Protein 9GYE (pdb70)

B-factor: mean 95.81, std 14.57, range [30.0, 164.77]

GO terms:
  GO:0016298 lipase activity (F, IDA)
  GO:0044179 hemolysis in another organism (P, IDA)
  GO:0015628 protein secretion by the type II secretion system (P, IDA)
  GO:0033188 sphingomyelin synthase activity (F, IDA)
  GO:0034480 phosphatidylcholine phospholipase C activity (F, IDA)
  GO:0044179 hemolysis in another organism (P, IMP)

InterPro domains:
  IPR006311 Twin-arginine translocation pathway, signal sequence [PS51318] (1-38)
  IPR007312 Phosphoesterase [PF04185] (51-436)
  IPR007312 Phosphoesterase [PTHR31956] (13-479)
  IPR008475 Bacterial phospholipase C, C-terminal domain [PF05506] (512-619)
  IPR008475 Bacterial phospholipase C, C-terminal domain [PF05506] (629-712)
  IPR017767 Phosphocholine-specific phospholipase C [TIGR03396] (8-725)
  IPR017850 Alkaline-phosphatase-like, core domain superfamily [G3DSA:3.40.720.10] (42-199)
  IPR017850 Alkaline-phosphatase-like, core domain superfamily [G3DSA:3.40.720.10] (241-485)

Nearest PDB structures (foldseek):
  8yk5-assembly1_B  TM=8.061E-01  e=6.089E-61  Streptomyces sanglieri
  2d1g-assembly1_B  TM=7.489E-01  e=1.332E-21  Francisella tularensis subsp. novicida
  2d1g-assembly1_A  TM=7.510E-01  e=1.686E-21  Francisella tularensis subsp. novicida
  5aoq-assembly1_B  TM=2.758E-01  e=4.385E-03  Bombyx mori
  6x38-assembly1_A  TM=4.790E-01  e=2.418E-01  Drosophila melanogaster

Sequence (685 aa):
TGTIQDVQHVVILMQENRSFDHYFGHLNGVRGFNDPRALKRQDGKPVWYQNYKYEFSPYHWDTKVTSAQWVSSQNHEWSAFHAIWNQGRNDKWMAVQYPEAMGYFKRGDIPYYYALADAFTLCEAYHQSMMGPNPNRLYHMSGRAAPSGDGKDVHIGNDMGDGTIGASGTVDWTTYPERLSAAGVDWRVYQEGGYRSSSLWYLYVDAYWKYRLQEQNNYDCNALAWFRNFKNAPRDSDLWQRAMLARGVDQLRKDVQENTLPQVSWIVAPYCYCEHPWWGPSFGEYYVTRVLDALTSNPEVWARTVFILNYDEGDGFYDHASAPVPPWKDGVGLSTVSTAGEIEASSGLPIGLGHRVPLIAISPWSKGGKVSAEVFDHTSVLRFLERRFGVVEENISPWRRAVCGDLTSLFDFQDAGDTQVAPDLTNVPQSDARKEDAYWQQFYRPSPKYWSYEPKSLPGQEKGQRPTLAVPYQLHATLALDIAAGKLRLTLGNDGMSLPGNPQGHSAAVFQVQPREVGNPRFYTVTSYPVVQESGEELGRTLNDELDDLLDANGRYAFEVHGPNGFFREFHGNLHLAAQMARPEVSVTYQRNGNLQLNIRNLGRLPCSVTVTPNPAYTQEGSRRYELEPNQAISEVWLLRSSQGWYDLSVTASNTEANYLRRLAGHVETGKPSRSDPLLDIAAT

Organism: Pseudomonas aeruginosa (strain ATCC 15692 / DSM 22644 / CIP 104116 / JCM 14847 / LMG 12228 / 1C / PRS 101 / PAO1) (NCBI:txid208964)

Structure (mmCIF, N/CA/C/O backbone):
data_9GYE
#
_entry.id   9GYE
#
loop_
_entity.id
_entity.type
_entity.pdbx_description
1 polymer 'phospholipase C'
2 non-polymer 'CALCIUM ION'
#
loop_
_atom_site.group_PDB
_atom_site.id
_atom_site.type_symbol
_atom_site.label_atom_id
_atom_site.label_alt_id
_atom_site.label_comp_id
_atom_site.label_asym_id
_atom_site.label_entity_id
_atom_site.label_seq_id
_atom_site.pdbx_PDB_ins_code
_atom_site.Cartn_x
_atom_site.Cartn_y
_atom_site.Cartn_z
_atom_site.occupancy
_atom_site.B_iso_or_equiv
_atom_site.auth_seq_id
_atom_site.auth_comp_id
_atom_site.auth_asym_id
_atom_site.auth_atom_id
_atom_site.pdbx_PDB_model_num
ATOM 1 N N . THR A 1 59 ? 114.836 137.905 97.901 1.00 91.53 45 THR A N 1
ATOM 2 C CA . THR A 1 59 ? 115.318 136.531 97.880 1.00 91.53 45 THR A CA 1
ATOM 3 C C . THR A 1 59 ? 115.397 135.959 99.288 1.00 91.53 45 THR A C 1
ATOM 4 O O . THR A 1 59 ? 114.899 136.554 100.241 1.00 91.53 45 THR A O 1
ATOM 8 N N . GLY A 1 60 ? 116.023 134.792 99.409 1.00 91.61 46 GLY A N 1
ATOM 9 C CA . GLY A 1 60 ? 116.256 134.203 100.711 1.00 91.61 46 GLY A CA 1
ATOM 10 C C . GLY A 1 60 ? 115.036 133.626 101.387 1.00 91.61 46 GLY A C 1
ATOM 11 O O . GLY A 1 60 ? 115.042 133.452 102.607 1.00 91.61 46 GLY A O 1
ATOM 12 N N . THR A 1 61 ? 113.983 133.324 100.633 1.00 93.88 47 THR A N 1
ATOM 13 C CA . THR A 1 61 ? 112.785 132.740 101.220 1.00 93.88 47 THR A CA 1
ATOM 14 C C . THR A 1 61 ? 112.406 131.455 100.502 1.00 93.88 47 THR A C 1
ATOM 15 O O . THR A 1 61 ? 113.179 130.934 99.693 1.00 93.88 47 THR A O 1
ATOM 19 N N . ILE A 1 62 ? 111.215 130.934 100.801 1.00 89.98 48 ILE A N 1
ATOM 20 C CA . ILE A 1 62 ? 110.705 129.783 100.067 1.00 89.98 48 ILE A CA 1
ATOM 21 C C . ILE A 1 62 ? 110.441 130.151 98.614 1.00 89.98 48 ILE A C 1
ATOM 22 O O . ILE A 1 62 ? 110.643 129.330 97.711 1.00 89.98 48 ILE A O 1
ATOM 27 N N . GLN A 1 63 ? 110.011 131.389 98.357 1.00 91.33 49 GLN A N 1
ATOM 28 C CA . GLN A 1 63 ? 109.627 131.786 97.007 1.00 91.33 49 GLN A CA 1
ATOM 29 C C . GLN A 1 63 ? 110.785 131.728 96.021 1.00 91.33 49 GLN A C 1
ATOM 30 O O . GLN A 1 63 ? 110.547 131.740 94.809 1.00 91.33 49 GLN A O 1
ATOM 36 N N . ASP A 1 64 ? 112.027 131.668 96.503 1.00 92.53 50 ASP A N 1
ATOM 37 C CA . ASP A 1 64 ? 113.161 131.568 95.594 1.00 92.53 50 ASP A CA 1
ATOM 38 C C . ASP A 1 64 ? 113.144 130.280 94.784 1.00 92.53 50 ASP A C 1
ATOM 39 O O . ASP A 1 64 ? 113.752 130.230 93.712 1.00 92.53 50 ASP A O 1
ATOM 44 N N . VAL A 1 65 ? 112.465 129.241 95.268 1.00 87.91 51 VAL A N 1
ATOM 45 C CA . VAL A 1 65 ? 112.385 127.986 94.532 1.00 87.91 51 VAL A CA 1
ATOM 46 C C . VAL A 1 65 ? 111.516 128.181 93.298 1.00 87.91 51 VAL A C 1
ATOM 47 O O . VAL A 1 65 ? 110.434 128.776 93.370 1.00 87.91 51 VAL A O 1
ATOM 51 N N . GLN A 1 66 ? 111.987 127.687 92.156 1.00 85.33 52 GLN A N 1
ATOM 52 C CA . GLN A 1 66 ? 111.279 127.873 90.899 1.00 85.33 52 GLN A CA 1
ATOM 53 C C . GLN A 1 66 ? 110.832 126.583 90.232 1.00 85.33 52 GLN A C 1
ATOM 54 O O . GLN A 1 66 ? 109.773 126.573 89.603 1.00 85.33 52 GLN A O 1
ATOM 60 N N . HIS A 1 67 ? 111.596 125.502 90.343 1.00 84.52 53 HIS A N 1
ATOM 61 C CA . HIS A 1 67 ? 111.223 124.229 89.742 1.00 84.52 53 HIS A CA 1
ATOM 62 C C . HIS A 1 67 ? 111.181 123.164 90.824 1.00 84.52 53 HIS A C 1
ATOM 63 O O . HIS A 1 67 ? 112.097 123.074 91.647 1.00 84.52 53 HIS A O 1
ATOM 70 N N . VAL A 1 68 ? 110.119 122.368 90.825 1.00 82.99 54 VAL A N 1
ATOM 71 C CA . VAL A 1 68 ? 109.921 121.321 91.817 1.00 82.99 54 VAL A CA 1
ATOM 72 C C . VAL A 1 68 ? 109.661 120.014 91.085 1.00 82.99 54 VAL A C 1
ATOM 73 O O . VAL A 1 68 ? 108.816 119.956 90.186 1.00 82.99 54 VAL A O 1
ATOM 77 N N . VAL A 1 69 ? 110.389 118.970 91.464 1.00 82.15 55 VAL A N 1
ATOM 78 C CA . VAL A 1 69 ? 110.270 117.656 90.852 1.00 82.15 55 VAL A CA 1
ATOM 79 C C . VAL A 1 69 ? 109.940 116.650 91.943 1.00 82.15 55 VAL A C 1
ATOM 80 O O . VAL A 1 69 ? 110.589 116.630 92.995 1.00 82.15 55 VAL A O 1
ATOM 84 N N . ILE A 1 70 ? 108.925 115.829 91.698 1.00 84.71 56 ILE A N 1
ATOM 85 C CA . ILE A 1 70 ? 108.475 114.813 92.640 1.00 84.71 56 ILE A CA 1
ATOM 86 C C . ILE A 1 70 ? 108.655 113.454 91.983 1.00 84.71 56 ILE A C 1
ATOM 87 O O . ILE A 1 70 ? 108.095 113.199 90.910 1.00 84.71 56 ILE A O 1
ATOM 92 N N . LEU A 1 71 ? 109.424 112.580 92.625 1.00 81.64 57 LEU A N 1
ATOM 93 C CA . LEU A 1 71 ? 109.640 111.224 92.144 1.00 81.64 57 LEU A CA 1
ATOM 94 C C . LEU A 1 71 ? 109.222 110.257 93.242 1.00 81.64 57 LEU A C 1
ATOM 95 O O . LEU A 1 71 ? 109.598 110.431 94.407 1.00 81.64 57 LEU A O 1
ATOM 100 N N . MET A 1 72 ? 108.437 109.250 92.874 1.00 84.44 58 MET A N 1
ATOM 101 C CA . MET A 1 72 ? 107.715 108.441 93.846 1.00 84.44 58 MET A CA 1
ATOM 102 C C . MET A 1 72 ? 107.816 106.978 93.442 1.00 84.44 58 MET A C 1
ATOM 103 O O . MET A 1 72 ? 107.195 106.558 92.461 1.00 84.44 58 MET A O 1
ATOM 108 N N . GLN A 1 73 ? 108.594 106.211 94.195 1.00 88.21 59 GLN A N 1
ATOM 109 C CA . GLN A 1 73 ? 108.828 104.801 93.934 1.00 88.21 59 GLN A CA 1
ATOM 110 C C . GLN A 1 73 ? 107.858 103.951 94.751 1.00 88.21 59 GLN A C 1
ATOM 111 O O . GLN A 1 73 ? 106.907 104.458 95.351 1.00 88.21 59 GLN A O 1
ATOM 117 N N . GLU A 1 74 ? 108.091 102.639 94.782 1.00 97.29 60 GLU A N 1
ATOM 118 C CA . GLU A 1 74 ? 107.096 101.715 95.308 1.00 97.29 60 GLU A CA 1
ATOM 119 C C . GLU A 1 74 ? 107.728 100.613 96.145 1.00 97.29 60 GLU A C 1
ATOM 120 O O . GLU A 1 74 ? 108.744 100.034 95.754 1.00 97.29 60 GLU A O 1
ATOM 126 N N . ASN A 1 75 ? 107.111 100.332 97.295 1.00 96.31 61 ASN A N 1
ATOM 127 C CA . ASN A 1 75 ? 107.375 99.139 98.104 1.00 96.31 61 ASN A CA 1
ATOM 128 C C . ASN A 1 75 ? 108.820 99.071 98.606 1.00 96.31 61 ASN A C 1
ATOM 129 O O . ASN A 1 75 ? 109.554 98.123 98.325 1.00 96.31 61 ASN A O 1
ATOM 134 N N . ARG A 1 76 ? 109.211 100.079 99.383 1.00 90.88 62 ARG A N 1
ATOM 135 C CA . ARG A 1 76 ? 110.490 100.040 100.088 1.00 90.88 62 ARG A CA 1
ATOM 136 C C . ARG A 1 76 ? 110.325 100.732 101.431 1.00 90.88 62 ARG A C 1
ATOM 137 O O . ARG A 1 76 ? 110.076 101.939 101.477 1.00 90.88 62 ARG A O 1
ATOM 145 N N . SER A 1 77 ? 110.470 99.976 102.516 1.00 87.25 63 SER A N 1
ATOM 146 C CA . SER A 1 77 ? 110.344 100.534 103.853 1.00 87.25 63 SER A CA 1
ATOM 147 C C . SER A 1 77 ? 111.656 101.195 104.271 1.00 87.25 63 SER A C 1
ATOM 148 O O . SER A 1 77 ? 112.667 101.132 103.568 1.00 87.25 63 SER A O 1
ATOM 151 N N . PHE A 1 78 ? 111.646 101.840 105.438 1.00 85.31 64 PHE A N 1
ATOM 152 C CA . PHE A 1 78 ? 112.815 102.600 105.871 1.00 85.31 64 PHE A CA 1
ATOM 153 C C . PHE A 1 78 ? 113.922 101.688 106.389 1.00 85.31 64 PHE A C 1
ATOM 154 O O . PHE A 1 78 ? 115.038 101.690 105.860 1.00 85.31 64 PHE A O 1
ATOM 162 N N . ASP A 1 79 ? 113.628 100.896 107.421 1.00 87.40 65 ASP A N 1
ATOM 163 C CA . ASP A 1 79 ? 114.642 100.029 108.008 1.00 87.40 65 ASP A CA 1
ATOM 164 C C . ASP A 1 79 ? 115.151 98.983 107.029 1.00 87.40 65 ASP A C 1
ATOM 165 O O . ASP A 1 79 ? 116.207 98.387 107.266 1.00 87.40 65 ASP A O 1
ATOM 170 N N . HIS A 1 80 ? 114.422 98.737 105.942 1.00 88.60 66 HIS A N 1
ATOM 171 C CA . HIS A 1 80 ? 114.924 97.848 104.904 1.00 88.60 66 HIS A CA 1
ATOM 172 C C . HIS A 1 80 ? 116.126 98.454 104.190 1.00 88.60 66 HIS A C 1
ATOM 173 O O . HIS A 1 80 ? 117.053 97.733 103.806 1.00 88.60 66 HIS A O 1
ATOM 180 N N . TYR A 1 81 ? 116.131 99.774 104.000 1.00 88.91 67 TYR A N 1
ATOM 181 C CA . TYR A 1 81 ? 117.223 100.458 103.313 1.00 88.91 67 TYR A CA 1
ATOM 182 C C . TYR A 1 81 ? 118.256 101.025 104.279 1.00 88.91 67 TYR A C 1
ATOM 183 O O . TYR A 1 81 ? 119.431 100.654 104.227 1.00 88.91 67 TYR A O 1
ATOM 192 N N . PHE A 1 82 ? 117.834 101.926 105.163 1.00 84.70 68 PHE A N 1
ATOM 193 C CA . PHE A 1 82 ? 118.743 102.695 106.002 1.00 84.70 68 PHE A CA 1
ATOM 194 C C . PHE A 1 82 ? 118.725 102.231 107.453 1.00 84.70 68 PHE A C 1
ATOM 195 O O . PHE A 1 82 ? 118.965 103.023 108.366 1.00 84.70 68 PHE A O 1
ATOM 203 N N . GLY A 1 83 ? 118.448 100.949 107.682 1.00 87.59 69 GLY A N 1
ATOM 204 C CA . GLY A 1 83 ? 118.467 100.434 109.036 1.00 87.59 69 GLY A CA 1
ATOM 205 C C . GLY A 1 83 ? 119.841 100.427 109.668 1.00 87.59 69 GLY A C 1
ATOM 206 O O . GLY A 1 83 ? 119.947 100.347 110.895 1.00 87.59 69 GLY A O 1
ATOM 207 N N . HIS A 1 84 ? 120.894 100.519 108.859 1.00 85.44 70 HIS A N 1
ATOM 208 C CA . HIS A 1 84 ? 122.259 100.468 109.351 1.00 85.44 70 HIS A CA 1
ATOM 209 C C . HIS A 1 84 ? 122.967 101.813 109.332 1.00 85.44 70 HIS A C 1
ATOM 210 O O . HIS A 1 84 ? 124.010 101.949 109.977 1.00 85.44 70 HIS A O 1
ATOM 217 N N . LEU A 1 85 ? 122.432 102.799 108.619 1.00 84.22 71 LEU A N 1
ATOM 218 C CA . LEU A 1 85 ? 123.148 104.049 108.406 1.00 84.22 71 LEU A CA 1
ATOM 219 C C . LEU A 1 85 ? 123.402 104.763 109.726 1.00 84.22 71 LEU A C 1
ATOM 220 O O . LEU A 1 85 ? 122.575 104.731 110.640 1.00 84.22 71 LEU A O 1
ATOM 225 N N . ASN A 1 86 ? 124.563 105.402 109.823 1.00 86.79 72 ASN A N 1
ATOM 226 C CA . ASN A 1 86 ? 124.927 106.114 111.037 1.00 86.79 72 ASN A CA 1
ATOM 227 C C . ASN A 1 86 ? 124.037 107.333 111.238 1.00 86.79 72 ASN A C 1
ATOM 228 O O . ASN A 1 86 ? 123.701 108.043 110.288 1.00 86.79 72 ASN A O 1
ATOM 233 N N . GLY A 1 87 ? 123.646 107.566 112.487 1.00 86.45 73 G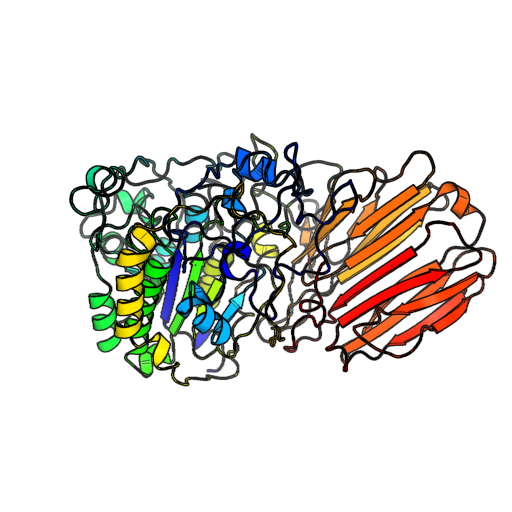LY A N 1
ATOM 234 C CA . GLY A 1 87 ? 122.929 108.766 112.853 1.00 86.45 73 GLY A CA 1
ATOM 235 C C . GLY A 1 87 ? 121.424 108.699 112.740 1.00 86.45 73 GLY A C 1
ATOM 236 O O . GLY A 1 87 ? 120.748 109.621 113.213 1.00 86.45 73 GLY A O 1
ATOM 237 N N . VAL A 1 88 ? 120.869 107.650 112.144 1.00 85.13 74 VAL A N 1
ATOM 238 C CA . VAL A 1 88 ? 119.427 107.537 111.988 1.00 85.13 74 VAL A CA 1
ATOM 239 C C . VAL A 1 88 ? 118.879 106.630 113.080 1.00 85.13 74 VAL A C 1
ATOM 240 O O . VAL A 1 88 ? 119.578 105.774 113.629 1.00 85.13 74 VAL A O 1
ATOM 244 N N . ARG A 1 89 ? 117.596 106.819 113.386 1.00 87.17 75 ARG A N 1
ATOM 245 C CA . ARG A 1 89 ? 116.928 105.985 114.375 1.00 87.17 75 ARG A CA 1
ATOM 246 C C . ARG A 1 89 ? 116.760 104.595 113.789 1.00 87.17 75 ARG A C 1
ATOM 247 O O . ARG A 1 89 ? 115.647 104.181 113.452 1.00 87.17 75 ARG A O 1
ATOM 255 N N . GLY A 1 90 ? 117.868 103.874 113.658 1.00 88.51 76 GLY A N 1
ATOM 256 C CA . GLY A 1 90 ? 117.874 102.637 112.910 1.00 88.51 76 GLY A CA 1
ATOM 257 C C . GLY A 1 90 ? 117.668 101.407 113.761 1.00 88.51 76 GLY A C 1
ATOM 258 O O . GLY A 1 90 ? 116.834 101.400 114.669 1.00 88.51 76 GLY A O 1
ATOM 259 N N . PHE A 1 91 ? 118.436 100.360 113.477 1.00 86.44 77 PHE A N 1
ATOM 260 C CA . PHE A 1 91 ? 118.259 99.085 114.152 1.00 86.44 77 PHE A CA 1
ATOM 261 C C . PHE A 1 91 ? 118.643 99.127 115.619 1.00 86.44 77 PHE A C 1
ATOM 262 O O . PHE A 1 91 ? 118.503 98.108 116.300 1.00 86.44 77 PHE A O 1
ATOM 270 N N . ASN A 1 92 ? 119.109 100.264 116.123 1.00 87.36 78 ASN A N 1
ATOM 271 C CA . ASN A 1 92 ? 119.523 100.409 117.512 1.00 87.36 78 ASN A CA 1
ATOM 272 C C . ASN A 1 92 ? 118.863 101.624 118.147 1.00 87.36 78 ASN A C 1
ATOM 273 O O . ASN A 1 92 ? 119.520 102.462 118.766 1.00 87.36 78 ASN A O 1
ATOM 278 N N . ASP A 1 93 ? 117.551 101.749 117.999 1.00 85.06 79 ASP A N 1
ATOM 279 C CA . ASP A 1 93 ? 116.843 102.844 118.651 1.00 85.06 79 ASP A CA 1
ATOM 280 C C . ASP A 1 93 ? 116.706 102.542 120.138 1.00 85.06 79 ASP A C 1
ATOM 281 O O . ASP A 1 93 ? 116.081 101.539 120.498 1.00 85.06 79 ASP A O 1
ATOM 286 N N . PRO A 1 94 ? 117.262 103.369 121.025 1.00 79.52 80 PRO A N 1
ATOM 287 C CA . PRO A 1 94 ? 117.161 103.075 122.463 1.00 79.52 80 PRO A CA 1
ATOM 288 C C . PRO A 1 94 ? 115.753 103.203 123.014 1.00 79.52 80 PRO A C 1
ATOM 289 O O . PRO A 1 94 ? 115.499 102.737 124.130 1.00 79.52 80 PRO A O 1
ATOM 293 N N . ARG A 1 95 ? 114.837 103.827 122.277 1.00 81.98 81 ARG A N 1
ATOM 294 C CA . ARG A 1 95 ? 113.433 103.932 122.666 1.00 81.98 81 ARG A CA 1
ATOM 295 C C . ARG A 1 95 ? 112.570 102.932 121.912 1.00 81.98 81 ARG A C 1
ATOM 296 O O . ARG A 1 95 ? 111.432 103.229 121.545 1.00 81.98 81 ARG A O 1
ATOM 304 N N . ALA A 1 96 ? 113.105 101.744 121.654 1.00 86.51 82 ALA A N 1
ATOM 305 C CA . ALA A 1 96 ? 112.361 100.722 120.939 1.00 86.51 82 ALA A CA 1
ATOM 306 C C . ALA A 1 96 ? 111.164 100.258 121.754 1.00 86.51 82 ALA A C 1
ATOM 307 O O . ALA A 1 96 ? 111.196 100.225 122.986 1.00 86.51 82 ALA A O 1
ATOM 309 N N . LEU A 1 97 ? 110.095 99.904 121.051 1.00 90.22 83 LEU A N 1
ATOM 310 C CA . LEU A 1 97 ? 108.902 99.413 121.719 1.00 90.22 83 LEU A CA 1
ATOM 311 C C . LEU A 1 97 ? 109.171 98.064 122.370 1.00 90.22 83 LEU A C 1
ATOM 312 O O . LEU A 1 97 ? 109.935 97.242 121.860 1.00 90.22 83 LEU A O 1
ATOM 317 N N . LYS A 1 98 ? 108.534 97.842 123.513 1.00 86.70 84 LYS A N 1
ATOM 318 C CA . LYS A 1 98 ? 108.723 96.629 124.293 1.00 86.70 84 LYS A CA 1
ATOM 319 C C . LYS A 1 98 ? 107.442 95.810 124.285 1.00 86.70 84 LYS A C 1
ATOM 320 O O . LYS A 1 98 ? 106.353 96.352 124.494 1.00 86.70 84 LYS A O 1
ATOM 326 N N . ARG A 1 99 ? 107.577 94.511 124.044 1.00 90.59 85 ARG A N 1
ATOM 327 C CA . ARG A 1 99 ? 106.438 93.610 124.047 1.00 90.59 85 ARG A CA 1
ATOM 328 C C . ARG A 1 99 ? 105.975 93.349 125.477 1.00 90.59 85 ARG A C 1
ATOM 329 O O . ARG A 1 99 ? 106.491 93.914 126.443 1.00 90.59 85 ARG A O 1
ATOM 337 N N . GLN A 1 100 ? 104.977 92.475 125.612 1.00 95.84 86 GLN A N 1
ATOM 338 C CA . GLN A 1 100 ? 104.500 92.106 126.939 1.00 95.84 86 GLN A CA 1
ATOM 339 C C . GLN A 1 100 ? 105.535 91.277 127.686 1.00 95.84 86 GLN A C 1
ATOM 340 O O . GLN A 1 100 ? 105.699 91.426 128.902 1.00 95.84 86 GLN A O 1
ATOM 346 N N . ASP A 1 101 ? 106.247 90.403 126.976 1.00 96.66 87 ASP A N 1
ATOM 347 C CA . ASP A 1 101 ? 107.173 89.484 127.625 1.00 96.66 87 ASP A CA 1
ATOM 348 C C . ASP A 1 101 ? 108.440 90.161 128.124 1.00 96.66 87 ASP A C 1
ATOM 349 O O . ASP A 1 101 ? 109.201 89.532 128.866 1.00 96.66 87 ASP A O 1
ATOM 354 N N . GLY A 1 102 ? 108.688 91.410 127.747 1.00 90.64 88 GLY A N 1
ATOM 355 C CA . GLY A 1 102 ? 109.853 92.131 128.209 1.00 90.64 88 GLY A CA 1
ATOM 356 C C . GLY A 1 102 ? 111.001 92.196 127.225 1.00 90.64 88 GLY A C 1
ATOM 357 O O . GLY A 1 102 ? 111.956 92.941 127.468 1.00 90.64 88 GLY A O 1
ATOM 358 N N . LYS A 1 103 ? 110.952 91.435 126.143 1.00 86.73 89 LYS A N 1
ATOM 359 C CA . LYS A 1 103 ? 111.971 91.573 125.116 1.00 86.73 89 LYS A CA 1
ATOM 360 C C . LYS A 1 103 ? 111.617 92.720 124.171 1.00 86.73 89 LYS A C 1
ATOM 361 O O . LYS A 1 103 ? 110.440 93.032 123.979 1.00 86.73 89 LYS A O 1
ATOM 367 N N . PRO A 1 104 ? 112.614 93.367 123.576 1.00 88.47 90 PRO A N 1
ATOM 368 C CA . PRO A 1 104 ? 112.326 94.418 122.595 1.00 88.47 90 PRO A CA 1
ATOM 369 C C . PRO A 1 104 ? 111.696 93.842 121.337 1.00 88.47 90 PRO A C 1
ATOM 370 O O . PRO A 1 104 ? 111.853 92.665 121.008 1.00 88.47 90 PRO A O 1
ATOM 374 N N . VAL A 1 105 ? 110.973 94.708 120.625 1.00 86.99 91 VAL A N 1
ATOM 375 C CA . VAL A 1 105 ? 110.153 94.295 119.494 1.00 86.99 91 VAL A CA 1
ATOM 376 C C . VAL A 1 105 ? 110.961 93.705 118.348 1.00 86.99 91 VAL A C 1
ATOM 377 O O . VAL A 1 105 ? 110.381 93.129 117.426 1.00 86.99 91 VAL A O 1
ATOM 381 N N . TRP A 1 106 ? 112.288 93.822 118.384 1.00 88.95 92 TRP A N 1
ATOM 382 C CA . TRP A 1 106 ? 113.104 93.251 117.321 1.00 88.95 92 TRP A CA 1
ATOM 383 C C . TRP A 1 106 ? 113.028 91.730 117.292 1.00 88.95 92 TRP A C 1
ATOM 384 O O . TRP A 1 106 ? 113.465 91.115 116.315 1.00 88.95 92 TRP A O 1
ATOM 395 N N . TYR A 1 107 ? 112.487 91.114 118.337 1.00 88.95 93 TYR A N 1
ATOM 396 C CA . TYR A 1 107 ? 112.173 89.693 118.348 1.00 88.95 93 TYR A CA 1
ATOM 397 C C . TYR A 1 107 ? 110.671 89.531 118.141 1.00 88.95 93 TYR A C 1
ATOM 398 O O . TYR A 1 107 ? 109.876 90.143 118.861 1.00 88.95 93 TYR A O 1
ATOM 407 N N . GLN A 1 108 ? 110.284 88.720 117.163 1.00 94.14 94 GLN A N 1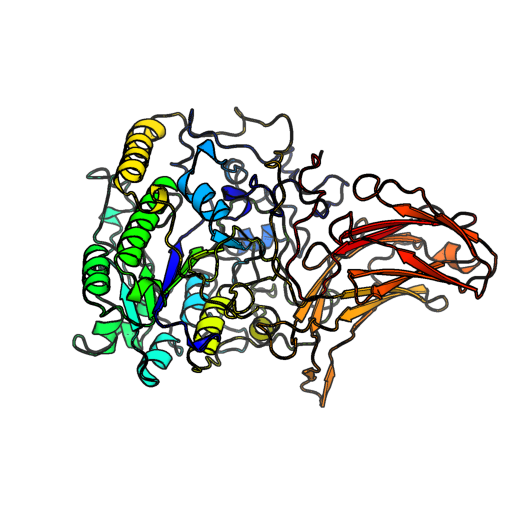
ATOM 408 C CA . GLN A 1 108 ? 108.881 88.501 116.836 1.00 94.14 94 GLN A CA 1
ATOM 409 C C . GLN A 1 108 ? 108.536 87.024 116.976 1.00 94.14 94 GLN A C 1
ATOM 410 O O . GLN A 1 108 ? 109.300 86.157 116.546 1.00 94.14 94 GLN A O 1
ATOM 416 N N . ASN A 1 109 ? 107.384 86.736 117.569 1.00 98.44 95 ASN A N 1
ATOM 417 C CA . ASN A 1 109 ? 107.018 85.373 117.930 1.00 98.44 95 ASN A CA 1
ATOM 418 C C . ASN A 1 109 ? 105.956 84.849 116.978 1.00 98.44 95 ASN A C 1
ATOM 419 O O . ASN A 1 109 ? 104.833 85.361 116.956 1.00 98.44 95 ASN A O 1
ATOM 424 N N . TYR A 1 110 ? 106.310 83.838 116.190 1.00 108.54 96 TYR A N 1
ATOM 425 C CA . TYR A 1 110 ? 105.328 83.045 115.451 1.00 108.54 96 TYR A CA 1
ATOM 426 C C . TYR A 1 110 ? 105.700 81.578 115.682 1.00 108.54 96 TYR A C 1
ATOM 427 O O . TYR A 1 110 ? 106.338 80.942 114.841 1.00 108.54 96 TYR A O 1
ATOM 436 N N . LYS A 1 111 ? 105.305 81.058 116.848 1.00 114.13 97 LYS A N 1
ATOM 437 C CA . LYS A 1 111 ? 105.735 79.762 117.385 1.00 114.13 97 LYS A CA 1
ATOM 438 C C . LYS A 1 111 ? 107.252 79.600 117.384 1.00 114.13 97 LYS A C 1
ATOM 439 O O . LYS A 1 111 ? 107.755 78.497 117.620 1.00 114.13 97 LYS A O 1
ATOM 445 N N . TYR A 1 112 ? 107.984 80.677 117.130 1.00 109.51 98 TYR A N 1
ATOM 446 C CA . TYR A 1 112 ? 109.442 80.653 117.113 1.00 109.51 98 TYR A CA 1
ATOM 447 C C . TYR A 1 112 ? 109.919 82.099 117.014 1.00 109.51 98 TYR A C 1
ATOM 448 O O . TYR A 1 112 ? 109.139 83.001 116.692 1.00 109.51 98 TYR A O 1
ATOM 457 N N . GLU A 1 113 ? 111.199 82.324 117.288 1.00 97.07 99 GLU A N 1
ATOM 458 C CA . GLU A 1 113 ? 111.744 83.662 117.447 1.00 97.07 99 GLU A CA 1
ATOM 459 C C . GLU A 1 113 ? 112.375 84.121 116.141 1.00 97.07 99 GLU A C 1
ATOM 460 O O . GLU A 1 113 ? 113.353 83.528 115.680 1.00 97.07 99 GLU A O 1
ATOM 466 N N . PHE A 1 114 ? 111.828 85.186 115.564 1.00 99.30 100 PHE A N 1
ATOM 467 C CA . PHE A 1 114 ? 112.318 85.770 114.326 1.00 99.30 100 PHE A CA 1
ATOM 468 C C . PHE A 1 114 ? 112.962 87.116 114.619 1.00 99.30 100 PHE A C 1
ATOM 469 O O . PHE A 1 114 ? 112.506 87.861 115.490 1.00 99.30 100 PHE A O 1
ATOM 477 N N . SER A 1 115 ? 114.018 87.424 113.880 1.00 96.74 101 SER A N 1
ATOM 478 C CA . SER A 1 115 ? 114.788 88.642 114.061 1.00 96.74 101 SER A CA 1
ATOM 479 C C . SER A 1 115 ? 115.240 89.150 112.702 1.00 96.74 101 SER A C 1
ATOM 480 O O . SER A 1 115 ? 115.301 88.382 111.737 1.00 96.74 101 SER A O 1
ATOM 483 N N . PRO A 1 116 ? 115.553 90.442 112.590 1.00 94.17 102 PRO A N 1
ATOM 484 C CA . PRO A 1 116 ? 116.032 90.973 111.308 1.00 94.17 102 PRO A CA 1
ATOM 485 C C . PRO A 1 116 ? 117.370 90.368 110.915 1.00 94.17 102 PRO A C 1
ATOM 486 O O . PRO A 1 116 ? 118.158 89.946 111.762 1.00 94.17 102 PRO A O 1
ATOM 490 N N . TYR A 1 117 ? 117.622 90.327 109.608 1.00 98.94 103 TYR A N 1
ATOM 491 C CA . TYR A 1 117 ? 118.861 89.764 109.090 1.00 98.94 103 TYR A CA 1
ATOM 492 C C . TYR A 1 117 ? 119.309 90.530 107.854 1.00 98.94 103 TYR A C 1
ATOM 493 O O . TYR A 1 117 ? 118.505 91.139 107.145 1.00 98.94 103 TYR 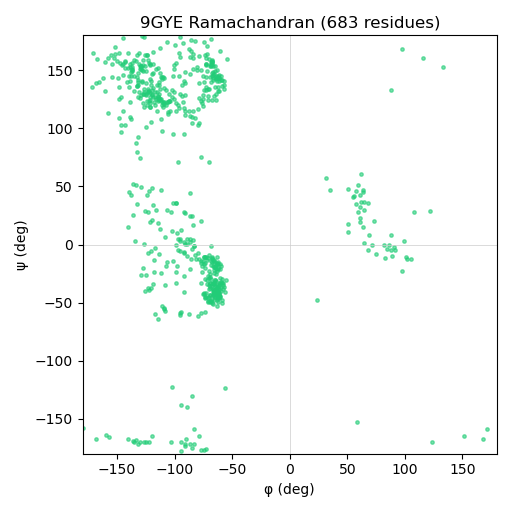A O 1
ATOM 502 N N . HIS A 1 118 ? 120.613 90.470 107.596 1.00 94.63 104 HIS A N 1
ATOM 503 C CA . HIS A 1 118 ? 121.252 91.272 106.559 1.00 94.63 104 HIS A CA 1
ATOM 504 C C . HIS A 1 118 ? 121.284 90.511 105.240 1.00 94.63 104 HIS A C 1
ATOM 505 O O . HIS A 1 118 ? 121.924 89.459 105.139 1.00 94.63 104 HIS A O 1
ATOM 512 N N . TRP A 1 119 ? 120.609 91.053 104.230 1.00 95.68 105 TRP A N 1
ATOM 513 C CA . TRP A 1 119 ? 120.643 90.486 102.890 1.00 95.68 105 TRP A CA 1
ATOM 514 C C . TRP A 1 119 ? 121.965 90.860 102.233 1.00 95.68 105 TRP A C 1
ATOM 515 O O . TRP A 1 119 ? 122.298 92.044 102.128 1.00 95.68 105 TRP A O 1
ATOM 526 N N . ASP A 1 120 ? 122.716 89.859 101.792 1.00 101.93 106 ASP A N 1
ATOM 527 C CA . ASP A 1 120 ? 124.058 90.065 101.255 1.00 101.93 106 ASP A CA 1
ATOM 528 C C . ASP A 1 120 ? 124.003 89.764 99.762 1.00 101.93 106 ASP A C 1
ATOM 529 O O . ASP A 1 120 ? 124.089 88.607 99.348 1.00 101.93 106 ASP A O 1
ATOM 534 N N . THR A 1 121 ? 123.881 90.817 98.952 1.00 103.52 107 THR A N 1
ATOM 535 C CA . THR A 1 121 ? 123.783 90.643 97.508 1.00 103.52 107 THR A CA 1
ATOM 536 C C . THR A 1 121 ? 125.053 90.070 96.900 1.00 103.52 107 THR A C 1
ATOM 537 O O . THR A 1 121 ? 124.995 89.499 95.807 1.00 103.52 107 THR A O 1
ATOM 541 N N . LYS A 1 122 ? 126.195 90.208 97.573 1.00 104.25 108 LYS A N 1
ATOM 542 C CA . LYS A 1 122 ? 127.442 89.688 97.029 1.00 104.25 108 LYS A CA 1
ATOM 543 C C . LYS A 1 122 ? 127.450 88.172 96.922 1.00 104.25 108 LYS A C 1
ATOM 544 O O . LYS A 1 122 ? 128.318 87.624 96.236 1.00 104.25 108 LYS A O 1
ATOM 550 N N . VAL A 1 123 ? 126.518 87.484 97.578 1.00 107.61 109 VAL A N 1
ATOM 551 C CA . VAL A 1 123 ? 126.434 86.031 97.474 1.00 107.61 109 VAL A CA 1
ATOM 552 C C . VAL A 1 123 ? 125.052 85.531 97.094 1.00 107.61 109 VAL A C 1
ATOM 553 O O . VAL A 1 123 ? 124.928 84.396 96.602 1.00 107.61 109 VAL A O 1
ATOM 557 N N . THR A 1 124 ? 123.987 86.308 97.277 1.00 107.64 110 THR A N 1
ATOM 558 C CA . THR A 1 124 ? 122.644 85.819 96.994 1.00 107.64 110 THR A CA 1
ATOM 559 C C . THR A 1 124 ? 121.922 86.734 96.014 1.00 107.64 110 THR A C 1
ATOM 560 O O . THR A 1 124 ? 122.533 87.633 95.428 1.00 107.64 110 THR A O 1
ATOM 564 N N . SER A 1 125 ? 120.624 86.508 95.828 1.00 107.35 111 SER A N 1
ATOM 565 C CA . SER A 1 125 ? 119.850 87.231 94.829 1.00 107.35 111 SER A CA 1
ATOM 566 C C . SER A 1 125 ? 118.846 88.160 95.492 1.00 107.35 111 SER A C 1
ATOM 567 O O . SER A 1 125 ? 117.673 88.193 95.110 1.00 107.35 111 SER A O 1
ATOM 570 N N . ALA A 1 126 ? 119.300 88.916 96.491 1.00 103.07 112 ALA A N 1
ATOM 571 C CA . ALA A 1 126 ? 118.405 89.764 97.266 1.00 103.07 112 ALA A CA 1
ATOM 572 C C . ALA A 1 126 ? 117.753 90.862 96.438 1.00 103.07 112 ALA A C 1
ATOM 573 O O . ALA A 1 126 ? 116.770 91.452 96.895 1.00 103.07 112 ALA A O 1
ATOM 575 N N . GLN A 1 127 ? 118.264 91.153 95.246 1.00 102.98 113 GLN A N 1
ATOM 576 C CA . GLN A 1 127 ? 117.633 92.141 94.381 1.00 102.98 113 GLN A CA 1
ATOM 577 C C . GLN A 1 127 ? 116.489 91.565 93.560 1.00 102.98 113 GLN A C 1
ATOM 578 O O . GLN A 1 127 ? 115.866 92.304 92.794 1.00 102.98 113 GLN A O 1
ATOM 584 N N . TRP A 1 128 ? 116.202 90.271 93.691 1.00 107.53 114 TRP A N 1
ATOM 585 C CA . TRP A 1 128 ? 115.113 89.620 92.966 1.00 107.53 114 TRP A CA 1
ATOM 586 C C . TRP A 1 128 ? 114.339 88.777 93.973 1.00 107.53 114 TRP A C 1
ATOM 587 O O . TRP A 1 128 ? 114.617 87.587 94.140 1.00 107.53 114 TRP A O 1
ATOM 598 N N . VAL A 1 129 ? 113.366 89.389 94.640 1.00 98.30 115 VAL A N 1
ATOM 599 C CA . VAL A 1 129 ? 112.521 88.694 95.602 1.00 98.30 115 VAL A CA 1
ATOM 600 C C . VAL A 1 129 ? 111.078 89.102 95.350 1.00 98.30 115 VAL A C 1
ATOM 601 O O . VAL A 1 129 ? 110.781 90.291 95.203 1.00 98.30 115 VAL A O 1
ATOM 605 N N . SER A 1 130 ? 110.184 88.120 95.290 1.00 96.02 116 SER A N 1
ATOM 606 C CA . SER A 1 130 ? 108.779 88.417 95.055 1.00 96.02 116 SER A CA 1
ATOM 607 C C . SER A 1 130 ? 108.213 89.252 96.196 1.00 96.02 116 SER A C 1
ATOM 608 O O . SER A 1 130 ? 108.587 89.091 97.360 1.00 96.02 116 SER A O 1
ATOM 611 N N . SER A 1 131 ? 107.310 90.162 95.851 1.00 97.78 117 SER A N 1
ATOM 612 C CA . SER A 1 131 ? 106.684 91.003 96.857 1.00 97.78 117 SER A CA 1
ATOM 613 C C . SER A 1 131 ? 105.777 90.177 97.759 1.00 97.78 117 SER A C 1
ATOM 614 O O . SER A 1 131 ? 105.253 89.132 97.365 1.00 97.78 117 SER A O 1
ATOM 617 N N . GLN A 1 132 ? 105.594 90.657 98.982 1.00 95.69 118 GLN A N 1
ATOM 618 C CA . GLN A 1 132 ? 104.767 89.977 99.964 1.00 95.69 118 GLN A CA 1
ATOM 619 C C . GLN A 1 132 ? 103.327 90.474 99.861 1.00 95.69 118 GLN A C 1
ATOM 620 O O . GLN A 1 132 ? 102.944 91.150 98.903 1.00 95.69 118 GLN A O 1
ATOM 626 N N . ASN A 1 133 ? 102.510 90.137 100.853 1.00 94.98 119 ASN A N 1
ATOM 627 C CA . ASN A 1 133 ? 101.121 90.565 100.911 1.00 94.98 119 ASN A CA 1
ATOM 628 C C . ASN A 1 133 ? 101.043 91.745 101.870 1.00 94.98 119 ASN A C 1
ATOM 629 O O . ASN A 1 133 ? 101.480 91.644 103.020 1.00 94.98 119 ASN A O 1
ATOM 634 N N . HIS A 1 134 ? 100.486 92.857 101.398 1.00 90.26 120 HIS A N 1
ATOM 635 C CA . HIS A 1 134 ? 100.338 94.067 102.202 1.00 90.26 120 HIS A CA 1
ATOM 636 C C . HIS A 1 134 ? 98.935 94.638 102.050 1.00 90.26 120 HIS A C 1
ATOM 637 O O . HIS A 1 134 ? 98.741 95.817 101.750 1.00 90.26 120 HIS A O 1
ATOM 644 N N . GLU A 1 135 ? 97.931 93.790 102.252 1.00 93.14 121 GLU A N 1
ATOM 645 C CA . GLU A 1 135 ? 96.548 94.235 102.230 1.00 93.14 121 GLU A CA 1
ATOM 646 C C . GLU A 1 135 ? 96.228 95.073 103.469 1.00 93.14 121 GLU A C 1
ATOM 647 O O . GLU A 1 135 ? 97.012 95.176 104.414 1.00 93.14 121 GLU A O 1
ATOM 653 N N . TRP A 1 136 ? 95.042 95.680 103.444 1.00 87.51 122 TRP A N 1
ATOM 654 C CA . TRP A 1 136 ? 94.603 96.545 104.535 1.00 87.51 122 TRP A CA 1
ATOM 655 C C . TRP A 1 136 ? 94.417 95.758 105.828 1.00 87.51 122 TRP A C 1
ATOM 656 O O . TRP A 1 136 ? 94.858 96.185 106.903 1.00 87.51 122 TRP A O 1
ATOM 667 N N . SER A 1 137 ? 93.778 94.591 105.739 1.00 83.33 123 SER A N 1
ATOM 668 C CA . SER A 1 137 ? 93.612 93.753 106.920 1.00 83.33 123 SER A CA 1
ATOM 669 C C . SER A 1 137 ? 94.959 93.304 107.461 1.00 83.33 123 SER A C 1
ATOM 670 O O . SER A 1 137 ? 95.176 93.289 108.678 1.00 83.33 123 SER A O 1
ATOM 673 N N . ALA A 1 138 ? 95.879 92.938 106.569 1.00 86.41 124 ALA A N 1
ATOM 674 C CA . ALA A 1 138 ? 97.212 92.543 107.003 1.00 86.41 124 ALA A CA 1
ATOM 675 C C . ALA A 1 138 ? 97.921 93.685 107.715 1.00 86.41 124 ALA A C 1
ATOM 676 O O . ALA A 1 138 ? 98.500 93.491 108.788 1.00 86.41 124 ALA A O 1
ATOM 678 N N . PHE A 1 139 ? 97.870 94.888 107.142 1.00 87.56 125 PHE A N 1
ATOM 679 C CA . PHE A 1 139 ? 98.543 96.027 107.755 1.00 87.56 125 PHE A CA 1
ATOM 680 C C . PHE A 1 139 ? 97.962 96.339 109.126 1.00 87.56 125 PHE A C 1
ATOM 681 O O . PHE A 1 139 ? 98.703 96.613 110.079 1.00 87.56 125 PHE A O 1
ATOM 689 N N . HIS A 1 140 ? 96.636 96.296 109.254 1.00 84.74 126 HIS A N 1
ATOM 690 C CA . HIS A 1 140 ? 96.039 96.620 110.543 1.00 84.74 126 HIS A CA 1
ATOM 691 C C . HIS A 1 140 ? 96.283 95.528 111.576 1.00 84.74 126 HIS A C 1
ATOM 692 O O . HIS A 1 140 ? 96.431 95.830 112.766 1.00 84.74 126 HIS A O 1
ATOM 699 N N . ALA A 1 141 ? 96.330 94.262 111.157 1.00 81.58 127 ALA A N 1
ATOM 700 C CA . ALA A 1 141 ? 96.695 93.206 112.094 1.00 81.58 127 ALA A CA 1
ATOM 701 C C . ALA A 1 141 ? 98.148 93.345 112.525 1.00 81.58 127 ALA A C 1
ATOM 702 O O . ALA A 1 141 ? 98.500 93.011 113.661 1.00 81.58 127 ALA A O 1
ATOM 704 N N . ILE A 1 142 ? 99.005 93.831 111.627 1.00 83.67 128 ILE A N 1
ATOM 705 C CA . ILE A 1 142 ? 100.372 94.174 112.007 1.00 83.67 128 ILE A CA 1
ATOM 706 C C . ILE A 1 142 ? 100.361 95.262 113.068 1.00 83.67 128 ILE A C 1
ATOM 707 O O . ILE A 1 142 ? 101.103 95.203 114.056 1.00 83.67 128 ILE A O 1
ATOM 712 N N . TRP A 1 143 ? 99.523 96.278 112.871 1.00 83.87 129 TRP A N 1
ATOM 713 C CA . TRP A 1 143 ? 99.462 97.395 113.807 1.00 83.87 129 TRP A CA 1
ATOM 714 C C . TRP A 1 143 ? 99.002 96.942 115.189 1.00 83.87 129 TRP A C 1
ATOM 715 O O . TRP A 1 143 ? 99.597 97.316 116.206 1.00 83.87 129 TRP A O 1
ATOM 726 N N . ASN A 1 144 ? 97.944 96.132 115.243 1.00 85.34 130 ASN A N 1
ATOM 727 C CA . ASN A 1 144 ? 97.434 95.563 116.497 1.00 85.34 130 ASN A CA 1
ATOM 728 C C . ASN A 1 144 ? 97.107 96.644 117.528 1.00 85.34 130 ASN A C 1
ATOM 729 O O . ASN A 1 144 ? 97.395 96.501 118.717 1.00 85.34 130 ASN A O 1
ATOM 734 N N . GLN A 1 145 ? 96.500 97.738 117.068 1.00 85.55 131 GLN A N 1
ATOM 735 C CA . GLN A 1 145 ? 96.071 98.835 117.940 1.00 85.55 131 GLN A CA 1
ATOM 736 C C . GLN A 1 145 ? 97.220 99.382 118.784 1.00 85.55 131 GLN A C 1
ATOM 737 O O . GLN A 1 145 ? 97.052 99.684 119.966 1.00 85.55 131 GLN A O 1
ATOM 743 N N . GLY A 1 146 ? 98.396 99.515 118.179 1.00 83.91 132 GLY A N 1
ATOM 744 C CA . GLY A 1 146 ? 99.516 100.169 118.818 1.00 83.91 132 GLY A CA 1
ATOM 745 C C . GLY A 1 146 ? 100.571 99.250 119.394 1.00 83.91 132 GLY A C 1
ATOM 746 O O . GLY A 1 146 ? 101.650 99.732 119.755 1.00 83.91 132 GLY A O 1
ATOM 747 N N . ARG A 1 147 ? 100.297 97.950 119.500 1.00 86.70 133 ARG A N 1
ATOM 748 C CA . ARG A 1 147 ? 101.298 97.034 120.040 1.00 86.70 133 ARG A CA 1
ATOM 749 C C . ARG A 1 147 ? 102.407 96.763 119.030 1.00 86.70 133 ARG A C 1
ATOM 750 O O . ARG A 1 147 ? 103.587 96.712 119.396 1.00 86.70 133 ARG A O 1
ATOM 758 N N . ASN A 1 148 ? 102.047 96.580 117.759 1.00 86.51 134 ASN A N 1
ATOM 759 C CA . ASN A 1 148 ? 103.016 96.443 116.669 1.00 86.51 134 ASN A CA 1
ATOM 760 C C . ASN A 1 148 ? 103.910 95.218 116.854 1.00 86.51 134 ASN A C 1
ATOM 761 O O . ASN A 1 148 ? 105.094 95.239 116.516 1.00 86.51 134 ASN A O 1
ATOM 766 N N . ASP A 1 149 ? 103.342 94.133 117.376 1.00 90.21 135 ASP A N 1
ATOM 767 C CA . ASP A 1 149 ? 104.132 92.969 117.751 1.00 90.21 135 ASP A CA 1
ATOM 768 C C . ASP A 1 149 ? 103.786 91.715 116.966 1.00 90.21 135 ASP A C 1
ATOM 769 O O . ASP A 1 149 ? 104.431 90.682 117.172 1.00 90.21 135 ASP A O 1
ATOM 774 N N . LYS A 1 150 ? 102.787 91.761 116.090 1.00 83.37 136 LYS A N 1
ATOM 775 C CA . LYS A 1 150 ? 102.400 90.604 115.287 1.00 83.37 136 LYS A CA 1
ATOM 776 C C . LYS A 1 150 ? 102.999 90.675 113.892 1.00 83.37 136 LYS A C 1
ATOM 777 O O . LYS A 1 150 ? 102.367 90.272 112.914 1.00 83.37 136 LYS A O 1
ATOM 783 N N . TRP A 1 151 ? 104.224 91.193 113.787 1.00 86.11 137 TRP A N 1
ATOM 784 C CA . TRP A 1 151 ? 104.822 91.441 112.480 1.00 86.11 137 TRP A CA 1
ATOM 785 C C . TRP A 1 151 ? 104.949 90.161 111.670 1.00 86.11 137 TRP A C 1
ATOM 786 O O . TRP A 1 151 ? 104.707 90.159 110.458 1.00 86.11 137 TRP A O 1
ATOM 797 N N . MET A 1 152 ? 105.325 89.064 112.312 1.00 94.32 138 MET A N 1
ATOM 798 C CA . MET A 1 152 ? 105.468 87.802 111.607 1.00 94.32 138 MET A CA 1
ATOM 799 C C . MET A 1 152 ? 104.203 86.959 111.623 1.00 94.32 138 MET A C 1
ATOM 800 O O . MET A 1 152 ? 104.210 85.852 111.080 1.00 94.32 138 MET A O 1
ATOM 805 N N . ALA A 1 153 ? 103.120 87.453 112.220 1.00 96.92 139 ALA A N 1
ATOM 806 C CA . ALA A 1 153 ? 101.882 86.683 112.245 1.00 96.92 139 ALA A CA 1
ATOM 807 C C . ALA A 1 153 ? 101.295 86.514 110.849 1.00 96.92 139 ALA A C 1
ATOM 808 O O . ALA A 1 153 ? 100.815 85.431 110.500 1.00 96.92 139 ALA A O 1
ATOM 810 N N . VAL A 1 154 ? 101.315 87.567 110.038 1.00 95.23 140 VAL A N 1
ATOM 811 C CA . VAL A 1 154 ? 100.646 87.568 108.748 1.00 95.23 140 VAL A CA 1
ATOM 812 C C . VAL A 1 154 ? 101.639 87.522 107.592 1.00 95.23 140 VAL A C 1
ATOM 813 O O . VAL A 1 154 ? 101.372 86.890 106.568 1.00 95.23 140 VAL A O 1
ATOM 817 N N . GLN A 1 155 ? 102.796 88.154 107.744 1.00 95.35 141 GLN A N 1
ATOM 818 C CA . GLN A 1 155 ? 103.780 88.213 106.673 1.00 95.35 141 GLN A CA 1
ATOM 819 C C . GLN A 1 155 ? 104.553 86.898 106.597 1.00 95.35 141 GLN A C 1
ATOM 820 O O . GLN A 1 155 ? 104.154 85.872 107.154 1.00 95.35 141 GLN A O 1
ATOM 826 N N . TYR A 1 156 ? 105.673 86.921 105.890 1.00 98.54 142 TYR A N 1
ATOM 827 C CA . TYR A 1 156 ? 106.580 85.797 105.745 1.00 98.54 142 TYR A CA 1
ATOM 828 C C . TYR A 1 156 ? 107.974 86.208 106.206 1.00 98.54 142 TYR A C 1
ATOM 829 O O . TYR A 1 156 ? 108.289 87.403 106.256 1.00 98.54 142 TYR A O 1
ATOM 838 N N . PRO A 1 157 ? 108.834 85.246 106.564 1.00 101.49 143 PRO A N 1
ATOM 839 C CA . PRO A 1 157 ? 110.121 85.618 107.182 1.00 101.49 143 PRO A CA 1
ATOM 840 C C . PRO A 1 157 ? 110.977 86.553 106.348 1.00 101.49 143 PRO A C 1
ATOM 841 O O . PRO A 1 157 ? 111.616 87.453 106.908 1.00 101.49 143 PRO A O 1
ATOM 845 N N . GLU A 1 158 ? 110.985 86.398 105.022 1.00 104.89 144 GLU A N 1
ATOM 846 C CA . GLU A 1 158 ? 111.890 87.192 104.199 1.00 104.89 144 GLU A CA 1
ATOM 847 C C . GLU A 1 158 ? 111.599 88.681 104.296 1.00 104.89 144 GLU A C 1
ATOM 848 O O . GLU A 1 158 ? 112.441 89.492 103.898 1.00 104.89 144 GLU A O 1
ATOM 854 N N . ALA A 1 159 ? 110.435 89.059 104.819 1.00 99.74 145 ALA A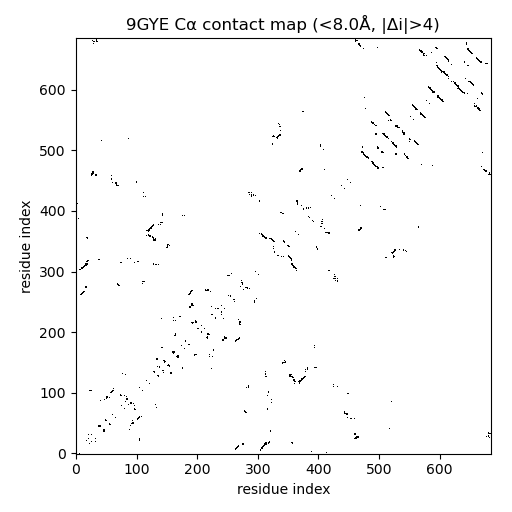 N 1
ATOM 855 C CA . ALA A 1 159 ? 110.119 90.468 104.993 1.00 99.74 145 ALA A CA 1
ATOM 856 C C . ALA A 1 159 ? 110.984 91.141 106.046 1.00 99.74 145 ALA A C 1
ATOM 857 O O . ALA A 1 159 ? 110.961 92.372 106.142 1.00 99.74 145 ALA A O 1
ATOM 859 N N . MET A 1 160 ? 111.737 90.380 106.835 1.00 98.82 146 MET A N 1
ATOM 860 C CA . MET A 1 160 ? 112.556 90.959 107.890 1.00 98.82 146 MET A CA 1
ATOM 861 C C . MET A 1 160 ? 113.970 91.305 107.438 1.00 98.82 146 MET A C 1
ATOM 862 O O . MET A 1 160 ? 114.760 91.792 108.252 1.00 98.82 146 MET A O 1
ATOM 867 N N . GLY A 1 161 ? 114.312 91.069 106.174 1.00 93.00 147 GLY A N 1
ATOM 868 C CA . GLY A 1 161 ? 115.644 91.376 105.706 1.00 93.00 147 GLY A CA 1
ATOM 869 C C . GLY A 1 161 ? 115.890 92.865 105.561 1.00 93.00 147 GLY A C 1
ATOM 870 O O . GLY A 1 161 ? 114.972 93.663 105.388 1.00 93.00 147 GLY A O 1
ATOM 871 N N . TYR A 1 162 ? 117.164 93.239 105.641 1.00 88.95 148 TYR A N 1
ATOM 872 C CA . TYR A 1 162 ? 117.569 94.625 105.459 1.00 88.95 148 TYR A CA 1
ATOM 873 C C . TYR A 1 162 ? 118.863 94.673 104.660 1.00 88.95 148 TYR A C 1
ATOM 874 O O . TYR A 1 162 ? 119.673 93.745 104.704 1.00 88.95 148 TYR A O 1
ATOM 883 N N . PHE A 1 163 ? 119.054 95.772 103.941 1.00 91.31 149 PHE A N 1
ATOM 884 C CA . PHE A 1 163 ? 120.216 95.965 103.086 1.00 91.31 149 PHE A CA 1
ATOM 885 C C . PHE A 1 163 ? 121.291 96.768 103.810 1.00 91.31 149 PHE A C 1
ATOM 886 O O . PHE A 1 163 ? 121.034 97.406 104.834 1.00 91.31 149 PHE A O 1
ATOM 894 N N . LYS A 1 164 ? 122.500 96.736 103.259 1.00 88.58 150 LYS A N 1
ATOM 895 C CA . LYS A 1 164 ? 123.643 97.469 103.780 1.00 88.58 150 LYS A CA 1
ATOM 896 C C . LYS A 1 164 ? 124.256 98.326 102.677 1.00 88.58 150 LYS A C 1
ATOM 897 O O . LYS A 1 164 ? 123.809 98.319 101.528 1.00 88.58 150 LYS A O 1
ATOM 903 N N . ARG A 1 165 ? 125.302 99.072 103.039 1.00 86.14 151 ARG A N 1
ATOM 904 C CA . ARG A 1 165 ? 125.970 99.931 102.068 1.00 86.14 151 ARG A CA 1
ATOM 905 C C . ARG A 1 165 ? 126.626 99.141 100.946 1.00 86.14 151 ARG A C 1
ATOM 906 O O . ARG A 1 165 ? 126.802 99.678 99.849 1.00 86.14 151 ARG A O 1
ATOM 914 N N . GLY A 1 166 ? 126.982 97.882 101.188 1.00 91.09 152 GLY A N 1
ATOM 915 C CA . GLY A 1 166 ? 127.599 97.080 100.151 1.00 91.09 152 GLY A CA 1
ATOM 916 C C . GLY A 1 166 ? 126.683 96.729 99.001 1.00 91.09 152 GLY A C 1
ATOM 917 O O . GLY A 1 166 ? 127.178 96.343 97.937 1.00 91.09 152 GLY A O 1
ATOM 918 N N . ASP A 1 167 ? 125.371 96.856 99.182 1.00 92.81 153 ASP A N 1
ATOM 919 C CA . ASP A 1 167 ? 124.418 96.525 98.132 1.00 92.81 153 ASP A CA 1
ATOM 920 C C . ASP A 1 167 ? 123.929 97.735 97.353 1.00 92.81 153 ASP A C 1
ATOM 921 O O . ASP A 1 167 ? 1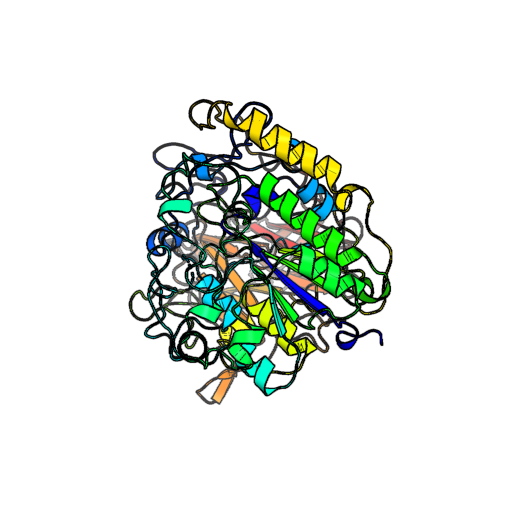23.653 97.611 96.156 1.00 92.81 153 ASP A O 1
ATOM 926 N N . ILE A 1 168 ? 123.813 98.897 97.988 1.00 90.12 154 ILE A N 1
ATOM 927 C CA . ILE A 1 168 ? 123.334 100.094 97.301 1.00 90.12 154 ILE A CA 1
ATOM 928 C C . ILE A 1 168 ? 124.280 101.258 97.570 1.00 90.12 154 ILE A C 1
ATOM 929 O O . ILE A 1 168 ? 123.946 102.160 98.351 1.00 90.12 154 ILE A O 1
ATOM 934 N N . PRO A 1 169 ? 125.461 101.283 96.952 1.00 89.11 155 PRO A N 1
ATOM 935 C CA . PRO A 1 169 ? 126.377 102.413 97.176 1.00 89.11 155 PRO A CA 1
ATOM 936 C C . PRO A 1 169 ? 125.813 103.755 96.744 1.00 89.11 155 PRO A C 1
ATOM 937 O O . PRO A 1 169 ? 126.124 104.772 97.373 1.00 89.11 155 PRO A O 1
ATOM 941 N N . TYR A 1 170 ? 124.997 103.795 95.689 1.00 89.82 156 TYR A N 1
ATOM 942 C CA . TYR A 1 170 ? 124.459 105.067 95.218 1.00 89.82 156 TYR A CA 1
ATOM 943 C C . TYR A 1 170 ? 123.494 105.670 96.229 1.00 89.82 156 TYR A C 1
ATOM 944 O O . TYR A 1 170 ? 123.564 106.866 96.532 1.00 89.82 156 TYR A O 1
ATOM 953 N N . TYR A 1 171 ? 122.570 104.860 96.746 1.00 89.09 157 TYR A N 1
ATOM 954 C CA . TYR A 1 171 ? 121.605 105.375 97.710 1.00 89.09 157 TYR A CA 1
ATOM 955 C C . TYR A 1 171 ? 122.292 105.816 98.992 1.00 89.09 157 TYR A C 1
ATOM 956 O O . TYR A 1 171 ? 121.921 106.837 99.579 1.00 89.09 157 TYR A O 1
ATOM 965 N N . TYR A 1 172 ? 123.295 105.064 99.444 1.00 88.38 158 TYR A N 1
ATOM 966 C CA . TYR A 1 172 ? 123.995 105.456 100.661 1.00 88.38 158 TYR A CA 1
ATOM 967 C C . TYR A 1 172 ? 124.842 106.701 100.434 1.00 88.38 158 TYR A C 1
ATOM 968 O O . TYR A 1 172 ? 124.974 107.534 101.333 1.00 88.38 158 TYR A O 1
ATOM 977 N N . ALA A 1 173 ? 125.415 106.853 99.239 1.00 86.59 159 ALA A N 1
ATOM 978 C CA . ALA A 1 173 ? 126.114 108.093 98.918 1.00 86.59 159 ALA A CA 1
ATOM 979 C C . ALA A 1 173 ? 125.155 109.275 98.915 1.00 86.59 159 ALA A C 1
ATOM 980 O O . ALA A 1 173 ? 125.480 110.351 99.432 1.00 86.59 159 ALA A O 1
ATOM 982 N N . LEU A 1 174 ? 123.965 109.090 98.341 1.00 85.40 160 LEU A N 1
ATOM 983 C CA . LEU A 1 174 ? 122.954 110.141 98.366 1.00 85.40 160 LEU A CA 1
ATOM 984 C C . LEU A 1 174 ? 122.559 110.490 99.792 1.00 85.40 160 LEU A C 1
ATOM 985 O O . LEU A 1 174 ? 122.436 111.669 100.142 1.00 85.40 160 LEU A O 1
ATOM 990 N N . ALA A 1 175 ? 122.352 109.473 100.629 1.00 85.93 161 ALA A N 1
ATOM 991 C CA . ALA A 1 175 ? 121.980 109.716 102.017 1.00 85.93 161 ALA A CA 1
ATOM 992 C C . ALA A 1 175 ? 123.088 110.443 102.765 1.00 85.93 161 ALA A C 1
ATOM 993 O O . ALA A 1 175 ? 122.820 111.361 103.548 1.00 85.93 161 ALA A O 1
ATOM 995 N N . ASP A 1 176 ? 124.341 110.051 102.532 1.00 89.09 162 ASP A N 1
ATOM 996 C CA . ASP A 1 176 ? 125.458 110.701 103.204 1.00 89.09 162 ASP A CA 1
ATOM 997 C C . ASP A 1 176 ? 125.654 112.127 102.713 1.00 89.09 162 ASP A C 1
ATOM 998 O O . ASP A 1 176 ? 126.157 112.973 103.460 1.00 89.09 162 ASP A O 1
ATOM 1003 N N . ALA A 1 177 ? 125.265 112.415 101.473 1.00 83.81 163 ALA A N 1
ATOM 1004 C CA . ALA A 1 177 ? 125.474 113.738 100.908 1.00 83.81 163 ALA A CA 1
ATOM 1005 C C . ALA A 1 177 ? 124.246 114.634 100.972 1.00 83.81 163 ALA A C 1
ATOM 1006 O O . ALA A 1 177 ? 124.398 115.859 100.949 1.00 83.81 163 ALA A O 1
ATOM 1008 N N . PHE A 1 178 ? 123.045 114.071 101.062 1.00 85.36 164 PHE A N 1
ATOM 1009 C CA . PHE A 1 178 ? 121.827 114.861 100.977 1.00 85.36 164 PHE A CA 1
ATOM 1010 C C . PHE A 1 178 ? 120.881 114.508 102.118 1.00 85.36 164 PHE A C 1
ATOM 1011 O O . PHE A 1 178 ? 121.034 113.487 102.791 1.00 85.36 164 PHE A O 1
ATOM 1019 N N . THR A 1 179 ? 119.893 115.378 102.321 1.00 85.29 165 THR A N 1
ATOM 1020 C CA . THR A 1 179 ? 119.036 115.306 103.497 1.00 85.29 165 THR A CA 1
ATOM 1021 C C . THR A 1 179 ? 118.091 114.114 103.431 1.00 85.29 165 THR A C 1
ATOM 1022 O O . THR A 1 179 ? 117.436 113.875 102.409 1.00 85.29 165 THR A O 1
ATOM 1026 N N . LEU A 1 180 ? 117.999 113.393 104.546 1.00 82.69 166 LEU A N 1
ATOM 1027 C CA . LEU A 1 180 ? 117.183 112.197 104.682 1.00 82.69 166 LEU A CA 1
ATOM 1028 C C . LEU A 1 180 ? 116.232 112.363 105.856 1.00 82.69 166 LEU A C 1
ATOM 1029 O O . LEU A 1 180 ? 116.618 112.884 106.906 1.00 82.69 166 LEU A O 1
ATOM 1034 N N . CYS A 1 181 ? 114.990 111.924 105.680 1.00 86.69 167 CYS A N 1
ATOM 1035 C CA . CYS A 1 181 ? 113.991 111.978 106.743 1.00 86.69 167 CYS A CA 1
ATOM 1036 C C . CYS A 1 181 ? 113.748 110.574 107.279 1.00 86.69 167 CYS A C 1
ATOM 1037 O O . CYS A 1 181 ? 113.370 109.674 106.522 1.00 86.69 167 CYS A O 1
ATOM 1040 N N . GLU A 1 182 ? 113.954 110.393 108.582 1.00 91.35 168 GLU A N 1
ATOM 1041 C CA . GLU A 1 182 ? 113.730 109.104 109.222 1.00 91.35 168 GLU A CA 1
ATOM 1042 C C . GLU A 1 182 ? 112.352 108.981 109.857 1.00 91.35 168 GLU A C 1
ATOM 1043 O O . GLU A 1 182 ? 111.997 107.895 110.325 1.00 91.35 168 GLU A O 1
ATOM 1049 N N . ALA A 1 183 ? 111.562 110.048 109.864 1.00 84.08 169 ALA A N 1
ATOM 1050 C CA . ALA A 1 183 ? 110.212 110.033 110.408 1.00 84.08 169 ALA A CA 1
ATOM 1051 C C . ALA A 1 183 ? 109.190 110.380 109.333 1.00 84.08 169 ALA A C 1
ATOM 1052 O O . ALA A 1 183 ? 108.329 111.237 109.522 1.00 84.08 169 ALA A O 1
ATOM 1054 N N . TYR A 1 184 ? 109.287 109.728 108.181 1.00 81.19 170 TYR A N 1
ATOM 1055 C CA . TYR A 1 184 ? 108.341 109.914 107.089 1.00 81.19 170 TYR A CA 1
ATOM 1056 C C . TYR A 1 184 ? 107.427 108.696 107.028 1.00 81.19 170 TYR A C 1
ATOM 1057 O O . TYR A 1 184 ? 107.905 107.567 106.889 1.00 81.19 170 TYR A O 1
ATOM 1066 N N . HIS A 1 185 ? 106.121 108.924 107.127 1.00 80.70 171 HIS A N 1
ATOM 1067 C CA . HIS A 1 185 ? 105.149 107.850 107.259 1.00 80.70 171 HIS A CA 1
ATOM 1068 C C . HIS A 1 185 ? 104.165 107.849 106.096 1.00 80.70 171 HIS A C 1
ATOM 1069 O O . HIS A 1 185 ? 103.824 108.899 105.547 1.00 80.70 171 HIS A O 1
ATOM 1076 N N . GLN A 1 186 ? 103.709 106.654 105.731 1.00 83.26 172 GLN A N 1
ATOM 1077 C CA . GLN A 1 186 ? 102.713 106.514 104.678 1.00 83.26 172 GLN A CA 1
ATOM 1078 C C . GLN A 1 186 ? 101.324 106.829 105.219 1.00 83.26 172 GLN A C 1
ATOM 1079 O O . GLN A 1 186 ? 100.969 106.434 106.331 1.00 83.26 172 GLN A O 1
ATOM 1085 N N . SER A 1 187 ? 100.532 107.551 104.422 1.00 87.15 173 SER A N 1
ATOM 1086 C CA . SER A 1 187 ? 99.272 108.086 104.930 1.00 87.15 173 SER A CA 1
ATOM 1087 C C . SER A 1 187 ? 98.239 106.998 105.189 1.00 87.15 173 SER A C 1
ATOM 1088 O O . SER A 1 187 ? 97.553 107.039 106.215 1.00 87.15 173 SER A O 1
ATOM 1091 N N . MET A 1 188 ? 98.099 106.030 104.288 1.00 89.75 174 MET A N 1
ATOM 1092 C CA . MET A 1 188 ? 97.140 104.948 104.465 1.00 89.75 174 MET A CA 1
ATOM 1093 C C . MET A 1 188 ? 97.865 103.625 104.626 1.00 89.75 174 MET A C 1
ATOM 1094 O O . MET A 1 188 ? 98.693 103.260 103.787 1.00 89.75 174 MET A O 1
ATOM 1099 N N . MET A 1 189 ? 97.533 102.902 105.694 1.00 89.35 175 MET A N 1
ATOM 1100 C CA . MET A 1 189 ? 98.070 101.563 105.909 1.00 89.35 175 MET A CA 1
ATOM 1101 C C . MET A 1 189 ? 97.316 100.611 104.986 1.00 89.35 175 MET A C 1
ATOM 1102 O O . MET A 1 189 ? 96.446 99.841 105.398 1.00 89.35 175 MET A O 1
ATOM 1107 N N . GLY A 1 190 ? 97.659 100.681 103.704 1.00 91.06 176 GLY A N 1
ATOM 1108 C CA . GLY A 1 190 ? 97.018 99.874 102.697 1.00 91.06 176 GLY A CA 1
ATOM 1109 C C . GLY A 1 190 ? 97.757 99.923 101.378 1.00 91.06 176 GLY A C 1
ATOM 1110 O O . GLY A 1 190 ? 98.894 100.396 101.294 1.00 91.06 176 GLY A O 1
ATOM 1111 N N . PRO A 1 191 ? 97.118 99.427 100.311 1.00 93.49 177 PRO A N 1
ATOM 1112 C CA . PRO A 1 191 ? 97.676 99.322 98.959 1.00 93.49 177 PRO A CA 1
ATOM 1113 C C . PRO A 1 191 ? 98.188 100.629 98.361 1.00 93.49 177 PRO A C 1
ATOM 1114 O O . PRO A 1 191 ? 98.157 101.680 98.996 1.00 93.49 177 PRO A O 1
ATOM 1129 N N . ASN A 1 193 ? 97.388 102.483 95.285 1.00 90.28 179 ASN A N 1
ATOM 1130 C CA . ASN A 1 193 ? 96.509 103.504 94.716 1.00 90.28 179 ASN A CA 1
ATOM 1131 C C . ASN A 1 193 ? 95.914 104.478 95.741 1.00 90.28 179 ASN A C 1
ATOM 1132 O O . ASN A 1 193 ? 95.943 105.682 95.507 1.00 90.28 179 ASN A O 1
ATOM 1137 N N . PRO A 1 194 ? 95.366 103.983 96.861 1.00 87.89 180 PRO A N 1
ATOM 1138 C CA . PRO A 1 194 ? 94.881 104.927 97.882 1.00 87.89 180 PRO A CA 1
ATOM 1139 C C . PRO A 1 194 ? 95.965 105.844 98.415 1.00 87.89 180 PRO A C 1
ATOM 1140 O O . PRO A 1 194 ? 95.694 107.019 98.686 1.00 87.89 180 PRO A O 1
ATOM 1144 N N . ASN A 1 195 ? 97.192 105.344 98.572 1.00 87.62 181 ASN A N 1
ATOM 1145 C CA . ASN A 1 195 ? 98.291 106.219 98.965 1.00 87.62 181 ASN A CA 1
ATOM 1146 C C . ASN A 1 195 ? 98.600 107.230 97.871 1.00 87.62 181 ASN A C 1
ATOM 1147 O O . ASN A 1 195 ? 98.805 108.416 98.148 1.00 87.62 181 ASN A O 1
ATOM 1152 N N . ARG A 1 196 ? 98.624 106.783 96.616 1.00 86.04 182 ARG A N 1
ATOM 1153 C CA . ARG A 1 196 ? 98.819 107.719 95.517 1.00 86.04 182 ARG A CA 1
ATOM 1154 C C . ARG A 1 196 ? 97.608 108.620 95.329 1.00 86.04 182 ARG A C 1
ATOM 1155 O O . ARG A 1 196 ? 97.752 109.758 94.873 1.00 86.04 182 ARG A O 1
ATOM 1163 N N . LEU A 1 197 ? 96.412 108.138 95.671 1.00 85.58 183 LEU A N 1
ATOM 1164 C CA . LEU A 1 197 ? 95.243 109.011 95.669 1.00 85.58 183 LEU A CA 1
ATOM 1165 C C . LEU A 1 197 ? 95.392 110.123 96.699 1.00 85.58 183 LEU A C 1
ATOM 1166 O O . LEU A 1 197 ? 95.028 111.274 96.439 1.00 85.58 183 LEU A O 1
ATOM 1171 N N . TYR A 1 198 ? 95.919 109.793 97.879 1.00 85.78 184 TYR A N 1
ATOM 1172 C CA . TYR A 1 198 ? 96.229 110.822 98.865 1.00 85.78 184 TYR A CA 1
ATOM 1173 C C . TYR A 1 198 ? 97.304 111.767 98.352 1.00 85.78 184 TYR A C 1
ATOM 1174 O O . TYR A 1 198 ? 97.250 112.977 98.597 1.00 85.78 184 TYR A O 1
ATOM 1183 N N . HIS A 1 199 ? 98.300 111.229 97.652 1.00 87.44 185 HIS A N 1
ATOM 1184 C CA . HIS A 1 199 ? 99.394 112.065 97.175 1.00 87.44 185 HIS A CA 1
ATOM 1185 C C . HIS A 1 199 ? 98.946 113.023 96.079 1.00 87.44 185 HIS A C 1
ATOM 1186 O O . HIS A 1 199 ? 99.469 114.138 95.986 1.00 87.44 185 HIS A O 1
ATOM 1193 N N . MET A 1 200 ? 97.996 112.617 95.240 1.00 87.76 186 MET A N 1
ATOM 1194 C CA . MET A 1 200 ? 97.570 113.452 94.127 1.00 87.76 186 MET A CA 1
ATOM 1195 C C . MET A 1 200 ? 96.305 114.250 94.406 1.00 87.76 186 MET A C 1
ATOM 1196 O O . MET A 1 200 ? 96.046 115.229 93.700 1.00 87.76 186 MET A O 1
ATOM 1201 N N . SER A 1 201 ? 95.518 113.874 95.409 1.00 85.12 187 SER A N 1
ATOM 1202 C CA . SER A 1 201 ? 94.307 114.628 95.699 1.00 85.12 187 SER A CA 1
ATOM 1203 C C . SER A 1 201 ? 94.318 115.186 97.115 1.00 85.12 187 SER A C 1
ATOM 1204 O O . SER A 1 201 ? 93.865 116.311 97.346 1.00 85.12 187 SER A O 1
ATOM 1207 N N . GLY A 1 202 ? 94.843 114.422 98.066 1.00 86.11 188 GLY A N 1
ATOM 1208 C CA . GLY A 1 202 ? 94.804 114.802 99.461 1.00 86.11 188 GLY A CA 1
ATOM 1209 C C . GLY A 1 202 ? 93.708 114.140 100.262 1.00 86.11 188 GLY A C 1
ATOM 1210 O O . GLY A 1 202 ? 93.562 114.446 101.451 1.00 86.11 188 GLY A O 1
ATOM 1211 N N . ARG A 1 203 ? 92.938 113.246 99.651 1.00 89.46 189 ARG A N 1
ATOM 1212 C CA . ARG A 1 203 ? 91.850 112.543 100.312 1.00 89.46 189 ARG A CA 1
ATOM 1213 C C . ARG A 1 203 ? 91.395 111.418 99.398 1.00 89.46 189 ARG A C 1
ATOM 1214 O O . ARG A 1 203 ? 91.303 111.605 98.184 1.00 89.46 189 ARG A O 1
ATOM 1222 N N . ALA A 1 204 ? 91.121 110.252 99.981 1.00 85.97 190 ALA A N 1
ATOM 1223 C CA . ALA A 1 204 ? 90.750 109.069 99.217 1.00 85.97 190 ALA A CA 1
ATOM 1224 C C . ALA A 1 204 ? 89.254 108.787 99.266 1.00 85.97 190 ALA A C 1
ATOM 1225 O O . ALA A 1 204 ? 88.840 107.630 99.148 1.00 85.97 190 ALA A O 1
ATOM 1227 N N . ALA A 1 205 ? 88.434 109.817 99.436 1.00 90.13 191 ALA A N 1
ATOM 1228 C CA . ALA A 1 205 ? 86.996 109.642 99.528 1.00 90.13 191 ALA A CA 1
ATOM 1229 C C . ALA A 1 205 ? 86.291 110.710 98.711 1.00 90.13 191 ALA A C 1
ATOM 1230 O O . ALA A 1 205 ? 86.804 111.826 98.567 1.00 90.13 191 ALA A O 1
ATOM 1232 N N . PRO A 1 206 ? 85.117 110.397 98.159 1.00 90.46 192 PRO A N 1
ATOM 1233 C CA . PRO A 1 206 ? 84.333 111.437 97.478 1.00 90.46 192 PRO A CA 1
ATOM 1234 C C . PRO A 1 206 ? 83.966 112.600 98.378 1.00 90.46 192 PRO A C 1
ATOM 1235 O O . PRO A 1 206 ? 83.885 113.737 97.900 1.00 90.46 192 PRO A O 1
ATOM 1239 N N . SER A 1 207 ? 83.738 112.355 99.666 1.00 91.30 193 SER A N 1
ATOM 1240 C CA . SER A 1 207 ? 83.379 113.412 100.598 1.00 91.30 193 SER A CA 1
ATOM 1241 C C . SER A 1 207 ? 84.155 113.229 101.892 1.00 91.30 193 SER A C 1
ATOM 1242 O O . SER A 1 207 ? 84.484 112.107 102.284 1.00 91.30 193 SER A O 1
ATOM 1245 N N . GLY A 1 208 ? 84.433 114.345 102.557 1.00 93.51 194 GLY A N 1
ATOM 1246 C CA . GLY A 1 208 ? 85.258 114.330 103.747 1.00 93.51 194 GLY A CA 1
ATOM 1247 C C . GLY A 1 208 ? 84.497 114.057 105.026 1.00 93.51 194 GLY A C 1
ATOM 1248 O O . GLY A 1 208 ? 84.714 114.725 106.040 1.00 93.51 194 GLY A O 1
ATOM 1249 N N . ASP A 1 209 ? 83.601 113.076 104.995 1.00 93.76 195 ASP A N 1
ATOM 1250 C CA . ASP A 1 209 ? 82.861 112.670 106.180 1.00 93.76 195 ASP A CA 1
ATOM 1251 C C . ASP A 1 209 ? 83.315 111.320 106.713 1.00 93.76 195 ASP A C 1
ATOM 1252 O O . ASP A 1 209 ? 82.690 110.785 107.634 1.00 93.76 195 ASP A O 1
ATOM 1257 N N . GLY A 1 210 ? 84.379 110.754 106.156 1.00 88.16 196 GLY A N 1
ATOM 1258 C CA . GLY A 1 210 ? 84.875 109.475 106.608 1.00 88.16 196 GLY A CA 1
ATOM 1259 C C . GLY A 1 210 ? 84.172 108.275 106.023 1.00 88.16 196 GLY A C 1
ATOM 1260 O O . GLY A 1 210 ? 84.664 107.153 106.186 1.00 88.16 196 GLY A O 1
ATOM 1261 N N . LYS A 1 211 ? 83.045 108.466 105.351 1.00 88.36 197 LYS A N 1
ATOM 1262 C CA . LYS A 1 211 ? 82.349 107.376 104.692 1.00 88.36 197 LYS A CA 1
ATOM 1263 C C . LYS A 1 211 ? 82.918 107.160 103.298 1.00 88.36 197 LYS A C 1
ATOM 1264 O O . LYS A 1 211 ? 83.656 107.991 102.767 1.00 88.36 197 LYS A O 1
ATOM 1270 N N . ASP A 1 212 ? 82.560 106.013 102.715 1.00 92.20 198 ASP A N 1
ATOM 1271 C CA . ASP A 1 212 ? 82.991 105.535 101.399 1.00 92.20 198 ASP A CA 1
ATOM 1272 C C . ASP A 1 212 ? 84.395 106.006 101.039 1.00 92.20 198 ASP A C 1
ATOM 1273 O O . ASP A 1 212 ? 84.592 106.671 100.019 1.00 92.20 198 ASP A O 1
ATOM 1278 N N . VAL A 1 213 ? 85.369 105.679 101.875 1.00 89.44 199 VAL A N 1
ATOM 1279 C CA . VAL A 1 213 ? 86.776 105.843 101.536 1.00 89.44 199 VAL A CA 1
ATOM 1280 C C . VAL A 1 213 ? 87.271 104.529 100.950 1.00 89.44 199 VAL A C 1
ATOM 1281 O O . VAL A 1 213 ? 87.085 103.465 101.551 1.00 89.44 199 VAL A O 1
ATOM 1285 N N . HIS A 1 214 ? 87.894 104.595 99.779 1.00 91.04 200 HIS A N 1
ATOM 1286 C CA . HIS A 1 214 ? 88.326 103.382 99.097 1.00 91.04 200 HIS A CA 1
ATOM 1287 C C . HIS A 1 214 ? 89.503 102.750 99.828 1.00 91.04 200 HIS A C 1
ATOM 1288 O O . HIS A 1 214 ? 90.505 103.418 100.103 1.00 91.04 200 HIS A O 1
ATOM 1295 N N . ILE A 1 215 ? 89.386 101.460 100.136 1.00 95.36 201 ILE A N 1
ATOM 1296 C CA . ILE A 1 215 ? 90.429 100.745 100.850 1.00 95.36 201 ILE A CA 1
ATOM 1297 C C . ILE A 1 215 ? 91.017 99.592 100.046 1.00 95.36 201 ILE A C 1
ATOM 1298 O O . ILE A 1 215 ? 92.154 99.187 100.312 1.00 95.36 201 ILE A O 1
ATOM 1303 N N . GLY A 1 216 ? 90.287 99.052 99.076 1.00 92.92 202 GLY A N 1
ATOM 1304 C CA . GLY A 1 216 ? 90.827 98.006 98.235 1.00 92.92 202 GLY A CA 1
ATOM 1305 C C . GLY A 1 216 ? 91.615 98.614 97.098 1.00 92.92 202 GLY A C 1
ATOM 1306 O O . GLY A 1 216 ? 92.460 99.486 97.320 1.00 92.92 202 GLY A O 1
ATOM 1307 N N . ASN A 1 217 ? 91.349 98.174 95.873 1.00 89.96 203 ASN A N 1
ATOM 1308 C CA . ASN A 1 217 ? 91.940 98.819 94.707 1.00 89.96 203 ASN A CA 1
ATOM 1309 C C . ASN A 1 217 ? 90.965 98.701 93.548 1.00 89.96 203 ASN A C 1
ATOM 1310 O O . ASN A 1 217 ? 90.762 97.608 93.012 1.00 89.96 203 ASN A O 1
ATOM 1315 N N . ASP A 1 218 ? 90.363 99.821 93.174 1.00 96.65 204 ASP A N 1
ATOM 1316 C CA . ASP A 1 218 ? 89.474 99.891 92.025 1.00 96.65 204 ASP A CA 1
ATOM 1317 C C . ASP A 1 218 ? 89.924 100.904 90.990 1.00 96.65 204 ASP A C 1
ATOM 1318 O O . ASP A 1 218 ? 89.849 100.626 89.791 1.00 96.65 204 ASP A O 1
ATOM 1323 N N . MET A 1 219 ? 90.434 102.045 91.462 1.00 97.09 205 MET A N 1
ATOM 1324 C CA . MET A 1 219 ? 90.849 103.147 90.556 1.00 97.09 205 MET A CA 1
ATOM 1325 C C . MET A 1 219 ? 91.981 102.687 89.634 1.00 97.09 205 MET A C 1
ATOM 1326 O O . MET A 1 219 ? 92.941 102.065 90.138 1.00 97.09 205 MET A O 1
ATOM 1331 N N . GLY A 1 220 ? 91.883 103.022 88.347 1.00 95.29 206 GLY A N 1
ATOM 1332 C CA . GLY A 1 220 ? 92.906 102.631 87.402 1.00 95.29 206 GLY A CA 1
ATOM 1333 C C . GLY A 1 220 ? 92.615 103.124 86.002 1.00 95.29 206 GLY A C 1
ATOM 1334 O O . GLY A 1 220 ? 91.872 104.093 85.820 1.00 95.29 206 GLY A O 1
ATOM 1335 N N . ASP A 1 221 ? 93.204 102.472 84.999 1.00 102.92 207 ASP A N 1
ATOM 1336 C CA . ASP A 1 221 ? 92.924 102.830 83.615 1.00 102.92 207 ASP A CA 1
ATOM 1337 C C . ASP A 1 221 ? 92.714 101.600 82.737 1.00 102.92 207 ASP A C 1
ATOM 1338 O O . ASP A 1 221 ? 92.939 101.671 81.524 1.00 102.92 207 ASP A O 1
ATOM 1343 N N . GLY A 1 222 ? 92.298 100.480 83.317 1.00 103.45 208 GLY A N 1
ATOM 1344 C CA . GLY A 1 222 ? 92.028 99.283 82.542 1.00 103.45 208 GLY A CA 1
ATOM 1345 C C . GLY A 1 222 ? 93.243 98.689 81.865 1.00 103.45 208 GLY A C 1
ATOM 1346 O O . GLY A 1 222 ? 93.132 98.169 80.748 1.00 103.45 208 GLY A O 1
ATOM 1347 N N . THR A 1 223 ? 94.401 98.744 82.516 1.00 108.22 209 THR A N 1
ATOM 1348 C CA . THR A 1 223 ? 95.631 98.203 81.959 1.00 108.22 209 THR A CA 1
ATOM 1349 C C . THR A 1 223 ? 96.104 96.948 82.673 1.00 108.22 209 THR A C 1
ATOM 1350 O O . THR A 1 223 ? 96.308 95.916 82.032 1.00 108.22 209 THR A O 1
ATOM 1354 N N . ILE A 1 224 ? 96.287 97.005 83.989 1.00 105.77 210 ILE A N 1
ATOM 1355 C CA . ILE A 1 224 ? 96.809 95.865 84.730 1.00 105.77 210 ILE A CA 1
ATOM 1356 C C . ILE A 1 224 ? 95.798 95.400 85.769 1.00 105.77 210 ILE A C 1
ATOM 1357 O O . ILE A 1 224 ? 96.173 94.951 86.857 1.00 105.77 210 ILE A O 1
ATOM 1362 N N . GLY A 1 225 ? 94.513 95.509 85.448 1.00 103.58 211 GLY A N 1
ATOM 1363 C CA . GLY A 1 225 ? 93.455 95.016 86.306 1.00 103.58 211 GLY A CA 1
ATOM 1364 C C . GLY A 1 225 ? 92.688 96.082 87.053 1.00 103.58 211 GLY A C 1
ATOM 1365 O O . GLY A 1 225 ? 91.626 95.777 87.610 1.00 103.58 211 GLY A O 1
ATOM 1366 N N . ALA A 1 226 ? 93.175 97.316 87.084 1.00 100.16 212 ALA A N 1
ATOM 1367 C CA . ALA A 1 226 ? 92.494 98.409 87.764 1.00 100.16 212 ALA A CA 1
ATOM 1368 C C . ALA A 1 226 ? 91.693 99.202 86.739 1.00 100.16 212 ALA A C 1
ATOM 1369 O O . ALA A 1 226 ? 92.263 99.742 85.786 1.00 100.16 212 ALA A O 1
ATOM 1371 N N . SER A 1 227 ? 90.374 99.276 86.938 1.00 94.31 213 SER A N 1
ATOM 1372 C CA . SER A 1 227 ? 89.498 99.876 85.940 1.00 94.31 213 SER A CA 1
ATOM 1373 C C . SER A 1 227 ? 88.427 100.763 86.567 1.00 94.31 213 SER A C 1
ATOM 1374 O O . SER A 1 227 ? 87.265 100.721 86.150 1.00 94.31 213 SER A O 1
ATOM 1377 N N . GLY A 1 228 ? 88.788 101.570 87.564 1.00 93.02 214 GLY A N 1
ATOM 1378 C CA . GLY A 1 228 ? 87.843 102.438 88.228 1.00 93.02 214 GLY A CA 1
ATOM 1379 C C . GLY A 1 228 ? 88.018 103.905 87.860 1.00 93.02 214 GLY A C 1
ATOM 1380 O O . GLY A 1 228 ? 88.943 104.305 87.160 1.00 93.02 214 GLY A O 1
ATOM 1381 N N . THR A 1 229 ? 87.093 104.715 88.368 1.00 90.59 215 THR A N 1
ATOM 1382 C CA . THR A 1 229 ? 87.104 106.149 88.118 1.00 90.59 215 THR A CA 1
ATOM 1383 C C . THR A 1 229 ? 86.573 106.871 89.345 1.00 90.59 215 THR A C 1
ATOM 1384 O O . THR A 1 229 ? 85.480 106.560 89.822 1.00 90.59 215 THR A O 1
ATOM 1388 N N . VAL A 1 230 ? 87.343 107.834 89.844 1.00 92.11 216 VAL A N 1
ATOM 1389 C CA . VAL A 1 230 ? 86.963 108.635 90.999 1.00 92.11 216 VAL A CA 1
ATOM 1390 C C . VAL A 1 230 ? 86.782 110.075 90.543 1.00 92.11 216 VAL A C 1
ATOM 1391 O O . VAL A 1 230 ? 87.406 110.517 89.574 1.00 92.11 216 VAL A O 1
ATOM 1395 N N . ASP A 1 231 ? 85.919 110.810 91.240 1.00 93.75 217 ASP A N 1
ATOM 1396 C CA . ASP A 1 231 ? 85.394 112.066 90.712 1.00 93.75 217 ASP A CA 1
ATOM 1397 C C . ASP A 1 231 ? 85.385 113.171 91.762 1.00 93.75 217 ASP A C 1
ATOM 1398 O O . ASP A 1 231 ? 84.360 113.811 92.003 1.00 93.75 217 ASP A O 1
ATOM 1403 N N . TRP A 1 232 ? 86.514 113.419 92.417 1.00 89.96 218 TRP A N 1
ATOM 1404 C CA . TRP A 1 232 ? 86.634 114.611 93.243 1.00 89.96 218 TRP A CA 1
ATOM 1405 C C . TRP A 1 232 ? 87.750 115.501 92.716 1.00 89.96 218 TRP A C 1
ATOM 1406 O O . TRP A 1 232 ? 88.563 115.089 91.885 1.00 89.96 218 TRP A O 1
ATOM 1417 N N . THR A 1 233 ? 87.762 116.741 93.199 1.00 88.59 219 THR A N 1
ATOM 1418 C CA . THR A 1 233 ? 88.716 117.731 92.719 1.00 88.59 219 THR A CA 1
ATOM 1419 C C . THR A 1 233 ? 90.143 117.282 92.997 1.00 88.59 219 THR A C 1
ATOM 1420 O O . THR A 1 233 ? 90.472 116.863 94.110 1.00 88.59 219 THR A O 1
ATOM 1424 N N . THR A 1 234 ? 90.992 117.378 91.982 1.00 89.38 220 THR A N 1
ATOM 1425 C CA . THR A 1 234 ? 92.378 116.952 92.071 1.00 89.38 220 THR A CA 1
ATOM 1426 C C . THR A 1 234 ? 93.290 118.170 92.015 1.00 89.38 220 THR A C 1
ATOM 1427 O O . THR A 1 234 ? 93.020 119.133 91.294 1.00 89.38 220 THR A O 1
ATOM 1431 N N . TYR A 1 235 ? 94.369 118.121 92.795 1.00 86.34 221 TYR A N 1
ATOM 1432 C CA . TYR A 1 235 ? 95.250 119.282 92.913 1.00 86.34 221 TYR A CA 1
ATOM 1433 C C . TYR A 1 235 ? 95.805 119.782 91.584 1.00 86.34 221 TYR A C 1
ATOM 1434 O O . TYR A 1 235 ? 95.894 121.011 91.413 1.00 86.34 221 TYR A O 1
ATOM 1443 N N . PRO A 1 236 ? 96.219 118.934 90.636 1.00 88.94 222 PRO A N 1
ATOM 1444 C CA . PRO A 1 236 ? 96.673 119.470 89.344 1.00 88.94 222 PRO A CA 1
ATOM 1445 C C . PRO A 1 236 ? 95.625 120.295 88.625 1.00 88.94 222 PRO A C 1
ATOM 1446 O O . PRO A 1 236 ? 95.981 121.206 87.870 1.00 88.94 222 PRO A O 1
ATOM 1450 N N . GLU A 1 237 ? 94.339 120.002 88.825 1.00 89.11 223 GLU A N 1
ATOM 1451 C CA . GLU A 1 237 ? 93.303 120.854 88.254 1.00 89.11 223 GLU A CA 1
ATOM 1452 C C . GLU A 1 237 ? 93.347 122.248 88.863 1.00 89.11 223 GLU A C 1
ATOM 1453 O O . GLU A 1 237 ? 93.192 123.248 88.154 1.00 89.11 223 GLU A O 1
ATOM 1459 N N . ARG A 1 238 ? 93.558 122.336 90.178 1.00 88.07 224 ARG A N 1
ATOM 1460 C CA . ARG A 1 238 ? 93.736 123.641 90.802 1.00 88.07 224 ARG A CA 1
ATOM 1461 C C . ARG A 1 238 ? 94.982 124.329 90.270 1.00 88.07 224 ARG A C 1
ATOM 1462 O O . ARG A 1 238 ? 95.005 125.553 90.110 1.00 88.07 224 ARG A O 1
ATOM 1470 N N . LEU A 1 239 ? 96.033 123.556 90.000 1.00 88.26 225 LEU A N 1
ATOM 1471 C CA . LEU A 1 239 ? 97.239 124.138 89.423 1.00 88.26 225 LEU A CA 1
ATOM 1472 C C . LEU A 1 239 ? 96.967 124.716 88.039 1.00 88.26 225 LEU A C 1
ATOM 1473 O O . LEU A 1 239 ? 97.427 125.817 87.715 1.00 88.26 225 LEU A O 1
ATOM 1478 N N . SER A 1 240 ? 96.217 123.988 87.210 1.00 87.97 226 SER A N 1
ATOM 1479 C CA . SER A 1 240 ? 95.858 124.498 85.890 1.00 87.97 226 SER A CA 1
ATOM 1480 C C . SER A 1 240 ? 94.984 125.739 85.997 1.00 87.97 226 SER A C 1
ATOM 1481 O O . SER A 1 240 ? 95.165 126.702 85.243 1.00 87.97 226 SER A O 1
ATOM 1484 N N . ALA A 1 241 ? 94.021 125.730 86.918 1.00 88.15 227 ALA A N 1
ATOM 1485 C CA . ALA A 1 241 ? 93.140 126.881 87.072 1.00 88.15 227 ALA A CA 1
ATOM 1486 C C . ALA A 1 241 ? 93.912 128.105 87.545 1.00 88.15 227 ALA A C 1
ATOM 1487 O O . ALA A 1 241 ? 93.662 129.223 87.084 1.00 88.15 227 ALA A O 1
ATOM 1489 N N . ALA A 1 242 ? 94.857 127.913 88.465 1.00 87.11 228 ALA A N 1
ATOM 1490 C CA . ALA A 1 242 ? 95.635 129.029 88.980 1.00 87.11 228 ALA A CA 1
ATOM 1491 C C . ALA A 1 242 ? 96.530 129.653 87.924 1.00 87.11 228 ALA A C 1
ATOM 1492 O O . ALA A 1 242 ? 96.681 130.879 87.903 1.00 87.11 228 ALA A O 1
ATOM 1494 N N . GLY A 1 243 ? 97.121 128.847 87.051 1.00 87.70 229 GLY A N 1
ATOM 1495 C CA . GLY A 1 243 ? 98.027 129.358 86.048 1.00 87.70 229 GLY A CA 1
ATOM 1496 C C . GLY A 1 243 ? 99.482 129.037 86.278 1.00 87.70 229 GLY A C 1
ATOM 1497 O O . GLY A 1 243 ? 100.345 129.803 85.840 1.00 87.70 229 GLY A O 1
ATOM 1498 N N . VAL A 1 244 ? 99.786 127.935 86.955 1.00 88.41 230 VAL A N 1
ATOM 1499 C CA . VAL A 1 244 ? 101.158 127.501 87.174 1.00 88.41 230 VAL A CA 1
ATOM 1500 C C . VAL A 1 244 ? 101.448 126.324 86.256 1.00 88.41 230 VAL A C 1
ATOM 1501 O O . VAL A 1 244 ? 100.677 125.358 86.204 1.00 88.41 230 VAL A O 1
ATOM 1505 N N . ASP A 1 245 ? 102.555 126.412 85.527 1.00 96.14 231 ASP A N 1
ATOM 1506 C CA . ASP A 1 245 ? 102.929 125.377 84.575 1.00 96.14 231 ASP A CA 1
ATOM 1507 C C . ASP A 1 245 ? 103.199 124.063 85.297 1.00 96.14 231 ASP A C 1
ATOM 1508 O O . ASP A 1 245 ? 104.034 124.002 86.203 1.00 96.14 231 ASP A O 1
ATOM 1513 N N . TRP A 1 246 ? 102.498 123.009 84.896 1.00 92.04 232 TRP A N 1
ATOM 1514 C CA . TRP A 1 246 ? 102.725 121.700 85.485 1.00 92.04 232 TRP A CA 1
ATOM 1515 C C . TRP A 1 246 ? 102.727 120.655 84.384 1.00 92.04 232 TRP A C 1
ATOM 1516 O O . TRP A 1 246 ? 102.069 120.817 83.354 1.00 92.04 232 TRP A O 1
ATOM 1527 N N . ARG A 1 247 ? 103.474 119.579 84.612 1.00 87.51 233 ARG A N 1
ATOM 1528 C CA . ARG A 1 247 ? 103.597 118.520 83.627 1.00 87.51 233 ARG A CA 1
ATOM 1529 C C . ARG A 1 247 ? 103.893 117.209 84.335 1.00 87.51 233 ARG A C 1
ATOM 1530 O O . ARG A 1 247 ? 104.344 117.184 85.481 1.00 87.51 233 ARG A O 1
ATOM 1538 N N . VAL A 1 248 ? 103.630 116.113 83.634 1.00 87.30 234 VAL A N 1
ATOM 1539 C CA . VAL A 1 248 ? 103.889 114.773 84.138 1.00 87.30 234 VAL A CA 1
ATOM 1540 C C . VAL A 1 248 ? 104.771 114.056 83.131 1.00 87.30 234 VAL A C 1
ATOM 1541 O O . VAL A 1 248 ? 104.463 114.033 81.935 1.00 87.30 234 VAL A O 1
ATOM 1545 N N . TYR A 1 249 ? 105.867 113.480 83.610 1.00 90.28 235 TYR A N 1
ATOM 1546 C CA . TYR A 1 249 ? 106.833 112.812 82.751 1.00 90.28 235 TYR A CA 1
ATOM 1547 C C . TYR A 1 249 ? 106.679 111.304 82.882 1.00 90.28 235 TYR A C 1
ATOM 1548 O O . TYR A 1 249 ? 106.924 110.738 83.953 1.00 90.28 235 TYR A O 1
ATOM 1557 N N . GLN A 1 250 ? 106.273 110.663 81.792 1.00 95.74 236 GLN A N 1
ATOM 1558 C CA . GLN A 1 250 ? 106.131 109.219 81.740 1.00 95.74 236 GLN A CA 1
ATOM 1559 C C . GLN A 1 250 ? 106.397 108.774 80.314 1.00 95.74 236 GLN A C 1
ATOM 1560 O O . GLN A 1 250 ? 106.281 109.562 79.372 1.00 95.74 236 GLN A O 1
ATOM 1566 N N . GLU A 1 251 ? 106.752 107.501 80.160 1.00 101.52 237 GLU A N 1
ATOM 1567 C CA . GLU A 1 251 ? 107.077 106.994 78.835 1.00 101.52 237 GLU A CA 1
ATOM 1568 C C . GLU A 1 251 ? 105.843 106.756 77.977 1.00 101.52 237 GLU A C 1
ATOM 1569 O O . GLU A 1 251 ? 105.955 106.755 76.747 1.00 101.52 237 GLU A O 1
ATOM 1575 N N . GLY A 1 252 ? 104.678 106.553 78.585 1.00 102.57 238 GLY A N 1
ATOM 1576 C CA . GLY A 1 252 ? 103.466 106.320 77.821 1.00 102.57 238 GLY A CA 1
ATOM 1577 C C . GLY A 1 252 ? 102.252 106.858 78.544 1.00 102.57 238 GLY A C 1
ATOM 1578 O O . GLY A 1 252 ? 102.300 107.168 79.738 1.00 102.57 238 GLY A O 1
ATOM 1579 N N . GLY A 1 253 ? 101.157 106.980 77.798 1.00 104.97 239 GLY A N 1
ATOM 1580 C CA . GLY A 1 253 ? 99.898 107.409 78.370 1.00 104.97 239 GLY A CA 1
ATOM 1581 C C . GLY A 1 253 ? 98.926 106.270 78.605 1.00 104.97 239 GLY A C 1
ATOM 1582 O O . GLY A 1 253 ? 99.238 105.308 79.313 1.00 104.97 239 GLY A O 1
ATOM 1583 N N . TYR A 1 254 ? 97.742 106.370 78.007 1.00 107.36 240 TYR A N 1
ATOM 1584 C CA . TYR A 1 254 ? 96.712 105.347 78.125 1.00 107.36 240 TYR A CA 1
ATOM 1585 C C . TYR A 1 254 ? 97.183 104.048 77.483 1.00 107.36 240 TYR A C 1
ATOM 1586 O O . TYR A 1 254 ? 97.757 104.054 76.391 1.00 107.36 240 TYR A O 1
ATOM 1595 N N . ARG A 1 255 ? 96.943 102.938 78.179 1.00 107.45 241 ARG A N 1
ATOM 1596 C CA . ARG A 1 255 ? 97.209 101.587 77.682 1.00 107.45 241 ARG A CA 1
ATOM 1597 C C . ARG A 1 255 ? 98.678 101.348 77.367 1.00 107.45 241 ARG A C 1
ATOM 1598 O O . ARG A 1 255 ? 99.008 100.429 76.612 1.00 107.45 241 ARG A O 1
ATOM 1606 N N . SER A 1 256 ? 99.580 102.158 77.919 1.00 110.54 242 SER A N 1
ATOM 1607 C CA . SER A 1 256 ? 101.000 101.902 77.714 1.00 110.54 242 SER A CA 1
ATOM 1608 C C . SER A 1 256 ? 101.421 100.607 78.396 1.00 110.54 242 SER A C 1
ATOM 1609 O O . SER A 1 256 ? 102.038 99.736 77.773 1.00 110.54 242 SER A O 1
ATOM 1612 N N . SER A 1 257 ? 101.086 100.459 79.673 1.00 113.15 243 SER A N 1
ATOM 1613 C CA . SER A 1 257 ? 101.400 99.237 80.395 1.00 113.15 243 SER A CA 1
ATOM 1614 C C . SER A 1 257 ? 100.456 98.116 79.983 1.00 113.15 243 SER A C 1
ATOM 1615 O O . SER A 1 257 ? 99.277 98.340 79.697 1.00 113.15 243 SER A O 1
ATOM 1618 N N . SER A 1 258 ? 100.985 96.896 79.950 1.00 127.34 244 SER A N 1
ATOM 1619 C CA . SER A 1 258 ? 100.209 95.737 79.532 1.00 127.34 244 SER A CA 1
ATOM 1620 C C . SER A 1 258 ? 100.562 94.542 80.399 1.00 127.34 244 SER A C 1
ATOM 1621 O O . SER A 1 258 ? 101.734 94.338 80.723 1.00 127.34 244 SER A O 1
ATOM 1624 N N . LEU A 1 259 ? 99.550 93.753 80.764 1.00 134.45 245 LEU A N 1
ATOM 1625 C CA . LEU A 1 259 ? 99.810 92.540 81.531 1.00 134.45 245 LEU A CA 1
ATOM 1626 C C . LEU A 1 259 ? 100.687 91.584 80.739 1.00 134.45 245 LEU A C 1
ATOM 1627 O O . LEU A 1 259 ? 101.634 91.000 81.280 1.00 134.45 245 LEU A O 1
ATOM 1632 N N . TRP A 1 260 ? 100.395 91.436 79.445 1.00 139.64 246 TRP A N 1
ATOM 1633 C CA . TRP A 1 260 ? 101.136 90.513 78.596 1.00 139.64 246 TRP A CA 1
ATOM 1634 C C . TRP A 1 260 ? 102.612 90.880 78.537 1.00 139.64 246 TRP A C 1
ATOM 1635 O O . TRP A 1 260 ? 103.456 90.052 78.182 1.00 139.64 246 TRP A O 1
ATOM 1646 N N . TYR A 1 261 ? 102.937 92.130 78.858 1.00 142.21 247 TYR A N 1
ATOM 1647 C CA . TYR A 1 261 ? 104.320 92.577 78.803 1.00 142.21 247 TYR A CA 1
ATOM 1648 C C . TYR A 1 261 ? 105.035 92.409 80.134 1.00 142.21 247 TYR A C 1
ATOM 1649 O O . TYR A 1 261 ? 106.203 92.007 80.156 1.00 142.21 247 TYR A O 1
ATOM 1658 N N . LEU A 1 262 ? 104.363 92.703 81.247 1.00 125.54 248 LEU A N 1
ATOM 1659 C CA . LEU A 1 262 ? 105.040 92.845 82.525 1.00 125.54 248 LEU A CA 1
ATOM 1660 C C . LEU A 1 262 ? 104.722 91.768 83.546 1.00 125.54 248 LEU A C 1
ATOM 1661 O O . LEU A 1 262 ? 105.544 91.540 84.438 1.00 125.54 248 LEU A O 1
ATOM 1666 N N . TYR A 1 263 ? 103.570 91.108 83.459 1.00 130.12 249 TYR A N 1
ATOM 1667 C CA . TYR A 1 263 ? 103.162 90.178 84.504 1.00 130.12 249 TYR A CA 1
ATOM 1668 C C . TYR A 1 263 ? 103.062 88.748 83.995 1.00 130.12 249 TYR A C 1
ATOM 1669 O O . TYR A 1 263 ? 102.255 87.964 84.503 1.00 130.12 249 TYR A O 1
ATOM 1678 N N . VAL A 1 264 ? 103.867 88.395 83.000 1.00 145.47 250 VAL A N 1
ATOM 1679 C CA . VAL A 1 264 ? 103.977 87.026 82.523 1.00 145.47 250 VAL A CA 1
ATOM 1680 C C . VAL A 1 264 ? 105.421 86.537 82.597 1.00 145.47 250 VAL A C 1
ATOM 1681 O O . VAL A 1 264 ? 105.829 85.689 81.816 1.00 145.47 250 VAL A O 1
ATOM 1685 N N . ASP A 1 265 ? 106.198 87.093 83.528 1.00 154.30 251 ASP A N 1
ATOM 1686 C CA . ASP A 1 265 ? 107.637 86.889 83.677 1.00 154.30 251 ASP A CA 1
ATOM 1687 C C . ASP A 1 265 ? 108.423 87.506 82.527 1.00 154.30 251 ASP A C 1
ATOM 1688 O O . ASP A 1 265 ? 109.661 87.504 82.562 1.00 154.30 251 ASP A O 1
ATOM 1693 N N . ALA A 1 266 ? 107.735 88.052 81.521 1.00 159.41 252 ALA A N 1
ATOM 1694 C CA . ALA A 1 266 ? 108.346 88.709 80.372 1.00 159.41 252 ALA A CA 1
ATOM 1695 C C . ALA A 1 266 ? 109.421 87.842 79.731 1.00 159.41 252 ALA A C 1
ATOM 1696 O O . ALA A 1 266 ? 110.517 88.324 79.437 1.00 159.41 252 ALA A O 1
ATOM 1698 N N . TYR A 1 267 ? 109.103 86.568 79.486 1.00 164.77 253 TYR A N 1
ATOM 1699 C CA . TYR A 1 267 ? 110.084 85.632 78.945 1.00 164.77 253 TYR A CA 1
ATOM 1700 C C . TYR A 1 267 ? 110.701 86.136 77.648 1.00 164.77 253 TYR A C 1
ATOM 1701 O O . TYR A 1 267 ? 111.858 85.832 77.340 1.00 164.77 253 TYR A O 1
ATOM 1710 N N . TRP A 1 268 ? 109.937 86.901 76.867 1.00 160.88 254 TRP A N 1
ATOM 1711 C CA . TRP A 1 268 ? 110.484 87.456 75.635 1.00 160.88 254 TRP A CA 1
ATOM 1712 C C . TRP A 1 268 ? 111.643 88.399 75.933 1.00 160.88 254 TRP A C 1
ATOM 1713 O O . TRP A 1 268 ? 112.691 88.340 75.279 1.00 160.88 254 TRP A O 1
ATOM 1724 N N . LYS A 1 269 ? 111.476 89.280 76.922 1.00 157.95 255 LYS A N 1
ATOM 1725 C CA . LYS A 1 269 ? 112.543 90.191 77.323 1.00 157.95 255 LYS A CA 1
ATOM 1726 C C . LYS A 1 269 ? 112.979 89.943 78.761 1.00 157.95 255 LYS A C 1
ATOM 1727 O O . LYS A 1 269 ? 114.147 89.619 78.992 1.00 157.95 255 LYS A O 1
ATOM 1733 N N . TYR A 1 270 ? 112.073 90.069 79.733 1.00 141.86 256 TYR A N 1
ATOM 1734 C CA . TYR A 1 270 ? 112.407 90.048 81.160 1.00 141.86 256 TYR A CA 1
ATOM 1735 C C . TYR A 1 270 ? 113.530 91.020 81.495 1.00 141.86 256 TYR A C 1
ATOM 1736 O O . TYR A 1 270 ? 114.160 90.911 82.550 1.00 141.86 256 TYR A O 1
ATOM 1745 N N . ARG A 1 271 ? 113.813 91.976 80.614 1.00 128.35 257 ARG A N 1
ATOM 1746 C CA . ARG A 1 271 ? 114.989 92.812 80.796 1.00 128.35 257 ARG A CA 1
ATOM 1747 C C . ARG A 1 271 ? 114.624 94.262 81.062 1.00 128.35 257 ARG A C 1
ATOM 1748 O O . ARG A 1 271 ? 114.829 94.747 82.178 1.00 128.35 257 ARG A O 1
ATOM 1756 N N . LEU A 1 272 ? 113.996 94.933 80.106 1.00 129.59 258 LEU A N 1
ATOM 1757 C CA . LEU A 1 272 ? 113.833 96.373 80.168 1.00 129.59 258 LEU A CA 1
ATOM 1758 C C . LEU A 1 272 ? 112.604 96.756 79.365 1.00 129.59 258 LEU A C 1
ATOM 1759 O O . LEU A 1 272 ? 112.321 96.148 78.331 1.00 129.59 258 LEU A O 1
ATOM 1764 N N . GLN A 1 273 ? 111.885 97.769 79.837 1.00 123.55 259 GLN A N 1
ATOM 1765 C CA . GLN A 1 273 ? 110.771 98.325 79.073 1.00 123.55 259 GLN A CA 1
ATOM 1766 C C . GLN A 1 273 ? 110.714 99.820 79.373 1.00 123.55 259 GLN A C 1
ATOM 1767 O O . GLN A 1 273 ? 110.136 100.232 80.382 1.00 123.55 259 GLN A O 1
ATOM 1773 N N . GLU A 1 274 ? 111.311 100.619 78.492 1.00 108.89 260 GLU A N 1
ATOM 1774 C CA . GLU A 1 274 ? 111.363 102.067 78.641 1.00 108.89 260 GLU A CA 1
ATOM 1775 C C . GLU A 1 274 ? 110.203 102.772 77.951 1.00 108.89 260 GLU A C 1
ATOM 1776 O O . GLU A 1 274 ? 110.340 103.927 77.536 1.00 108.89 260 GLU A O 1
ATOM 1782 N N . GLN A 1 275 ? 109.058 102.110 77.825 1.00 104.93 261 GLN A N 1
ATOM 1783 C CA . GLN A 1 275 ? 107.931 102.694 77.112 1.00 104.93 261 GLN A CA 1
ATOM 1784 C C . GLN A 1 275 ? 106.641 102.766 77.914 1.00 104.93 261 GLN A C 1
ATOM 1785 O O . GLN A 1 275 ? 105.817 103.642 77.625 1.00 104.93 261 GLN A O 1
ATOM 1791 N N . ASN A 1 276 ? 106.433 101.902 78.902 1.00 106.70 262 ASN A N 1
ATOM 1792 C CA . ASN A 1 276 ? 105.188 101.885 79.651 1.00 106.70 262 ASN A CA 1
ATOM 1793 C C . ASN A 1 276 ? 105.319 102.722 80.921 1.00 106.70 262 ASN A C 1
ATOM 1794 O O . ASN A 1 276 ? 106.348 103.349 81.184 1.00 106.70 262 ASN A O 1
ATOM 1799 N N . ASN A 1 277 ? 104.249 102.733 81.720 1.00 103.96 263 ASN A N 1
ATOM 1800 C CA . ASN A 1 277 ? 104.229 103.477 82.969 1.00 103.96 263 ASN A CA 1
ATOM 1801 C C . ASN A 1 277 ? 103.657 102.697 84.143 1.00 103.96 263 ASN A C 1
ATOM 1802 O O . ASN A 1 277 ? 103.533 103.265 85.234 1.00 103.96 263 ASN A O 1
ATOM 1807 N N . TYR A 1 278 ? 103.291 101.430 83.956 1.00 103.56 264 TYR A N 1
ATOM 1808 C CA . TYR A 1 278 ? 102.833 100.563 85.037 1.00 103.56 264 TYR A CA 1
ATOM 1809 C C . TYR A 1 278 ? 101.576 101.096 85.718 1.00 103.56 264 TYR A C 1
ATOM 1810 O O . TYR A 1 278 ? 101.296 100.750 86.869 1.00 103.56 264 TYR A O 1
ATOM 1819 N N . ASP A 1 279 ? 100.809 101.937 85.025 1.00 100.79 265 ASP A N 1
ATOM 1820 C CA . ASP A 1 279 ? 99.541 102.450 85.543 1.00 100.79 265 ASP A CA 1
ATOM 1821 C C . ASP A 1 279 ? 99.737 103.167 86.878 1.00 100.79 265 ASP A C 1
ATOM 1822 O O . ASP A 1 279 ? 98.892 103.103 87.772 1.00 100.79 265 ASP A O 1
ATOM 1827 N N . CYS A 1 280 ? 100.868 103.847 87.023 1.00 97.86 266 CYS A N 1
ATOM 1828 C CA . CYS A 1 280 ? 101.165 104.574 88.246 1.00 97.86 266 CYS A CA 1
ATOM 1829 C C . CYS A 1 280 ? 100.780 106.042 88.165 1.00 97.86 266 CYS A C 1
ATOM 1830 O O . CYS A 1 280 ? 101.069 106.796 89.098 1.00 97.86 266 CYS A O 1
ATOM 1833 N N . ASN A 1 281 ? 100.143 106.465 87.079 1.00 93.45 267 ASN A N 1
ATOM 1834 C CA . ASN A 1 281 ? 99.701 107.848 86.925 1.00 93.45 267 ASN A CA 1
ATOM 1835 C C . ASN A 1 281 ? 98.344 107.979 87.598 1.00 93.45 267 ASN A C 1
ATOM 1836 O O . ASN A 1 281 ? 97.329 107.522 87.069 1.00 93.45 267 ASN A O 1
ATOM 1841 N N . ALA A 1 282 ? 98.321 108.601 88.776 1.00 90.69 268 ALA A N 1
ATOM 1842 C CA . ALA A 1 282 ? 97.073 108.709 89.517 1.00 90.69 268 ALA A CA 1
ATOM 1843 C C . ALA A 1 282 ? 96.174 109.811 88.982 1.00 90.69 268 ALA A C 1
ATOM 1844 O O . ALA A 1 282 ? 95.002 109.876 89.365 1.00 90.69 268 ALA A O 1
ATOM 1846 N N . LEU A 1 283 ? 96.690 110.680 88.116 1.00 88.14 269 LEU A N 1
ATOM 1847 C CA . LEU A 1 283 ? 95.838 111.671 87.477 1.00 88.14 269 LEU A CA 1
ATOM 1848 C C . LEU A 1 283 ? 94.966 111.065 86.392 1.00 88.14 269 LEU A C 1
ATOM 1849 O O . LEU A 1 283 ? 93.984 111.689 85.984 1.00 88.14 269 LEU A O 1
ATOM 1854 N N . ALA A 1 284 ? 95.299 109.868 85.919 1.00 90.85 270 ALA A N 1
ATOM 1855 C CA . ALA A 1 284 ? 94.580 109.249 84.816 1.00 90.85 270 ALA A CA 1
ATOM 1856 C C . ALA A 1 284 ? 93.342 108.486 85.262 1.00 90.85 270 ALA A C 1
ATOM 1857 O O . ALA A 1 284 ? 92.613 107.973 84.407 1.00 90.85 270 ALA A O 1
ATOM 1859 N N . TRP A 1 285 ? 93.086 108.391 86.561 1.00 89.45 271 TRP A N 1
ATOM 1860 C CA . TRP A 1 285 ? 91.941 107.647 87.062 1.00 89.45 271 TRP A CA 1
ATOM 1861 C C . TRP A 1 285 ? 90.725 108.524 87.315 1.00 89.45 271 TRP A C 1
ATOM 1862 O O . TRP A 1 285 ? 89.711 108.022 87.807 1.00 89.45 271 TRP A O 1
ATOM 1873 N N . PHE A 1 286 ? 90.797 109.810 87.003 1.00 89.67 272 PHE A N 1
ATOM 1874 C CA . PHE A 1 286 ? 89.725 110.739 87.318 1.00 89.67 272 PHE A CA 1
ATOM 1875 C C . PHE A 1 286 ? 88.869 111.017 86.092 1.00 89.67 272 PHE A C 1
ATOM 1876 O O . PHE A 1 286 ? 89.341 110.965 84.954 1.00 89.67 272 PHE A O 1
ATOM 1884 N N . ARG A 1 287 ? 87.594 111.316 86.345 1.00 93.07 273 ARG A N 1
ATOM 1885 C CA . ARG A 1 287 ? 86.626 111.455 85.262 1.00 93.07 273 ARG A CA 1
ATOM 1886 C C . ARG A 1 287 ? 86.983 112.608 84.336 1.00 93.07 273 ARG A C 1
ATOM 1887 O O . ARG A 1 287 ? 86.891 112.478 83.110 1.00 93.07 273 ARG A O 1
ATOM 1895 N N . ASN A 1 288 ? 87.388 113.748 84.900 1.00 92.28 274 ASN A N 1
ATOM 1896 C CA . ASN A 1 288 ? 87.736 114.892 84.066 1.00 92.28 274 ASN A CA 1
ATOM 1897 C C . ASN A 1 288 ? 88.899 114.568 83.141 1.00 92.28 274 ASN A C 1
ATOM 1898 O O . ASN A 1 288 ? 88.868 114.902 81.952 1.00 92.28 274 ASN A O 1
ATOM 1903 N N . PHE A 1 289 ? 89.934 113.914 83.667 1.00 90.81 275 PHE A N 1
ATOM 1904 C CA . PHE A 1 289 ? 91.089 113.579 82.842 1.00 90.81 275 PHE A CA 1
ATOM 1905 C C . PHE A 1 289 ? 90.775 112.445 81.874 1.00 90.81 275 PHE A C 1
ATOM 1906 O O . PHE A 1 289 ? 91.130 112.517 80.693 1.00 90.81 275 PHE A O 1
ATOM 1914 N N . LYS A 1 290 ? 90.113 111.391 82.355 1.00 88.54 276 LYS A N 1
ATOM 1915 C CA . LYS A 1 290 ? 89.867 110.226 81.510 1.00 88.54 276 LYS A CA 1
ATOM 1916 C C . LYS A 1 290 ? 88.931 110.548 80.355 1.00 88.54 276 LYS A C 1
ATOM 1917 O O . LYS A 1 290 ? 88.960 109.862 79.328 1.00 88.54 276 LYS A O 1
ATOM 1923 N N . ASN A 1 291 ? 88.094 111.574 80.500 1.00 97.13 277 ASN A N 1
ATOM 1924 C CA . ASN A 1 291 ? 87.157 111.966 79.457 1.00 97.13 277 ASN A CA 1
ATOM 1925 C C . ASN A 1 291 ? 87.388 113.393 78.978 1.00 97.13 277 ASN A C 1
ATOM 1926 O O . ASN A 1 291 ? 86.480 114.008 78.411 1.00 97.13 277 ASN A O 1
ATOM 1931 N N . ALA A 1 292 ? 88.583 113.931 79.192 1.00 97.66 278 ALA A N 1
ATOM 1932 C CA . ALA A 1 292 ? 88.917 115.240 78.669 1.00 97.66 278 ALA A CA 1
ATOM 1933 C C . ALA A 1 292 ? 88.999 115.185 77.147 1.00 97.66 278 ALA A C 1
ATOM 1934 O O . ALA A 1 292 ? 89.155 114.110 76.565 1.00 97.66 278 ALA A O 1
ATOM 1936 N N . PRO A 1 293 ? 88.866 116.328 76.476 1.00 102.44 279 PRO A N 1
ATOM 1937 C CA . PRO A 1 293 ? 89.072 116.343 75.025 1.00 102.44 279 PRO A CA 1
ATOM 1938 C C . PRO A 1 293 ? 90.474 115.869 74.678 1.00 102.44 279 PRO A C 1
ATOM 1939 O O . PRO A 1 293 ? 91.443 116.174 75.378 1.00 102.44 279 PRO A O 1
ATOM 1943 N N . ARG A 1 294 ? 90.573 115.108 73.586 1.00 106.41 280 ARG A N 1
ATOM 1944 C CA . ARG A 1 294 ? 91.852 114.516 73.210 1.00 106.41 280 ARG A CA 1
ATOM 1945 C C . ARG A 1 294 ? 92.904 115.583 72.951 1.00 106.41 280 ARG A C 1
ATOM 1946 O O . ARG A 1 294 ? 94.087 115.376 73.244 1.00 106.41 280 ARG A O 1
ATOM 1954 N N . ASP A 1 295 ? 92.490 116.734 72.429 1.00 108.87 281 ASP A N 1
ATOM 1955 C CA . ASP A 1 295 ? 93.391 117.828 72.107 1.00 108.87 281 ASP A CA 1
ATOM 1956 C C . ASP A 1 295 ? 93.422 118.891 73.196 1.00 108.87 281 ASP A C 1
ATOM 1957 O O . ASP A 1 295 ? 93.993 119.967 72.990 1.00 108.87 281 ASP A O 1
ATOM 1962 N N . SER A 1 296 ? 92.816 118.617 74.346 1.00 103.04 282 SER A N 1
ATOM 1963 C CA . SER A 1 296 ? 92.668 119.633 75.373 1.00 103.04 282 SER A CA 1
ATOM 1964 C C . SER A 1 296 ? 94.003 119.936 76.046 1.00 103.04 282 SER A C 1
ATOM 1965 O O . SER A 1 296 ? 94.974 119.183 75.943 1.00 103.04 282 SER A O 1
ATOM 1968 N N . ASP A 1 297 ? 94.032 121.073 76.742 1.00 102.68 283 ASP A N 1
ATOM 1969 C CA . ASP A 1 297 ? 95.223 121.480 77.477 1.00 102.68 283 ASP A CA 1
ATOM 1970 C C . ASP A 1 297 ? 95.544 120.489 78.590 1.00 102.68 283 ASP A C 1
ATOM 1971 O O . ASP A 1 297 ? 96.713 120.163 78.827 1.00 102.68 283 ASP A O 1
ATOM 1976 N N . LEU A 1 298 ? 94.515 120.005 79.286 1.00 97.53 284 LEU A N 1
ATOM 1977 C CA . LEU A 1 298 ? 94.729 119.087 80.399 1.00 97.53 284 LEU A CA 1
ATOM 1978 C C . LEU A 1 298 ? 95.389 117.796 79.932 1.00 97.53 284 LEU A C 1
ATOM 1979 O O . LEU A 1 298 ? 96.353 117.319 80.542 1.00 97.53 284 LEU A O 1
ATOM 1984 N N . TRP A 1 299 ? 94.886 117.219 78.841 1.00 102.06 285 TRP A N 1
ATOM 1985 C CA . TRP A 1 299 ? 95.462 115.983 78.325 1.00 102.06 285 TRP A CA 1
ATOM 1986 C C . TRP A 1 299 ? 96.884 116.202 77.826 1.00 102.06 285 TRP A C 1
ATOM 1987 O O . TRP A 1 299 ? 97.721 115.297 77.899 1.00 102.06 285 TRP A O 1
ATOM 1998 N N . GLN A 1 300 ? 97.173 117.394 77.304 1.00 98.28 286 GLN A N 1
ATOM 1999 C CA . GLN A 1 300 ? 98.538 117.700 76.889 1.00 98.28 286 GLN A CA 1
ATOM 2000 C C . GLN A 1 300 ? 99.476 117.775 78.085 1.00 98.28 286 GLN A C 1
ATOM 2001 O O . GLN A 1 300 ? 100.538 117.142 78.092 1.00 98.28 286 GLN A O 1
ATOM 2007 N N . ARG A 1 301 ? 99.100 118.545 79.108 1.00 94.16 287 ARG A N 1
ATOM 2008 C CA . ARG A 1 301 ? 99.981 118.738 80.255 1.00 94.16 287 ARG A CA 1
ATOM 2009 C C . ARG A 1 301 ? 100.180 117.451 81.037 1.00 94.16 287 ARG A C 1
ATOM 2010 O O . ARG A 1 301 ? 101.295 117.156 81.481 1.00 94.16 287 ARG A O 1
ATOM 2018 N N . ALA A 1 302 ? 99.119 116.672 81.220 1.00 96.23 288 ALA A N 1
ATOM 2019 C CA . ALA A 1 302 ? 99.145 115.601 82.203 1.00 96.23 288 ALA A CA 1
ATOM 2020 C C . ALA A 1 302 ? 99.517 114.252 81.612 1.00 96.23 288 ALA A C 1
ATOM 2021 O O . ALA A 1 302 ? 100.500 113.637 82.032 1.00 96.23 288 ALA A O 1
ATOM 2023 N N . MET A 1 303 ? 98.749 113.774 80.651 1.00 102.23 289 MET A N 1
ATOM 2024 C CA . MET A 1 303 ? 98.774 112.365 80.295 1.00 102.23 289 MET A CA 1
ATOM 2025 C C . MET A 1 303 ? 99.171 112.245 78.827 1.00 102.23 289 MET A C 1
ATOM 2026 O O . MET A 1 303 ? 98.386 112.537 77.925 1.00 102.23 289 MET A O 1
ATOM 2031 N N . LEU A 1 304 ? 100.412 111.829 78.599 1.00 102.93 290 LEU A N 1
ATOM 2032 C CA . LEU A 1 304 ? 100.950 111.695 77.254 1.00 102.93 290 LEU A CA 1
ATOM 2033 C C . LEU A 1 304 ? 102.099 110.700 77.318 1.00 102.93 290 LEU A C 1
ATOM 2034 O O . LEU A 1 304 ? 102.254 109.964 78.295 1.00 102.93 290 LEU A O 1
ATOM 2039 N N . ALA A 1 305 ? 102.895 110.672 76.258 1.00 98.26 291 ALA A N 1
ATOM 2040 C CA . ALA A 1 305 ? 104.121 109.892 76.229 1.00 98.26 291 ALA A CA 1
ATOM 2041 C C . ALA A 1 305 ? 105.308 110.838 76.141 1.00 98.26 291 ALA A C 1
ATOM 2042 O O . ALA A 1 305 ? 105.384 111.659 75.222 1.00 98.26 291 ALA A O 1
ATOM 2044 N N . ARG A 1 306 ? 106.225 110.729 77.097 1.00 96.27 292 ARG A N 1
ATOM 2045 C CA . ARG A 1 306 ? 107.415 111.568 77.133 1.00 96.27 292 ARG A CA 1
ATOM 2046 C C . ARG A 1 306 ? 108.605 110.678 77.471 1.00 96.27 292 ARG A C 1
ATOM 2047 O O . ARG A 1 306 ? 108.506 109.448 77.461 1.00 96.27 292 ARG A O 1
ATOM 2055 N N . GLY A 1 307 ? 109.742 111.299 77.769 1.00 100.16 293 GLY A N 1
ATOM 2056 C CA . GLY A 1 307 ? 110.936 110.545 78.102 1.00 100.16 293 GLY A CA 1
ATOM 2057 C C . GLY A 1 307 ? 111.915 111.379 78.898 1.00 100.16 293 GLY A C 1
ATOM 2058 O O . GLY A 1 307 ? 111.861 112.613 78.899 1.00 100.16 293 GLY A O 1
ATOM 2059 N N . VAL A 1 308 ? 112.820 110.680 79.585 1.00 93.38 294 VAL A N 1
ATOM 2060 C CA . VAL A 1 308 ? 113.833 111.368 80.375 1.00 93.38 294 VAL A CA 1
ATOM 2061 C C . VAL A 1 308 ? 114.813 112.106 79.472 1.00 93.38 294 VAL A C 1
ATOM 2062 O O . VAL A 1 308 ? 115.382 113.131 79.867 1.00 93.38 294 VAL A O 1
ATOM 2066 N N . ASP A 1 309 ? 115.036 111.604 78.257 1.00 98.56 295 ASP A N 1
ATOM 2067 C CA . ASP A 1 309 ? 115.847 112.350 77.302 1.00 98.56 295 ASP A CA 1
ATOM 2068 C C . ASP A 1 309 ? 115.188 113.679 76.961 1.00 98.56 295 ASP A C 1
ATOM 2069 O O . ASP A 1 309 ? 115.868 114.702 76.813 1.00 98.56 295 ASP A O 1
ATOM 2074 N N . GLN A 1 310 ? 113.861 113.686 76.837 1.00 98.24 296 GLN A N 1
ATOM 2075 C CA . GLN A 1 310 ? 113.157 114.948 76.666 1.00 98.24 296 GLN A CA 1
ATOM 2076 C C . GLN A 1 310 ? 113.291 115.827 77.900 1.00 98.24 296 GLN A C 1
ATOM 2077 O O . GLN A 1 310 ? 113.293 117.055 77.785 1.00 98.24 296 GLN A O 1
ATOM 2083 N N . LEU A 1 311 ? 113.412 115.224 79.084 1.00 92.23 297 LEU A N 1
ATOM 2084 C CA . LEU A 1 311 ? 113.672 116.016 80.281 1.00 92.23 297 LEU A CA 1
ATOM 2085 C C . LEU A 1 311 ? 115.033 116.694 80.202 1.00 92.23 297 LEU A C 1
ATOM 2086 O O . LEU A 1 311 ? 115.172 117.869 80.559 1.00 92.23 297 LEU A O 1
ATOM 2091 N N . ARG A 1 312 ? 116.051 115.970 79.735 1.00 91.43 298 ARG A N 1
ATOM 2092 C CA . ARG A 1 312 ? 117.363 116.582 79.555 1.00 91.43 298 ARG A CA 1
ATOM 2093 C C . ARG A 1 312 ? 117.309 117.687 78.509 1.00 91.43 298 ARG A C 1
ATOM 2094 O O . ARG A 1 312 ? 117.930 118.745 78.675 1.00 91.43 298 ARG A O 1
ATOM 2102 N N . LYS A 1 313 ? 116.566 117.460 77.427 1.00 94.42 299 LYS A N 1
ATOM 2103 C CA . LYS A 1 313 ? 116.400 118.494 76.412 1.00 94.42 299 LYS A CA 1
ATOM 2104 C C . LYS A 1 313 ? 115.742 119.736 76.996 1.00 94.42 299 LYS A C 1
ATOM 2105 O O . LYS A 1 313 ? 116.186 120.861 76.740 1.00 94.42 299 LYS A O 1
ATOM 2111 N N . ASP A 1 314 ? 114.686 119.551 77.789 1.00 95.20 300 ASP A N 1
ATOM 2112 C CA . ASP A 1 314 ? 113.998 120.690 78.385 1.00 95.20 300 ASP A CA 1
ATOM 2113 C C . ASP A 1 314 ? 114.899 121.433 79.361 1.00 95.20 300 ASP A C 1
ATOM 2114 O O . ASP A 1 314 ? 114.891 122.668 79.407 1.00 95.20 300 ASP A O 1
ATOM 2119 N N . VAL A 1 315 ? 115.678 120.698 80.156 1.00 93.13 301 VAL A N 1
ATOM 2120 C CA . VAL A 1 315 ? 116.588 121.346 81.095 1.00 93.13 301 VAL A CA 1
ATOM 2121 C C . VAL A 1 315 ? 117.634 122.156 80.344 1.00 93.13 301 VAL A C 1
ATOM 2122 O O . VAL A 1 315 ? 117.939 123.297 80.710 1.00 93.13 301 VAL A O 1
ATOM 2126 N N . GLN A 1 316 ? 118.191 121.589 79.273 1.00 93.69 302 GLN A N 1
ATOM 2127 C CA . GLN A 1 316 ? 119.193 122.315 78.505 1.00 93.69 302 GLN A CA 1
ATOM 2128 C C . GLN A 1 316 ? 118.595 123.460 77.701 1.00 93.69 302 GLN A C 1
ATOM 2129 O O . GLN A 1 316 ? 119.344 124.304 77.201 1.00 93.69 302 GLN A O 1
ATOM 2135 N N . GLU A 1 317 ? 117.274 123.513 77.564 1.00 98.01 303 GLU A N 1
ATOM 2136 C CA . GLU A 1 317 ? 116.619 124.601 76.852 1.00 98.01 303 GLU A CA 1
ATOM 2137 C C . GLU A 1 317 ? 116.056 125.672 77.777 1.00 98.01 303 GLU A C 1
ATOM 2138 O O . GLU A 1 317 ? 115.496 126.655 77.284 1.00 98.01 303 GLU A O 1
ATOM 2144 N N . ASN A 1 318 ? 116.202 125.511 79.093 1.00 96.99 304 ASN A N 1
ATOM 2145 C CA . ASN A 1 318 ? 115.657 126.443 80.083 1.00 96.99 304 ASN A CA 1
ATOM 2146 C C . ASN A 1 318 ? 114.136 126.536 80.001 1.00 96.99 304 ASN A C 1
ATOM 2147 O O . ASN A 1 318 ? 113.552 127.589 80.259 1.00 96.99 304 ASN A O 1
ATOM 2152 N N . THR A 1 319 ? 113.481 125.437 79.640 1.00 96.87 305 THR A N 1
ATOM 2153 C CA . THR A 1 319 ? 112.027 125.368 79.569 1.00 96.87 305 THR A CA 1
ATOM 2154 C C . THR A 1 319 ? 111.495 124.232 80.429 1.00 96.87 305 THR A C 1
ATOM 2155 O O . THR A 1 319 ? 110.606 123.484 80.021 1.00 96.87 305 THR A O 1
ATOM 2159 N N . LEU A 1 320 ? 112.039 124.080 81.623 1.00 95.08 306 LEU A N 1
ATOM 2160 C CA . LEU A 1 320 ? 111.558 123.037 82.517 1.00 95.08 306 LEU A CA 1
ATOM 2161 C C . LEU A 1 320 ? 110.190 123.425 83.062 1.00 95.08 306 LEU A C 1
ATOM 2162 O O . LEU A 1 320 ? 110.000 124.573 83.480 1.00 95.08 306 LEU A O 1
ATOM 2167 N N . PRO A 1 321 ? 109.212 122.520 83.050 1.00 93.33 307 PRO A N 1
ATOM 2168 C CA . PRO A 1 321 ? 107.927 122.824 83.687 1.00 93.33 307 PRO A CA 1
ATOM 2169 C C . PRO A 1 321 ? 108.126 123.123 85.162 1.00 93.33 307 PRO A C 1
ATOM 2170 O O . PRO A 1 321 ? 108.991 122.543 85.821 1.00 93.33 307 PRO A O 1
ATOM 2174 N N . GLN A 1 322 ? 107.321 124.054 85.675 1.00 91.07 308 GLN A N 1
ATOM 2175 C CA . GLN A 1 322 ? 107.508 124.508 87.049 1.00 91.07 308 GLN A CA 1
ATOM 2176 C C . GLN A 1 322 ? 107.387 123.354 88.033 1.00 91.07 308 GLN A C 1
ATOM 2177 O O . GLN A 1 322 ? 108.260 123.155 88.884 1.00 91.07 308 GLN A O 1
ATOM 2183 N N . VAL A 1 323 ? 106.317 122.575 87.929 1.00 86.67 309 VAL A N 1
ATOM 2184 C CA . VAL A 1 323 ? 106.075 121.459 88.831 1.00 86.67 309 VAL A CA 1
ATOM 2185 C C . VAL A 1 323 ? 105.924 120.208 87.982 1.00 86.67 309 VAL A C 1
ATOM 2186 O O . VAL A 1 323 ? 105.030 120.135 87.131 1.00 86.67 309 VAL A O 1
ATOM 2190 N N . SER A 1 324 ? 106.788 119.227 88.213 1.00 82.57 310 SER A N 1
ATOM 2191 C CA . SER A 1 324 ? 106.837 118.026 87.391 1.00 82.57 310 SER A CA 1
ATOM 2192 C C . SER A 1 324 ? 106.669 116.797 88.268 1.00 82.57 310 SER A C 1
ATOM 2193 O O . SER A 1 324 ? 107.441 116.590 89.209 1.00 82.57 310 SER A O 1
ATOM 2196 N N . TRP A 1 325 ? 105.666 115.988 87.953 1.00 84.60 311 TRP A N 1
ATOM 2197 C CA . TRP A 1 325 ? 105.520 114.660 88.532 1.00 84.60 311 TRP A CA 1
ATOM 2198 C C . TRP A 1 325 ? 106.240 113.682 87.615 1.00 84.60 311 TRP A C 1
ATOM 2199 O O . TRP A 1 325 ? 105.844 113.499 86.461 1.00 84.60 311 TRP A O 1
ATOM 2210 N N . ILE A 1 326 ? 107.299 113.061 88.115 1.00 84.74 312 ILE A N 1
ATOM 2211 C CA . ILE A 1 326 ? 108.060 112.092 87.340 1.00 84.74 312 ILE A CA 1
ATOM 2212 C C . ILE A 1 326 ? 107.597 110.701 87.738 1.00 84.74 312 ILE A C 1
ATOM 2213 O O . ILE A 1 326 ? 107.789 110.273 88.882 1.00 84.74 312 ILE A O 1
ATOM 2218 N N . VAL A 1 327 ? 106.988 109.997 86.797 1.00 89.64 313 VAL A N 1
ATOM 2219 C CA . VAL A 1 327 ? 106.526 108.637 87.018 1.00 89.64 313 VAL A CA 1
ATOM 2220 C C . VAL A 1 327 ? 107.545 107.697 86.399 1.00 89.64 313 VAL A C 1
ATOM 2221 O O . VAL A 1 327 ? 108.274 108.063 85.472 1.00 89.64 313 VAL A O 1
ATOM 2225 N N . ALA A 1 328 ? 107.599 106.488 86.912 1.00 92.29 314 ALA A N 1
ATOM 2226 C CA . ALA A 1 328 ? 108.673 105.638 86.450 1.00 92.29 314 ALA A CA 1
ATOM 2227 C C . ALA A 1 328 ? 108.138 104.423 85.705 1.00 92.29 314 ALA A C 1
ATOM 2228 O O . ALA A 1 328 ? 107.018 103.970 85.958 1.00 92.29 314 ALA A O 1
ATOM 2230 N N . PRO A 1 329 ? 108.909 103.890 84.764 1.00 99.44 315 PRO A N 1
ATOM 2231 C CA . PRO A 1 329 ? 108.575 102.589 84.183 1.00 99.44 315 PRO A CA 1
ATOM 2232 C C . PRO A 1 329 ? 108.731 101.487 85.214 1.00 99.44 315 PRO A C 1
ATOM 2233 O O . PRO A 1 329 ? 109.449 101.618 86.207 1.00 99.44 315 PRO A O 1
ATOM 2237 N N . TYR A 1 330 ? 108.038 100.379 84.957 1.00 102.39 316 TYR A N 1
ATOM 2238 C CA . TYR A 1 330 ? 107.959 99.311 85.946 1.00 102.39 316 TYR A CA 1
ATOM 2239 C C . TYR A 1 330 ? 109.328 98.707 86.218 1.00 102.39 316 TYR A C 1
ATOM 2240 O O . TYR A 1 330 ? 109.633 98.333 87.356 1.00 102.39 316 TYR A O 1
ATOM 2249 N N . CYS A 1 331 ? 110.176 98.620 85.192 1.00 99.44 317 CYS A N 1
ATOM 2250 C CA . CYS A 1 331 ? 111.503 98.040 85.352 1.00 99.44 317 CYS A CA 1
ATOM 2251 C C . CYS A 1 331 ? 112.404 98.861 86.263 1.00 99.44 317 CYS A C 1
ATOM 2252 O O . CYS A 1 331 ? 113.444 98.355 86.694 1.00 99.44 317 CYS A O 1
ATOM 2255 N N . TYR A 1 332 ? 112.032 100.098 86.572 1.00 98.08 318 TYR A N 1
ATOM 2256 C CA . TYR A 1 332 ? 112.869 100.984 87.360 1.00 98.08 318 TYR A CA 1
ATOM 2257 C C . TYR A 1 332 ? 112.233 101.526 88.631 1.00 98.08 318 TYR A C 1
ATOM 2258 O O . TYR A 1 332 ? 112.936 102.168 89.417 1.00 98.08 318 TYR A O 1
ATOM 2267 N N . CYS A 1 333 ? 110.942 101.295 88.869 1.00 96.75 319 CYS A N 1
ATOM 2268 C CA . CYS A 1 333 ? 110.226 102.020 89.913 1.00 96.75 319 CYS A CA 1
ATOM 2269 C C . CYS A 1 333 ? 110.379 101.387 91.288 1.00 96.75 319 CYS A C 1
ATOM 2270 O O . CYS A 1 333 ? 109.503 101.570 92.143 1.00 96.75 319 CYS A O 1
ATOM 2273 N N . GLU A 1 334 ? 111.448 100.627 91.516 1.00 96.86 320 GLU A N 1
ATOM 2274 C CA . GLU A 1 334 ? 111.791 100.034 92.805 1.00 96.86 320 GLU A CA 1
ATOM 2275 C C . GLU A 1 334 ? 110.833 98.939 93.253 1.00 96.86 320 GLU A C 1
ATOM 2276 O O . GLU A 1 334 ? 110.930 98.485 94.398 1.00 96.86 320 GLU A O 1
ATOM 2282 N N . HIS A 1 335 ? 109.909 98.501 92.403 1.00 96.64 321 HIS A N 1
ATOM 2283 C CA . HIS A 1 335 ? 108.960 97.482 92.820 1.00 96.64 321 HIS A CA 1
ATOM 2284 C C . HIS A 1 335 ? 109.685 96.155 93.058 1.00 96.64 321 HIS A C 1
ATOM 2285 O O . HIS A 1 335 ? 110.675 95.856 92.388 1.00 96.64 321 HIS A O 1
ATOM 2292 N N . PRO A 1 336 ? 109.213 95.345 94.011 1.00 100.26 322 PRO A N 1
ATOM 2293 C CA . PRO A 1 336 ? 109.977 94.151 94.408 1.00 100.26 322 PRO A CA 1
ATOM 2294 C C . PRO A 1 336 ? 110.217 93.160 93.289 1.00 100.26 322 PRO A C 1
ATOM 2295 O O . PRO A 1 336 ? 111.117 92.322 93.412 1.00 100.26 322 PRO A O 1
ATOM 2299 N N . TRP A 1 337 ? 109.457 93.226 92.199 1.00 101.74 323 TRP A N 1
ATOM 2300 C CA . TRP A 1 337 ? 109.785 92.421 91.032 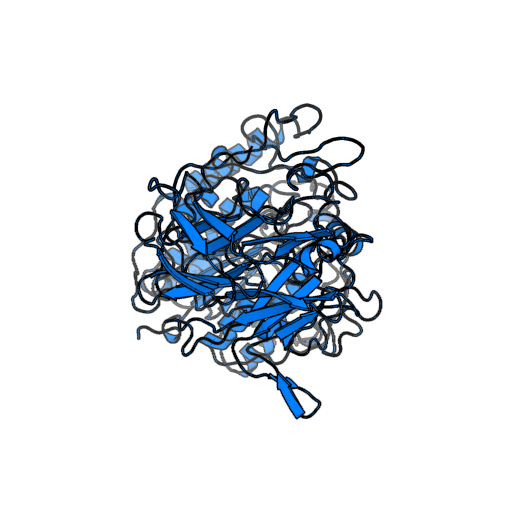1.00 101.74 323 TRP A CA 1
ATOM 2301 C C . TRP A 1 337 ? 111.146 92.781 90.460 1.00 101.74 323 TRP A C 1
ATOM 2302 O O . TRP A 1 337 ? 111.704 92.002 89.682 1.00 101.74 323 TRP A O 1
ATOM 2313 N N . TRP A 1 338 ? 111.679 93.939 90.832 1.00 102.57 324 TRP A N 1
ATOM 2314 C CA . TRP A 1 338 ? 112.904 94.488 90.284 1.00 102.57 324 TRP A CA 1
ATOM 2315 C C . TRP A 1 338 ? 113.776 94.964 91.436 1.00 102.57 324 TRP A C 1
ATOM 2316 O O . TRP A 1 338 ? 113.293 95.225 92.539 1.00 102.57 324 TRP A O 1
ATOM 2327 N N . GLY A 1 339 ? 115.071 95.066 91.179 1.00 97.01 325 GLY A N 1
ATOM 2328 C CA . GLY A 1 339 ? 116.009 95.392 92.224 1.00 97.01 325 GLY A CA 1
ATOM 2329 C C . GLY A 1 339 ? 116.143 96.876 92.479 1.00 97.01 325 GLY A C 1
ATOM 2330 O O . GLY A 1 339 ? 115.780 97.713 91.649 1.00 97.01 325 GLY A O 1
ATOM 2331 N N . PRO A 1 340 ? 116.663 97.227 93.656 1.00 93.83 326 PRO A N 1
ATOM 2332 C CA . PRO A 1 340 ? 116.990 98.635 93.927 1.00 93.83 326 PRO A CA 1
ATOM 2333 C C . PRO A 1 340 ? 118.073 99.201 93.026 1.00 93.83 326 PRO A C 1
ATOM 2334 O O . PRO A 1 340 ? 118.162 100.428 92.892 1.00 93.83 326 PRO A O 1
ATOM 2338 N N . SER A 1 341 ? 118.902 98.356 92.408 1.00 96.18 327 SER A N 1
ATOM 2339 C CA . SER A 1 341 ? 119.937 98.869 91.514 1.00 96.18 327 SER A CA 1
ATOM 2340 C C . SER A 1 341 ? 119.327 99.561 90.302 1.00 96.18 327 SER A C 1
ATOM 2341 O O . SER A 1 341 ? 119.836 100.589 89.838 1.00 96.18 327 SER A O 1
ATOM 2344 N N . PHE A 1 342 ? 118.235 99.011 89.771 1.00 95.72 328 PHE A N 1
ATOM 2345 C CA . PHE A 1 342 ? 117.570 99.646 88.640 1.00 95.72 328 PHE A CA 1
ATOM 2346 C C . PHE A 1 342 ? 117.003 101.007 89.024 1.00 95.72 328 PHE A C 1
ATOM 2347 O O . PHE A 1 342 ? 117.103 101.976 88.257 1.00 95.72 328 PHE A O 1
ATOM 2355 N N . GLY A 1 343 ? 116.387 101.095 90.202 1.00 95.63 329 GLY A N 1
ATOM 2356 C CA . GLY A 1 343 ? 115.918 102.383 90.679 1.00 95.63 329 GLY A CA 1
ATOM 2357 C C . GLY A 1 343 ? 117.055 103.367 90.857 1.00 95.63 329 GLY A C 1
ATOM 2358 O O . GLY A 1 343 ? 116.908 104.560 90.584 1.00 95.63 329 GLY A O 1
ATOM 2359 N N . GLU A 1 344 ? 118.209 102.875 91.307 1.00 94.43 330 GLU A N 1
ATOM 2360 C CA . GLU A 1 344 ? 119.385 103.729 91.393 1.00 94.43 330 GLU A CA 1
ATOM 2361 C C . GLU A 1 344 ? 119.781 104.252 90.020 1.00 94.43 330 GLU A C 1
ATOM 2362 O O . GLU A 1 344 ? 120.142 105.424 89.875 1.00 94.43 330 GLU A O 1
ATOM 2368 N N . TYR A 1 345 ? 119.733 103.394 89.002 1.00 94.58 331 TYR A N 1
ATOM 2369 C CA . TYR A 1 345 ? 120.115 103.828 87.660 1.00 94.58 331 TYR A CA 1
ATOM 2370 C C . TYR A 1 345 ? 119.153 104.885 87.124 1.00 94.58 331 TYR A C 1
ATOM 2371 O O . TYR A 1 345 ? 119.577 105.869 86.501 1.00 94.58 331 TYR A O 1
ATOM 2380 N N . TYR A 1 346 ? 117.853 104.707 87.363 1.00 93.75 332 TYR A N 1
ATOM 2381 C CA . TYR A 1 346 ? 116.899 105.733 86.945 1.00 93.75 332 TYR A CA 1
ATOM 2382 C C . TYR A 1 346 ? 117.102 107.035 87.713 1.00 93.75 332 TYR A C 1
ATOM 2383 O O . TYR A 1 346 ? 116.988 108.124 87.137 1.00 93.75 332 TYR A O 1
ATOM 2392 N N . VAL A 1 347 ? 117.384 106.949 89.013 1.00 90.02 333 VAL A N 1
ATOM 2393 C CA . VAL A 1 347 ? 117.653 108.164 89.771 1.00 90.02 333 VAL A CA 1
ATOM 2394 C C . VAL A 1 347 ? 118.896 108.851 89.230 1.00 90.02 333 VAL A C 1
ATOM 2395 O O . VAL A 1 347 ? 118.954 110.082 89.164 1.00 90.02 333 VAL A O 1
ATOM 2399 N N . THR A 1 348 ? 119.895 108.074 88.814 1.00 92.24 334 THR A N 1
ATOM 2400 C CA . THR A 1 348 ? 121.081 108.652 88.195 1.00 92.24 334 THR A CA 1
ATOM 2401 C C . THR A 1 348 ? 120.727 109.380 86.907 1.00 92.24 334 THR A C 1
ATOM 2402 O O . THR A 1 348 ? 121.231 110.480 86.645 1.00 92.24 334 THR A O 1
ATOM 2406 N N . ARG A 1 349 ? 119.866 108.776 86.087 1.00 90.36 335 ARG A N 1
ATOM 2407 C CA . ARG A 1 349 ? 119.450 109.431 84.851 1.00 90.36 335 ARG A CA 1
ATOM 2408 C C . ARG A 1 349 ? 118.715 110.737 85.135 1.00 90.36 335 ARG A C 1
ATOM 2409 O O . ARG A 1 349 ? 118.988 111.764 84.503 1.00 90.36 335 ARG A O 1
ATOM 2417 N N . VAL A 1 350 ? 117.795 110.727 86.099 1.00 91.33 336 VAL A N 1
ATOM 2418 C CA . VAL A 1 350 ? 117.082 111.956 86.440 1.00 91.33 336 VAL A CA 1
ATOM 2419 C C . VAL A 1 350 ? 118.048 113.005 86.969 1.00 91.33 336 VAL A C 1
ATOM 2420 O O . VAL A 1 350 ? 117.961 114.186 86.613 1.00 91.33 336 VAL A O 1
ATOM 2424 N N . LEU A 1 351 ? 118.981 112.595 87.826 1.00 90.56 337 LEU A N 1
ATOM 2425 C CA . LEU A 1 351 ? 119.893 113.554 88.432 1.00 90.56 337 LEU A CA 1
ATOM 2426 C C . LEU A 1 351 ? 120.804 114.189 87.393 1.00 90.56 337 LEU A C 1
ATOM 2427 O O . LEU A 1 351 ? 121.021 115.406 87.416 1.00 90.56 337 LEU A O 1
ATOM 2432 N N . ASP A 1 352 ? 121.351 113.393 86.470 1.00 94.90 338 ASP A N 1
ATOM 2433 C CA . ASP A 1 352 ? 122.259 113.983 85.492 1.00 94.90 338 ASP A CA 1
ATOM 2434 C C . ASP A 1 352 ? 121.489 114.808 84.472 1.00 94.90 338 ASP A C 1
ATOM 2435 O O . ASP A 1 352 ? 122.017 115.787 83.933 1.00 94.90 338 ASP A O 1
ATOM 2440 N N . ALA A 1 353 ? 120.238 114.431 84.190 1.00 91.36 339 ALA A N 1
ATOM 2441 C CA . ALA A 1 353 ? 119.405 115.274 83.343 1.00 91.36 339 ALA A CA 1
ATOM 2442 C C . ALA A 1 353 ? 119.135 116.617 84.007 1.00 91.36 339 ALA A C 1
ATOM 2443 O O . ALA A 1 353 ? 119.177 117.663 83.352 1.00 91.36 339 ALA A O 1
ATOM 2445 N N . LEU A 1 354 ? 118.863 116.606 85.312 1.00 90.48 340 LEU A N 1
ATOM 2446 C CA . LEU A 1 354 ? 118.511 117.841 86.000 1.00 90.48 340 LEU A CA 1
ATOM 2447 C C . LEU A 1 354 ? 119.719 118.747 86.184 1.00 90.48 340 LEU A C 1
ATOM 2448 O O . LEU A 1 354 ? 119.619 119.964 85.995 1.00 90.48 340 LEU A O 1
ATOM 2453 N N . THR A 1 355 ? 120.868 118.181 86.547 1.00 91.63 341 THR A N 1
ATOM 2454 C CA . THR A 1 355 ? 122.022 118.972 86.948 1.00 91.63 341 THR A CA 1
ATOM 2455 C C . THR A 1 355 ? 122.858 119.461 85.770 1.00 91.63 341 THR A C 1
ATOM 2456 O O . THR A 1 355 ? 123.993 119.908 85.971 1.00 91.63 341 THR A O 1
ATOM 2460 N N . SER A 1 356 ? 122.315 119.429 84.559 1.00 92.95 342 SER A N 1
ATOM 2461 C CA . SER A 1 356 ? 123.069 119.806 83.374 1.00 92.95 342 SER A CA 1
ATOM 2462 C C . SER A 1 356 ? 123.032 121.301 83.078 1.00 92.95 342 SER A C 1
ATOM 2463 O O . SER A 1 356 ? 123.218 121.685 81.919 1.00 92.95 342 SER A O 1
ATOM 2466 N N . ASN A 1 357 ? 122.798 122.153 84.081 1.00 94.83 343 ASN A N 1
ATOM 2467 C CA . ASN A 1 357 ? 122.795 123.595 83.864 1.00 94.83 343 ASN A CA 1
ATOM 2468 C C . ASN A 1 357 ? 122.849 124.338 85.191 1.00 94.83 343 ASN A C 1
ATOM 2469 O O . ASN A 1 357 ? 122.182 123.924 86.150 1.00 94.83 343 ASN A O 1
ATOM 2474 N N . PRO A 1 358 ? 123.617 125.427 85.280 1.00 94.45 344 PRO A N 1
ATOM 2475 C CA . PRO A 1 358 ? 123.678 126.165 86.553 1.00 94.45 344 PRO A CA 1
ATOM 2476 C C . PRO A 1 358 ? 122.389 126.883 86.900 1.00 94.45 344 PRO A C 1
ATOM 2477 O O . PRO A 1 358 ? 121.958 126.839 88.059 1.00 94.45 344 PRO A O 1
ATOM 2481 N N . GLU A 1 359 ? 121.762 127.553 85.932 1.00 96.58 345 GLU A N 1
ATOM 2482 C CA . GLU A 1 359 ? 120.568 128.340 86.224 1.00 96.58 345 GLU A CA 1
ATOM 2483 C C . GLU A 1 359 ? 119.408 127.458 86.670 1.00 96.58 345 GLU A C 1
ATOM 2484 O O . GLU A 1 359 ? 118.641 127.835 87.562 1.00 96.58 345 GLU A O 1
ATOM 2490 N N . VAL A 1 360 ? 119.253 126.288 86.052 1.00 92.93 346 VAL A N 1
ATOM 2491 C CA . VAL A 1 360 ? 118.164 125.394 86.430 1.00 92.93 346 VAL A CA 1
ATOM 2492 C C . VAL A 1 360 ? 118.417 124.793 87.806 1.00 92.93 346 VAL A C 1
ATOM 2493 O O . VAL A 1 360 ? 117.522 124.750 88.657 1.00 92.93 346 VAL A O 1
ATOM 2497 N N . TRP A 1 361 ? 119.640 124.327 88.053 1.00 89.72 347 TRP A N 1
ATOM 2498 C CA . TRP A 1 361 ? 119.930 123.705 89.337 1.00 89.72 347 TRP A CA 1
ATOM 2499 C C . TRP A 1 361 ? 119.932 124.710 90.478 1.00 89.72 347 TRP A C 1
ATOM 2500 O O . TRP A 1 361 ? 119.680 124.327 91.624 1.00 89.72 347 TRP A O 1
ATOM 2511 N N . ALA A 1 362 ? 120.201 125.984 90.192 1.00 91.84 348 ALA A N 1
ATOM 2512 C CA . ALA A 1 362 ? 120.184 126.997 91.238 1.00 91.84 348 ALA A CA 1
ATOM 2513 C C . ALA A 1 362 ? 118.789 127.232 91.792 1.00 91.84 348 ALA A C 1
ATOM 2514 O O . ALA A 1 362 ? 118.653 127.853 92.850 1.00 91.84 348 ALA A O 1
ATOM 2516 N N . ARG A 1 363 ? 117.753 126.760 91.106 1.00 92.33 349 ARG A N 1
ATOM 2517 C CA . ARG A 1 363 ? 116.384 126.972 91.547 1.00 92.33 349 ARG A CA 1
ATOM 2518 C C . ARG A 1 363 ? 115.548 125.718 91.334 1.00 92.33 349 ARG A C 1
ATOM 2519 O O . ARG A 1 363 ? 114.417 125.781 90.844 1.00 92.33 349 ARG A O 1
ATOM 2527 N N . THR A 1 364 ? 116.087 124.558 91.700 1.00 87.75 350 THR A N 1
ATOM 2528 C CA . THR A 1 364 ? 115.384 123.293 91.549 1.00 87.75 350 THR A CA 1
ATOM 2529 C C . THR A 1 364 ? 115.396 122.525 92.863 1.00 87.75 350 THR A C 1
ATOM 2530 O O . THR A 1 364 ? 116.398 122.520 93.582 1.00 87.75 350 THR A O 1
ATOM 2534 N N . VAL A 1 365 ? 114.273 121.884 93.174 1.00 81.67 351 VAL A N 1
ATOM 2535 C CA . VAL A 1 365 ? 114.144 121.034 94.352 1.00 81.67 351 VAL A CA 1
ATOM 2536 C C . VAL A 1 365 ? 113.617 119.682 93.896 1.00 81.67 351 VAL A C 1
ATOM 2537 O O . VAL A 1 365 ? 112.534 119.603 93.305 1.00 81.67 351 VAL A O 1
ATOM 2541 N N . PHE A 1 366 ? 114.365 118.623 94.182 1.00 80.53 352 PHE A N 1
ATOM 2542 C CA . PHE A 1 366 ? 114.027 117.272 93.766 1.00 80.53 352 PHE A CA 1
ATOM 2543 C C . PHE A 1 366 ? 113.703 116.456 95.008 1.00 80.53 352 PHE A C 1
ATOM 2544 O O . PHE A 1 366 ? 114.504 116.400 95.944 1.00 80.53 352 PHE A O 1
ATOM 2552 N N . ILE A 1 367 ? 112.523 115.847 95.037 1.00 78.77 353 ILE A N 1
ATOM 2553 C CA . ILE A 1 367 ? 112.055 115.134 96.220 1.00 78.77 353 ILE A CA 1
ATOM 2554 C C . ILE A 1 367 ? 111.782 113.691 95.833 1.00 78.77 353 ILE A C 1
ATOM 2555 O O . ILE A 1 367 ? 110.909 113.421 94.997 1.00 78.77 353 ILE A O 1
ATOM 2560 N N . LEU A 1 368 ? 112.509 112.764 96.452 1.00 80.76 354 LEU A N 1
ATOM 2561 C CA . LEU A 1 368 ? 112.359 111.341 96.183 1.00 80.76 354 LEU A CA 1
ATOM 2562 C C . LEU A 1 368 ? 111.704 110.684 97.388 1.00 80.76 354 LEU A C 1
ATOM 2563 O O . LEU A 1 368 ? 112.224 110.772 98.506 1.00 80.76 354 LEU A O 1
ATOM 2568 N N . ASN A 1 369 ? 110.566 110.029 97.163 1.00 84.56 355 ASN A N 1
ATOM 2569 C CA . ASN A 1 369 ? 109.856 109.347 98.235 1.00 84.56 355 ASN A CA 1
ATOM 2570 C C . ASN A 1 369 ? 109.212 108.083 97.684 1.00 84.56 355 ASN A C 1
ATOM 2571 O O . ASN A 1 369 ? 109.298 107.786 96.492 1.00 84.56 355 ASN A O 1
ATOM 2576 N N . TYR A 1 370 ? 108.572 107.328 98.569 1.00 89.03 356 TYR A N 1
ATOM 2577 C CA . TYR A 1 370 ? 107.952 106.061 98.219 1.00 89.03 356 TYR A CA 1
ATOM 2578 C C . TYR A 1 370 ? 106.507 106.069 98.693 1.00 89.03 356 TYR A C 1
ATOM 2579 O O . TYR A 1 370 ? 106.136 106.841 99.579 1.00 89.03 356 TYR A O 1
ATOM 2588 N N . ASP A 1 371 ? 105.686 105.206 98.094 1.00 94.59 357 ASP A N 1
ATOM 2589 C CA . ASP A 1 371 ? 104.271 105.188 98.449 1.00 94.59 357 ASP A CA 1
ATOM 2590 C C . ASP A 1 371 ? 104.028 104.435 99.752 1.00 94.59 357 ASP A C 1
ATOM 2591 O O . ASP A 1 371 ? 103.538 105.008 100.731 1.00 94.59 357 ASP A O 1
ATOM 2596 N N . GLU A 1 372 ? 104.367 103.151 99.784 1.00 96.91 358 GLU A N 1
ATOM 2597 C CA . GLU A 1 372 ? 104.167 102.336 100.968 1.00 96.91 358 GLU A CA 1
ATOM 2598 C C . GLU A 1 372 ? 105.415 101.504 101.212 1.00 96.91 358 GLU A C 1
ATOM 2599 O O . GLU A 1 372 ? 106.218 101.272 100.307 1.00 96.91 358 GLU A O 1
ATOM 2605 N N . GLY A 1 373 ? 105.571 101.062 102.452 1.00 94.40 359 GLY A N 1
ATOM 2606 C CA . GLY A 1 373 ? 106.702 100.244 102.818 1.00 94.40 359 GLY A CA 1
ATOM 2607 C C . GLY A 1 373 ? 106.543 98.771 102.548 1.00 94.40 359 GLY A C 1
ATOM 2608 O O . GLY A 1 373 ? 107.432 97.993 102.906 1.00 94.40 359 GLY A O 1
ATOM 2609 N N . ASP A 1 374 ? 105.439 98.366 101.931 1.00 97.12 360 ASP A N 1
ATOM 2610 C CA . ASP A 1 374 ? 105.143 96.954 101.661 1.00 97.12 360 ASP A CA 1
ATOM 2611 C C . ASP A 1 374 ? 105.131 96.211 102.998 1.00 97.12 360 ASP A C 1
ATOM 2612 O O . ASP A 1 374 ? 104.848 96.801 104.048 1.00 97.12 360 ASP A O 1
ATOM 2617 N N . GLY A 1 375 ? 105.432 94.920 102.977 1.00 96.24 361 GLY A N 1
ATOM 2618 C CA . GLY A 1 375 ? 105.527 94.148 104.194 1.00 96.24 361 GLY A CA 1
ATOM 2619 C C . GLY A 1 375 ? 106.881 94.177 104.865 1.00 96.24 361 GLY A C 1
ATOM 2620 O O . GLY A 1 375 ? 107.077 93.475 105.862 1.00 96.24 361 GLY A O 1
ATOM 2621 N N . PHE A 1 376 ? 107.820 94.966 104.351 1.00 92.50 362 PHE A N 1
ATOM 2622 C CA . PHE A 1 376 ? 109.160 95.015 104.917 1.00 92.50 362 PHE A CA 1
ATOM 2623 C C . PHE A 1 376 ? 109.131 95.609 106.319 1.00 92.50 362 PHE A C 1
ATOM 2624 O O . PHE A 1 376 ? 108.329 96.497 106.620 1.00 92.50 362 PHE A O 1
ATOM 2632 N N . TYR A 1 377 ? 110.017 95.113 107.177 1.00 87.06 363 TYR A N 1
ATOM 2633 C CA . TYR A 1 377 ? 109.922 95.392 108.602 1.00 87.06 363 TYR A CA 1
ATOM 2634 C C . TYR A 1 377 ? 110.316 96.826 108.930 1.00 87.06 363 TYR A C 1
ATOM 2635 O O . TYR A 1 377 ? 111.313 97.348 108.428 1.00 87.06 363 TYR A O 1
ATOM 2644 N N . ASP A 1 378 ? 109.519 97.459 109.786 1.00 87.92 364 ASP A N 1
ATOM 2645 C CA . ASP A 1 378 ? 109.867 98.729 110.405 1.00 87.92 364 ASP A CA 1
ATOM 2646 C C . ASP A 1 378 ? 109.443 98.680 111.865 1.00 87.92 364 ASP A C 1
ATOM 2647 O O . ASP A 1 378 ? 108.378 98.150 112.190 1.00 87.92 364 ASP A O 1
ATOM 2652 N N . HIS A 1 379 ? 110.275 99.238 112.743 1.00 84.17 365 HIS A N 1
ATOM 2653 C CA . HIS A 1 379 ? 110.081 99.049 114.174 1.00 84.17 365 HIS A CA 1
ATOM 2654 C C . HIS A 1 379 ? 109.224 100.123 114.830 1.00 84.17 365 HIS A C 1
ATOM 2655 O O . HIS A 1 379 ? 108.584 99.840 115.847 1.00 84.17 365 HIS A O 1
ATOM 2662 N N . ALA A 1 380 ? 109.187 101.335 114.287 1.00 84.98 366 ALA A N 1
ATOM 2663 C CA . ALA A 1 380 ? 108.435 102.400 114.930 1.00 84.98 366 ALA A CA 1
ATOM 2664 C C . ALA A 1 380 ? 106.935 102.176 114.769 1.00 84.98 366 ALA A C 1
ATOM 2665 O O . ALA A 1 380 ? 106.479 101.426 113.904 1.00 84.98 366 ALA A O 1
ATOM 2667 N N . SER A 1 381 ? 106.165 102.838 115.627 1.00 84.83 367 SER A N 1
ATOM 2668 C CA . SER A 1 381 ? 104.710 102.794 115.580 1.00 84.83 367 SER A CA 1
ATOM 2669 C C . SER A 1 381 ? 104.193 104.183 115.238 1.00 84.83 367 SER A C 1
ATOM 2670 O O . SER A 1 381 ? 104.552 105.163 115.898 1.00 84.83 367 SER A O 1
ATOM 2673 N N . ALA A 1 382 ? 103.359 104.263 114.220 1.00 81.07 368 ALA A N 1
ATOM 2674 C CA . ALA A 1 382 ? 102.934 105.552 113.706 1.00 81.07 368 ALA A CA 1
ATOM 2675 C C . ALA A 1 382 ? 101.885 106.193 114.608 1.00 81.07 368 ALA A C 1
ATOM 2676 O O . ALA A 1 382 ? 101.120 105.496 115.277 1.00 81.07 368 ALA A O 1
ATOM 2678 N N . PRO A 1 383 ? 101.843 107.522 114.651 1.00 80.89 369 PRO A N 1
ATOM 2679 C CA . PRO A 1 383 ? 100.708 108.200 115.285 1.00 80.89 369 PRO A CA 1
ATOM 2680 C C . PRO A 1 383 ? 99.401 107.865 114.583 1.00 80.89 369 PRO A C 1
ATOM 2681 O O . PRO A 1 383 ? 99.338 107.767 113.357 1.00 80.89 369 PRO A O 1
ATOM 2685 N N . VAL A 1 384 ? 98.349 107.690 115.379 1.00 77.73 370 VAL A N 1
ATOM 2686 C CA . VAL A 1 384 ? 97.016 107.394 114.852 1.00 77.73 370 VAL A CA 1
ATOM 2687 C C . VAL A 1 384 ? 95.987 108.188 115.631 1.00 77.73 370 VAL A C 1
ATOM 2688 O O . VAL A 1 384 ? 96.190 108.533 116.802 1.00 77.73 370 VAL A O 1
ATOM 2692 N N . PRO A 1 385 ? 94.863 108.501 114.997 1.00 80.37 371 PRO A N 1
ATOM 2693 C CA . PRO A 1 385 ? 93.794 109.204 115.700 1.00 80.37 371 PRO A CA 1
ATOM 2694 C C . PRO A 1 385 ? 92.970 108.238 116.529 1.00 80.37 371 PRO A C 1
ATOM 2695 O O . PRO A 1 385 ? 92.891 107.044 116.208 1.00 80.37 371 PRO A O 1
ATOM 2699 N N . PRO A 1 386 ? 92.351 108.710 117.608 1.00 81.97 372 PRO A N 1
ATOM 2700 C CA . PRO A 1 386 ? 91.487 107.828 118.401 1.00 81.97 372 PRO A CA 1
ATOM 2701 C C . PRO A 1 386 ? 90.319 107.320 117.572 1.00 81.97 372 PRO A C 1
ATOM 2702 O O . PRO A 1 386 ? 89.766 108.039 116.739 1.00 81.97 372 PRO A O 1
ATOM 2706 N N . TRP A 1 387 ? 89.943 106.064 117.806 1.00 84.43 373 TRP A N 1
ATOM 2707 C CA . TRP A 1 387 ? 88.888 105.428 117.034 1.00 84.43 373 TRP A CA 1
ATOM 2708 C C . TRP A 1 387 ? 87.710 104.950 117.866 1.00 84.43 373 TRP A C 1
ATOM 2709 O O . TRP A 1 387 ? 86.725 104.478 117.289 1.00 84.43 373 TRP A O 1
ATOM 2720 N N . LYS A 1 388 ? 87.780 105.044 119.187 1.00 91.74 374 LYS A N 1
ATOM 2721 C CA . LYS A 1 388 ? 86.681 104.639 120.052 1.00 91.74 374 LYS A CA 1
ATOM 2722 C C . LYS A 1 388 ? 86.868 105.325 121.398 1.00 91.74 374 LYS A C 1
ATOM 2723 O O . LYS A 1 388 ? 87.614 106.301 121.519 1.00 91.74 374 LYS A O 1
ATOM 2729 N N . ASP A 1 389 ? 86.167 104.830 122.407 1.00 99.96 375 ASP A N 1
ATOM 2730 C CA . ASP A 1 389 ? 86.339 105.317 123.764 1.00 99.96 375 ASP A CA 1
ATOM 2731 C C . ASP A 1 389 ? 87.508 104.617 124.451 1.00 99.96 375 ASP A C 1
ATOM 2732 O O . ASP A 1 389 ? 87.999 103.580 124.000 1.00 99.96 375 ASP A O 1
ATOM 2737 N N . GLY A 1 390 ? 87.962 105.214 125.548 1.00 96.08 376 GLY A N 1
ATOM 2738 C CA . GLY A 1 390 ? 89.009 104.610 126.344 1.00 96.08 376 GLY A CA 1
ATOM 2739 C C . GLY A 1 390 ? 90.337 104.455 125.645 1.00 96.08 376 GLY A C 1
ATOM 2740 O O . GLY A 1 390 ? 91.196 103.713 126.127 1.00 96.08 376 GLY A O 1
ATOM 2741 N N . VAL A 1 391 ? 90.534 105.131 124.517 1.00 87.87 377 VAL A N 1
ATOM 2742 C CA . VAL A 1 391 ? 91.790 105.070 123.787 1.00 87.87 377 VAL A CA 1
ATOM 2743 C C . VAL A 1 391 ? 92.358 106.465 123.540 1.00 87.87 377 VAL A C 1
ATOM 2744 O O . VAL A 1 391 ? 93.052 106.688 122.557 1.00 87.87 377 VAL A O 1
ATOM 2748 N N . GLY A 1 392 ? 92.065 107.405 124.423 1.00 82.56 378 GLY A N 1
ATOM 2749 C CA . GLY A 1 392 ? 92.651 108.728 124.372 1.00 82.56 378 GLY A CA 1
ATOM 2750 C C . GLY A 1 392 ? 91.744 109.733 123.685 1.00 82.56 378 GLY A C 1
ATOM 2751 O O . GLY A 1 392 ? 90.747 109.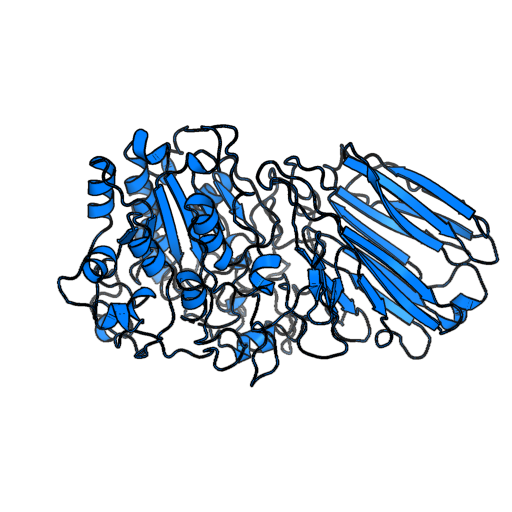396 123.048 1.00 82.56 378 GLY A O 1
ATOM 2752 N N . LEU A 1 393 ? 92.123 110.998 123.833 1.00 83.51 379 LEU A N 1
ATOM 2753 C CA . LEU A 1 393 ? 91.375 112.117 123.287 1.00 83.51 379 LEU A CA 1
ATOM 2754 C C . LEU A 1 393 ? 92.309 113.021 122.500 1.00 83.51 379 LEU A C 1
ATOM 2755 O O . LEU A 1 393 ? 93.513 113.077 122.762 1.00 83.51 379 LEU A O 1
ATOM 2760 N N . SER A 1 394 ? 91.741 113.731 121.533 1.00 83.67 380 SER A N 1
ATOM 2761 C CA . SER A 1 394 ? 92.484 114.641 120.676 1.00 83.67 380 SER A CA 1
ATOM 2762 C C . SER A 1 394 ? 91.819 116.006 120.703 1.00 83.67 380 SER A C 1
ATOM 2763 O O . SER A 1 394 ? 90.595 116.104 120.577 1.00 83.67 380 SER A O 1
ATOM 2766 N N . THR A 1 395 ? 92.622 117.057 120.863 1.00 83.86 381 THR A N 1
ATOM 2767 C CA . THR A 1 395 ? 92.068 118.404 120.854 1.00 83.86 381 THR A CA 1
ATOM 2768 C C . THR A 1 395 ? 91.607 118.842 119.472 1.00 83.86 381 THR A C 1
ATOM 2769 O O . THR A 1 395 ? 90.929 119.869 119.367 1.00 83.86 381 THR A O 1
ATOM 2773 N N . VAL A 1 396 ? 91.948 118.104 118.419 1.00 82.99 382 VAL A N 1
ATOM 2774 C CA . VAL A 1 396 ? 91.605 118.477 117.053 1.00 82.99 382 VAL A CA 1
ATOM 2775 C C . VAL A 1 396 ? 90.620 117.460 116.494 1.00 82.99 382 VAL A C 1
ATOM 2776 O O . VAL A 1 396 ? 90.838 116.247 116.590 1.00 82.99 382 VAL A O 1
ATOM 2780 N N . SER A 1 397 ? 89.524 117.962 115.931 1.00 84.92 383 SER A N 1
ATOM 2781 C CA . SER A 1 397 ? 88.450 117.093 115.472 1.00 84.92 383 SER A CA 1
ATOM 2782 C C . SER A 1 397 ? 88.947 116.162 114.377 1.00 84.92 383 SER A C 1
ATOM 2783 O O . SER A 1 397 ? 89.597 116.592 113.422 1.00 84.92 383 SER A O 1
ATOM 2786 N N . THR A 1 398 ? 88.624 114.881 114.518 1.00 88.19 384 THR A N 1
ATOM 2787 C CA . THR A 1 398 ? 89.122 113.832 113.634 1.00 88.19 384 THR A CA 1
ATOM 2788 C C . THR A 1 398 ? 88.104 113.463 112.569 1.00 88.19 384 THR A C 1
ATOM 2789 O O . THR A 1 398 ? 87.987 112.297 112.187 1.00 88.19 384 THR A O 1
ATOM 2793 N N . ALA A 1 399 ? 87.348 114.442 112.086 1.00 91.08 385 ALA A N 1
ATOM 2794 C CA . ALA A 1 399 ? 86.317 114.169 111.098 1.00 91.08 385 ALA A CA 1
ATOM 2795 C C . ALA A 1 399 ? 86.941 113.648 109.813 1.00 91.08 385 ALA A C 1
ATOM 2796 O O . ALA A 1 399 ? 87.876 114.248 109.275 1.00 91.08 385 ALA A O 1
ATOM 2798 N N . GLY A 1 400 ? 86.423 112.528 109.325 1.00 90.23 386 GLY A N 1
ATOM 2799 C CA . GLY A 1 400 ? 86.866 111.970 108.070 1.00 90.23 386 GLY A CA 1
ATOM 2800 C C . GLY A 1 400 ? 88.130 111.145 108.131 1.00 90.23 386 GLY A C 1
ATOM 2801 O O . GLY A 1 400 ? 88.556 110.626 107.091 1.00 90.23 386 GLY A O 1
ATOM 2802 N N . GLU A 1 401 ? 88.745 111.000 109.300 1.00 87.57 387 GLU A N 1
ATOM 2803 C CA . GLU A 1 401 ? 89.980 110.242 109.424 1.00 87.57 387 GLU A CA 1
ATOM 2804 C C . GLU A 1 401 ? 89.759 108.808 109.876 1.00 87.57 387 GLU A C 1
ATOM 2805 O O . GLU A 1 401 ? 90.720 108.037 109.931 1.00 87.57 387 GLU A O 1
ATOM 2811 N N . ILE A 1 402 ? 88.527 108.431 110.194 1.00 81.75 388 ILE A N 1
ATOM 2812 C CA . ILE A 1 402 ? 88.218 107.119 110.744 1.00 81.75 388 ILE A CA 1
ATOM 2813 C C . ILE A 1 402 ? 87.358 106.368 109.739 1.00 81.75 388 ILE A C 1
ATOM 2814 O O . ILE A 1 402 ? 86.373 106.913 109.229 1.00 81.75 388 ILE A O 1
ATOM 2819 N N . GLU A 1 403 ? 87.739 105.129 109.446 1.00 86.34 389 GLU A N 1
ATOM 2820 C CA . GLU A 1 403 ? 86.958 104.297 108.543 1.00 86.34 389 GLU A CA 1
ATOM 2821 C C . GLU A 1 403 ? 85.618 103.958 109.182 1.00 86.34 389 GLU A C 1
ATOM 2822 O O . GLU A 1 403 ? 85.567 103.422 110.293 1.00 86.34 389 GLU A O 1
ATOM 2828 N N . ALA A 1 404 ? 84.531 104.271 108.479 1.00 85.61 390 ALA A N 1
ATOM 2829 C CA . ALA A 1 404 ? 83.204 104.115 109.062 1.00 85.61 390 ALA A CA 1
ATOM 2830 C C . ALA A 1 404 ? 82.841 102.647 109.245 1.00 85.61 390 ALA A C 1
ATOM 2831 O O . ALA A 1 404 ? 82.387 102.240 110.321 1.00 85.61 390 ALA A O 1
ATOM 2833 N N . SER A 1 405 ? 83.026 101.834 108.204 1.00 84.91 391 SER A N 1
ATOM 2834 C CA . SER A 1 405 ? 82.590 100.442 108.273 1.00 84.91 391 SER A CA 1
ATOM 2835 C C . SER A 1 405 ? 83.466 99.632 109.219 1.00 84.91 391 SER A C 1
ATOM 2836 O O . SER A 1 405 ? 82.961 98.908 110.084 1.00 84.91 391 SER A O 1
ATOM 2839 N N . SER A 1 406 ? 84.785 99.741 109.070 1.00 88.00 392 SER A N 1
ATOM 2840 C CA . SER A 1 406 ? 85.690 98.957 109.901 1.00 88.00 392 SER A CA 1
ATOM 2841 C C . SER A 1 406 ? 85.735 99.489 111.326 1.00 88.00 392 SER A C 1
ATOM 2842 O O . SER A 1 406 ? 85.657 98.721 112.291 1.00 88.00 392 SER A O 1
ATOM 2845 N N . GLY A 1 407 ? 85.857 100.803 111.476 1.00 87.37 393 GLY A N 1
ATOM 2846 C CA . GLY A 1 407 ? 85.994 101.435 112.763 1.00 87.37 393 GLY A CA 1
ATOM 2847 C C . GLY A 1 407 ? 87.421 101.749 113.157 1.00 87.37 393 GLY A C 1
ATOM 2848 O O . GLY A 1 407 ? 87.638 102.641 113.984 1.00 87.37 393 GLY A O 1
ATOM 2849 N N . LEU A 1 408 ? 88.395 101.047 112.589 1.00 83.93 394 LEU A N 1
ATOM 2850 C CA . LEU A 1 408 ? 89.782 101.350 112.893 1.00 83.93 394 LEU A CA 1
ATOM 2851 C C . LEU A 1 408 ? 90.258 102.548 112.076 1.00 83.93 394 LEU A C 1
ATOM 2852 O O . LEU A 1 408 ? 89.769 102.786 110.969 1.00 83.93 394 LEU A O 1
ATOM 2857 N N . PRO A 1 409 ? 91.205 103.320 112.601 1.00 79.58 395 PRO A N 1
ATOM 2858 C CA . PRO A 1 409 ? 91.666 104.506 111.876 1.00 79.58 395 PRO A CA 1
ATOM 2859 C C . PRO A 1 409 ? 92.435 104.135 110.620 1.00 79.58 395 PRO A C 1
ATOM 2860 O O . PRO A 1 409 ? 93.024 103.057 110.514 1.00 79.58 395 PRO A O 1
ATOM 2864 N N . ILE A 1 410 ? 92.419 105.055 109.658 1.00 81.61 396 ILE A N 1
ATOM 2865 C CA . ILE A 1 410 ? 93.061 104.809 108.371 1.00 81.61 396 ILE A CA 1
ATOM 2866 C C . ILE A 1 410 ? 94.577 104.872 108.507 1.00 81.61 396 ILE A C 1
ATOM 2867 O O . ILE A 1 410 ? 95.286 103.909 108.198 1.00 81.61 396 ILE A O 1
ATOM 2872 N N . GLY A 1 411 ? 95.097 106.006 108.967 1.00 80.88 397 GLY A N 1
ATOM 2873 C CA . GLY A 1 411 ? 96.533 106.176 109.079 1.00 80.88 397 GLY A CA 1
ATOM 2874 C C . GLY A 1 411 ? 96.955 106.763 110.408 1.00 80.88 397 GLY A C 1
ATOM 2875 O O . GLY A 1 411 ? 96.140 106.837 111.330 1.00 80.88 397 GLY A O 1
ATOM 2876 N N . LEU A 1 412 ? 98.214 107.176 110.535 1.00 81.37 398 LEU A N 1
ATOM 2877 C CA . LEU A 1 412 ? 99.201 107.051 109.472 1.00 81.37 398 LEU A CA 1
ATOM 2878 C C . LEU A 1 412 ? 99.847 105.679 109.511 1.00 81.37 398 LEU A C 1
ATOM 2879 O O . LEU A 1 412 ? 99.467 104.830 110.313 1.00 81.37 398 LEU A O 1
ATOM 2884 N N . GLY A 1 413 ? 100.834 105.465 108.651 1.00 81.67 399 GLY A N 1
ATOM 2885 C CA . GLY A 1 413 ? 101.423 104.151 108.523 1.00 81.67 399 GLY A CA 1
ATOM 2886 C C . GLY A 1 413 ? 102.898 104.089 108.841 1.00 81.67 399 GLY A C 1
ATOM 2887 O O . GLY A 1 413 ? 103.461 105.018 109.423 1.00 81.67 399 GLY A O 1
ATOM 2888 N N . HIS A 1 414 ? 103.538 102.998 108.439 1.00 82.15 400 HIS A N 1
ATOM 2889 C CA . HIS A 1 414 ? 104.928 102.770 108.783 1.00 82.15 400 HIS A CA 1
ATOM 2890 C C . HIS A 1 414 ? 105.832 103.697 107.975 1.00 82.15 400 HIS A C 1
ATOM 2891 O O . HIS A 1 414 ? 105.377 104.563 107.224 1.00 82.15 400 HIS A O 1
ATOM 2898 N N . ARG A 1 415 ? 107.136 103.513 108.139 1.00 84.74 401 ARG A N 1
ATOM 2899 C CA . ARG A 1 415 ? 108.111 104.473 107.649 1.00 84.74 401 ARG A CA 1
ATOM 2900 C C . ARG A 1 415 ? 108.580 104.136 106.242 1.00 84.74 401 ARG A C 1
ATOM 2901 O O . ARG A 1 415 ? 108.781 102.968 105.899 1.00 84.74 401 ARG A O 1
ATOM 2909 N N . VAL A 1 416 ? 108.756 105.177 105.432 1.00 84.48 402 VAL A N 1
ATOM 2910 C CA . VAL A 1 416 ? 109.344 105.044 104.099 1.00 84.48 402 VAL A CA 1
ATOM 2911 C C . VAL A 1 416 ? 110.310 106.190 103.866 1.00 84.48 402 VAL A C 1
ATOM 2912 O O . VAL A 1 416 ? 110.132 107.301 104.384 1.00 84.48 402 VAL A O 1
ATOM 2916 N N . PRO A 1 417 ? 111.364 105.940 103.092 1.00 83.91 403 PRO A N 1
ATOM 2917 C CA . PRO A 1 417 ? 112.422 106.945 102.944 1.00 83.91 403 PRO A CA 1
ATOM 2918 C C . PRO A 1 417 ? 111.954 108.189 102.211 1.00 83.91 403 PRO A C 1
ATOM 2919 O O . PRO A 1 417 ? 111.088 108.141 101.336 1.00 83.91 403 PRO A O 1
ATOM 2923 N N . LEU A 1 418 ? 112.554 109.318 102.581 1.00 83.07 404 LEU A N 1
ATOM 2924 C CA . LEU A 1 418 ? 112.392 110.566 101.846 1.00 83.07 404 LEU A CA 1
ATOM 2925 C C . LEU A 1 418 ? 113.744 111.252 101.765 1.00 83.07 404 LEU A C 1
ATOM 2926 O O . LEU A 1 418 ? 114.363 111.535 102.798 1.00 83.07 404 LEU A O 1
ATOM 2931 N N . ILE A 1 419 ? 114.191 111.522 100.543 1.00 81.93 405 ILE A N 1
ATOM 2932 C CA . ILE A 1 419 ? 115.469 112.175 100.291 1.00 81.93 405 ILE A CA 1
ATOM 2933 C C . ILE A 1 419 ? 115.206 113.475 99.548 1.00 81.93 405 ILE A C 1
ATOM 2934 O O . ILE A 1 419 ? 114.491 113.491 98.536 1.00 81.93 405 ILE A O 1
ATOM 2939 N N . ALA A 1 420 ? 115.778 114.562 100.054 1.00 83.09 406 ALA A N 1
ATOM 2940 C CA . ALA A 1 420 ? 115.585 115.889 99.486 1.00 83.09 406 ALA A CA 1
ATOM 2941 C C . ALA A 1 420 ? 116.892 116.351 98.862 1.00 83.09 406 ALA A C 1
ATOM 2942 O O . ALA A 1 420 ? 117.904 116.476 99.557 1.00 83.09 406 ALA A O 1
ATOM 2944 N N . ILE A 1 421 ? 116.868 116.611 97.560 1.00 84.01 407 ILE A N 1
ATOM 2945 C CA . ILE A 1 421 ? 118.054 116.983 96.806 1.00 84.01 407 ILE A CA 1
ATOM 2946 C C . ILE A 1 421 ? 117.861 118.402 96.298 1.00 84.01 407 ILE A C 1
ATOM 2947 O O . ILE A 1 421 ? 116.976 118.668 95.475 1.00 84.01 407 ILE A O 1
ATOM 2952 N N . SER A 1 422 ? 118.687 119.311 96.793 1.00 89.93 408 SER A N 1
ATOM 2953 C CA . SER A 1 422 ? 118.626 120.715 96.422 1.00 89.93 408 SER A CA 1
ATOM 2954 C C . SER A 1 422 ? 119.896 121.387 96.916 1.00 89.93 408 SER A C 1
ATOM 2955 O O . SER A 1 422 ? 120.558 120.869 97.819 1.00 89.93 408 SER A O 1
ATOM 2958 N N . PRO A 1 423 ? 120.254 122.536 96.344 1.00 91.41 409 PRO A N 1
ATOM 2959 C CA . PRO A 1 423 ? 121.380 123.301 96.895 1.00 91.41 409 PRO A CA 1
ATOM 2960 C C . PRO A 1 423 ? 121.157 123.742 98.327 1.00 91.41 409 PRO A C 1
ATOM 2961 O O . PRO A 1 423 ? 122.124 124.112 99.003 1.00 91.41 409 PRO A O 1
ATOM 2965 N N . TRP A 1 424 ? 119.918 123.720 98.812 1.00 90.11 410 TRP A N 1
ATOM 2966 C CA . TRP A 1 424 ? 119.608 124.092 100.183 1.00 90.11 410 TRP A CA 1
ATOM 2967 C C . TRP A 1 424 ? 119.482 122.896 101.118 1.00 90.11 410 TRP A C 1
ATOM 2968 O O . TRP A 1 424 ? 119.130 123.082 102.285 1.00 90.11 410 TRP A O 1
ATOM 2979 N N . SER A 1 425 ? 119.757 121.680 100.649 1.00 88.11 411 SER A N 1
ATOM 2980 C CA . SER A 1 425 ? 119.483 120.478 101.429 1.00 88.11 411 SER A CA 1
ATOM 2981 C C . SER A 1 425 ? 120.671 119.525 101.437 1.00 88.11 411 SER A C 1
ATOM 2982 O O . SER A 1 425 ? 120.506 118.303 101.446 1.00 88.11 411 SER A O 1
ATOM 2985 N N . LYS A 1 426 ? 121.887 120.059 101.445 1.00 87.66 412 LYS A N 1
ATOM 2986 C CA . LYS A 1 426 ? 123.077 119.225 101.512 1.00 87.66 412 LYS A CA 1
ATOM 2987 C C . LYS A 1 426 ? 123.473 119.011 102.970 1.00 87.66 412 LYS A C 1
ATOM 2988 O O . LYS A 1 426 ? 122.744 119.376 103.896 1.00 87.66 412 LYS A O 1
ATOM 2994 N N . GLY A 1 427 ? 124.644 118.419 103.189 1.00 84.87 413 GLY A N 1
ATOM 2995 C CA . GLY A 1 427 ? 125.168 118.222 104.521 1.00 84.87 413 GLY A CA 1
ATOM 2996 C C . GLY A 1 427 ? 124.812 116.906 105.174 1.00 84.87 413 GLY A C 1
ATOM 2997 O O . GLY A 1 427 ? 125.309 116.629 106.272 1.00 84.87 413 GLY A O 1
ATOM 2998 N N . GLY A 1 428 ? 123.979 116.086 104.542 1.00 86.37 414 GLY A N 1
ATOM 2999 C CA . GLY A 1 428 ? 123.629 114.794 105.099 1.00 86.37 414 GLY A CA 1
ATOM 3000 C C . GLY A 1 428 ? 122.890 114.881 106.417 1.00 86.37 414 GLY A C 1
ATOM 3001 O O . GLY A 1 428 ? 123.224 114.173 107.370 1.00 86.37 414 GLY A O 1
ATOM 3002 N N . LYS A 1 429 ? 121.886 115.747 106.484 1.00 85.32 415 LYS A N 1
ATOM 3003 C CA . LYS A 1 429 ? 121.157 115.974 107.719 1.00 85.32 415 LYS A CA 1
ATOM 3004 C C . LYS A 1 429 ? 120.010 114.979 107.872 1.00 85.32 415 LYS A C 1
ATOM 3005 O O . LYS A 1 429 ? 119.557 114.354 106.911 1.00 85.32 415 LYS A O 1
ATOM 3011 N N . VAL A 1 430 ? 119.539 114.841 109.108 1.00 85.79 416 VAL A N 1
ATOM 3012 C CA . VAL A 1 430 ? 118.433 113.955 109.446 1.00 85.79 416 VAL A CA 1
ATOM 3013 C C . VAL A 1 430 ? 117.368 114.776 110.160 1.00 85.79 416 VAL A C 1
ATOM 3014 O O . VAL A 1 430 ? 117.675 115.502 111.111 1.00 85.79 416 VAL A O 1
ATOM 3018 N N . SER A 1 431 ? 116.124 114.667 109.702 1.00 88.02 417 SER A N 1
ATOM 3019 C CA . SER A 1 431 ? 115.023 115.481 110.205 1.00 88.02 417 SER A CA 1
ATOM 3020 C C . SER A 1 431 ? 114.026 114.595 110.937 1.00 88.02 417 SER A C 1
ATOM 3021 O O . SER A 1 431 ? 113.492 113.647 110.355 1.00 88.02 417 SER A O 1
ATOM 3024 N N . ALA A 1 432 ? 113.745 114.934 112.194 1.00 87.60 418 ALA A N 1
ATOM 3025 C CA . ALA A 1 432 ? 112.969 114.072 113.073 1.00 87.60 418 ALA A CA 1
ATOM 3026 C C . ALA A 1 432 ? 111.471 114.345 113.046 1.00 87.60 418 ALA A C 1
ATOM 3027 O O . ALA A 1 432 ? 110.714 113.583 113.655 1.00 87.60 418 ALA A O 1
ATOM 3029 N N . GLU A 1 433 ? 111.020 115.395 112.370 1.00 84.34 419 GLU A N 1
ATOM 3030 C CA . GLU A 1 433 ? 109.594 115.678 112.319 1.00 84.34 419 GLU A CA 1
ATOM 3031 C C . GLU A 1 433 ? 108.868 114.619 111.496 1.00 84.34 419 GLU A C 1
ATOM 3032 O O . GLU A 1 433 ? 109.447 113.980 110.615 1.00 84.34 419 GLU A O 1
ATOM 3038 N N . VAL A 1 434 ? 107.586 114.431 111.794 1.00 82.29 420 VAL A N 1
ATOM 3039 C CA . VAL A 1 434 ? 106.778 113.416 111.127 1.00 82.29 420 VAL A CA 1
ATOM 3040 C C . VAL A 1 434 ? 106.113 114.030 109.902 1.00 82.29 420 VAL A C 1
ATOM 3041 O O . VAL A 1 434 ? 105.483 115.090 109.988 1.00 82.29 420 VAL A O 1
ATOM 3045 N N . PHE A 1 435 ? 106.263 113.370 108.757 1.00 80.77 421 PHE A N 1
ATOM 3046 C CA . PHE A 1 435 ? 105.682 113.825 107.505 1.00 80.77 421 PHE A CA 1
ATOM 3047 C C . PHE A 1 435 ? 104.923 112.682 106.849 1.00 80.77 421 PHE A C 1
ATOM 3048 O O . PHE A 1 435 ? 105.256 111.508 107.020 1.00 80.77 421 PHE A O 1
ATOM 3056 N N . ASP A 1 436 ? 103.895 113.040 106.089 1.00 84.12 422 ASP A N 1
ATOM 3057 C CA . ASP A 1 436 ? 103.131 112.081 105.308 1.00 84.12 422 ASP A CA 1
ATOM 3058 C C . ASP A 1 436 ? 103.046 112.581 103.871 1.00 84.12 422 ASP A C 1
ATOM 3059 O O . ASP A 1 436 ? 103.567 113.647 103.532 1.00 84.12 422 ASP A O 1
ATOM 3064 N N . HIS A 1 437 ? 102.385 111.795 103.016 1.00 83.90 423 HIS A N 1
ATOM 3065 C CA . HIS A 1 437 ? 102.294 112.149 101.603 1.00 83.90 423 HIS A CA 1
ATOM 3066 C C . HIS A 1 437 ? 101.659 113.517 101.403 1.00 83.90 423 HIS A C 1
ATOM 3067 O O . HIS A 1 437 ? 102.024 114.242 100.472 1.00 83.90 423 HIS A O 1
ATOM 3074 N N . THR A 1 438 ? 100.719 113.888 102.268 1.00 81.10 424 THR A N 1
ATOM 3075 C CA . THR A 1 438 ? 100.069 115.187 102.175 1.00 81.10 424 THR A CA 1
ATOM 3076 C C . THR A 1 438 ? 101.036 116.341 102.419 1.00 81.10 424 THR A C 1
ATOM 3077 O O . THR A 1 438 ? 100.735 117.477 102.037 1.00 81.10 424 THR A O 1
ATOM 3081 N N . SER A 1 439 ? 102.193 116.075 103.030 1.00 81.59 425 SER A N 1
ATOM 3082 C CA . SER A 1 439 ? 103.181 117.130 103.231 1.00 81.59 425 SER A CA 1
ATOM 3083 C C . SER A 1 439 ? 103.721 117.660 101.910 1.00 81.59 425 SER A C 1
ATOM 3084 O O . SER A 1 439 ? 104.065 118.838 101.816 1.00 81.59 425 SER A O 1
ATOM 3087 N N . VAL A 1 440 ? 103.794 116.818 100.878 1.00 80.38 426 VAL A N 1
ATOM 3088 C CA . VAL A 1 440 ? 104.241 117.284 99.567 1.00 80.38 426 VAL A CA 1
ATOM 3089 C C . VAL A 1 440 ? 103.244 118.281 98.984 1.00 80.38 426 VAL A C 1
ATOM 3090 O O . VAL A 1 440 ? 103.621 119.350 98.483 1.00 80.38 426 VAL A O 1
ATOM 3094 N N . LEU A 1 441 ? 101.956 117.939 99.031 1.00 83.51 427 LEU A N 1
ATOM 3095 C CA . LEU A 1 441 ? 100.935 118.851 98.531 1.00 83.51 427 LEU A CA 1
ATOM 3096 C C . LEU A 1 441 ? 100.892 120.122 99.362 1.00 83.51 427 LEU A C 1
ATOM 3097 O O . LEU A 1 441 ? 100.669 121.213 98.831 1.00 83.51 427 LEU A O 1
ATOM 3102 N N . ARG A 1 442 ? 101.113 120.002 100.671 1.00 83.03 428 ARG A N 1
ATOM 3103 C CA . ARG A 1 442 ? 101.177 121.186 101.517 1.00 83.03 428 ARG A CA 1
ATOM 3104 C C . ARG A 1 442 ? 102.390 122.043 101.174 1.00 83.03 428 ARG A C 1
ATOM 3105 O O . ARG A 1 442 ? 102.333 123.270 101.271 1.00 83.03 428 ARG A O 1
ATOM 3113 N N . PHE A 1 443 ? 103.499 121.414 100.786 1.00 85.52 429 PHE A N 1
ATOM 3114 C CA . PHE A 1 443 ? 104.665 122.172 100.347 1.00 85.52 429 PHE A CA 1
ATOM 3115 C C . PHE A 1 443 ? 104.365 122.942 99.070 1.00 85.52 429 PHE A C 1
ATOM 3116 O O . PHE A 1 443 ? 104.750 124.111 98.929 1.00 85.52 429 PHE A O 1
ATOM 3124 N N . LEU A 1 444 ? 103.682 122.297 98.125 1.00 82.10 430 LEU A N 1
ATOM 3125 C CA . LEU A 1 444 ? 103.249 123.004 96.924 1.00 82.10 430 LEU A CA 1
ATOM 3126 C C . LEU A 1 444 ? 102.302 124.146 97.274 1.00 82.10 430 LEU A C 1
ATOM 3127 O O . LEU A 1 444 ? 102.369 125.225 96.674 1.00 82.10 430 LEU A O 1
ATOM 3132 N N . GLU A 1 445 ? 101.413 123.922 98.244 1.00 87.18 431 GLU A N 1
ATOM 3133 C CA . GLU A 1 445 ? 100.536 124.983 98.731 1.00 87.18 431 GLU A CA 1
ATOM 3134 C C . GLU A 1 445 ? 101.343 126.155 99.272 1.00 87.18 431 GLU A C 1
ATOM 3135 O O . GLU A 1 445 ? 101.067 127.316 98.955 1.00 87.18 431 GLU A O 1
ATOM 3141 N N . ARG A 1 446 ? 102.338 125.861 100.109 1.00 80.84 432 ARG A N 1
ATOM 3142 C CA . ARG A 1 446 ? 103.136 126.915 100.725 1.00 80.84 432 ARG A CA 1
ATOM 3143 C C . ARG A 1 446 ? 103.898 127.708 99.678 1.00 80.84 432 ARG A C 1
ATOM 3144 O O . ARG A 1 446 ? 103.986 128.938 99.761 1.00 80.84 432 ARG A O 1
ATOM 3152 N N . ARG A 1 447 ? 104.462 127.022 98.685 1.00 82.77 433 ARG A N 1
ATOM 3153 C CA . ARG A 1 447 ? 105.208 127.727 97.651 1.00 82.77 433 ARG A CA 1
ATOM 3154 C C . ARG A 1 447 ? 104.286 128.565 96.772 1.00 82.77 433 ARG A C 1
ATOM 3155 O O . ARG A 1 447 ? 104.538 129.757 96.564 1.00 82.77 433 ARG A O 1
ATOM 3163 N N . PHE A 1 448 ? 103.205 127.976 96.265 1.00 80.41 434 PHE A N 1
ATOM 3164 C CA . PHE A 1 448 ? 102.437 128.621 95.209 1.00 80.41 434 PHE A CA 1
ATOM 3165 C C . PHE A 1 448 ? 101.163 129.298 95.691 1.00 80.41 434 PHE A C 1
ATOM 3166 O O . PHE A 1 448 ? 100.591 130.097 94.944 1.00 80.41 434 PHE A O 1
ATOM 3174 N N . GLY A 1 449 ? 100.706 129.012 96.906 1.00 83.19 435 GLY A N 1
ATOM 3175 C CA . GLY A 1 449 ? 99.561 129.693 97.466 1.00 83.19 435 GLY A CA 1
ATOM 3176 C C . GLY A 1 449 ? 98.218 129.078 97.149 1.00 83.19 435 GLY A C 1
ATOM 3177 O O . GLY A 1 449 ? 97.201 129.555 97.666 1.00 83.19 435 GLY A O 1
ATOM 3178 N N . VAL A 1 450 ? 98.173 128.037 96.322 1.00 88.33 436 VAL A N 1
ATOM 3179 C CA . VAL A 1 450 ? 96.914 127.382 95.980 1.00 88.33 436 VAL A CA 1
ATOM 3180 C C . VAL A 1 450 ? 96.626 126.370 97.083 1.00 88.33 436 VAL A C 1
ATOM 3181 O O . VAL A 1 450 ? 97.309 125.354 97.202 1.00 88.33 436 VAL A O 1
ATOM 3185 N N . VAL A 1 451 ? 95.615 126.645 97.895 1.00 92.32 437 VAL A N 1
ATOM 3186 C CA . VAL A 1 451 ? 95.316 125.827 99.062 1.00 92.32 437 VAL A CA 1
ATOM 3187 C C . VAL A 1 451 ? 94.302 124.763 98.678 1.00 92.32 437 VAL A C 1
ATOM 3188 O O . VAL A 1 451 ? 93.205 125.078 98.204 1.00 92.32 437 VAL A O 1
ATOM 3192 N N . GLU A 1 452 ? 94.664 123.503 98.886 1.00 91.61 438 GLU A N 1
ATOM 3193 C CA . GLU A 1 452 ? 93.757 122.391 98.642 1.00 91.61 438 GLU A CA 1
ATOM 3194 C C . GLU A 1 452 ? 92.933 122.149 99.899 1.00 91.61 438 GLU A C 1
ATOM 3195 O O . GLU A 1 452 ? 93.478 121.769 100.940 1.00 91.61 438 GLU A O 1
ATOM 3201 N N . GLU A 1 453 ? 91.624 122.367 99.800 1.00 92.94 439 GLU A N 1
ATOM 3202 C CA . GLU A 1 453 ? 90.740 122.176 100.941 1.00 92.94 439 GLU A CA 1
ATOM 3203 C C . GLU A 1 453 ? 90.481 120.711 101.256 1.00 92.94 439 GLU A C 1
ATOM 3204 O O . GLU A 1 453 ? 89.929 120.414 102.319 1.00 92.94 439 GLU A O 1
ATOM 3210 N N . ASN A 1 454 ? 90.874 119.792 100.373 1.00 89.72 440 ASN A N 1
ATOM 3211 C CA . ASN A 1 454 ? 90.596 118.378 100.584 1.00 89.72 440 ASN A CA 1
ATOM 3212 C C . ASN A 1 454 ? 91.358 117.791 101.762 1.00 89.72 440 ASN A C 1
ATOM 3213 O O . ASN A 1 454 ? 91.060 116.661 102.164 1.00 89.72 440 ASN A O 1
ATOM 3218 N N . ILE A 1 455 ? 92.328 118.516 102.318 1.00 84.19 441 ILE A N 1
ATOM 3219 C CA . ILE A 1 455 ? 93.152 117.964 103.385 1.00 84.19 441 ILE A CA 1
ATOM 3220 C C . ILE A 1 455 ? 92.325 117.846 104.656 1.00 84.19 441 ILE A C 1
ATOM 3221 O O . ILE A 1 455 ? 91.743 118.829 105.131 1.00 84.19 441 ILE A O 1
ATOM 3226 N N . SER A 1 456 ? 92.267 116.639 105.211 1.00 84.21 442 SER A N 1
ATOM 3227 C CA . SER A 1 456 ? 91.517 116.417 106.434 1.00 84.21 442 SER A CA 1
ATOM 3228 C C . SER A 1 456 ? 92.138 117.209 107.582 1.00 84.21 442 SER A C 1
ATOM 3229 O O . SER A 1 456 ? 93.362 117.335 107.667 1.00 84.21 442 SER A O 1
ATOM 3232 N N . PRO A 1 457 ? 91.309 117.769 108.469 1.00 82.56 443 PRO A N 1
ATOM 3233 C CA . PRO A 1 457 ? 91.851 118.655 109.516 1.00 82.56 443 PRO A CA 1
ATOM 3234 C C . PRO A 1 457 ? 92.890 117.992 110.401 1.00 82.56 443 PRO A C 1
ATOM 3235 O O . PRO A 1 457 ? 93.884 118.634 110.771 1.00 82.56 443 PRO A O 1
ATOM 3239 N N . TRP A 1 458 ? 92.695 116.718 110.746 1.00 79.98 444 TRP A N 1
ATOM 3240 C CA . TRP A 1 458 ? 93.698 116.025 111.546 1.00 79.98 444 TRP A CA 1
ATOM 3241 C C . TRP A 1 458 ? 95.012 115.895 110.788 1.00 79.98 444 TRP A C 1
ATOM 3242 O O . TRP A 1 458 ? 96.088 116.099 111.362 1.00 79.98 444 TRP A O 1
ATOM 3253 N N . ARG A 1 459 ? 94.945 115.558 109.499 1.00 81.33 445 ARG A N 1
ATOM 3254 C CA . ARG A 1 459 ? 96.158 115.503 108.694 1.00 81.33 445 ARG A CA 1
ATOM 3255 C C . ARG A 1 459 ? 96.782 116.880 108.528 1.00 81.33 445 ARG A C 1
ATOM 3256 O O . ARG A 1 459 ? 98.008 116.995 108.432 1.00 81.33 445 ARG A O 1
ATOM 3264 N N . ARG A 1 460 ? 95.962 117.929 108.474 1.00 82.30 446 ARG A N 1
ATOM 3265 C CA . ARG A 1 460 ? 96.510 119.276 108.387 1.00 82.30 446 ARG A CA 1
ATOM 3266 C C . ARG A 1 460 ? 97.285 119.631 109.645 1.00 82.30 446 ARG A C 1
ATOM 3267 O O . ARG A 1 460 ? 98.357 120.243 109.573 1.00 82.30 446 ARG A O 1
ATOM 3275 N N . ALA A 1 461 ? 96.762 119.253 110.810 1.00 78.72 447 ALA A N 1
ATOM 3276 C CA . ALA A 1 461 ? 97.454 119.574 112.053 1.00 78.72 447 ALA A CA 1
ATOM 3277 C C . ALA A 1 461 ? 98.703 118.722 112.255 1.00 78.72 447 ALA A C 1
ATOM 3278 O O . ALA A 1 461 ? 99.763 119.251 112.607 1.00 78.72 447 ALA A O 1
ATOM 3280 N N . VAL A 1 462 ? 98.606 117.411 112.027 1.00 80.64 448 VAL A N 1
ATOM 3281 C CA . VAL A 1 462 ? 99.666 116.500 112.456 1.00 80.64 448 VAL A CA 1
ATOM 3282 C C . VAL A 1 462 ? 100.920 116.676 111.605 1.00 80.64 448 VAL A C 1
ATOM 3283 O O . VAL A 1 462 ? 102.028 116.827 112.132 1.00 80.64 448 VAL A O 1
ATOM 3287 N N . CYS A 1 463 ? 100.769 116.670 110.285 1.00 82.46 449 CYS A N 1
ATOM 3288 C CA . CYS A 1 463 ? 101.912 116.610 109.386 1.00 82.46 449 CYS A CA 1
ATOM 3289 C C . CYS A 1 463 ? 102.402 118.002 109.010 1.00 82.46 449 CYS A C 1
ATOM 3290 O O . CYS A 1 463 ? 101.624 118.955 108.922 1.00 82.46 449 CYS A O 1
ATOM 3293 N N . GLY A 1 464 ? 103.709 118.108 108.786 1.00 87.65 450 GLY A N 1
ATOM 3294 C CA . GLY A 1 464 ? 104.335 119.369 108.457 1.00 87.65 450 GLY A CA 1
ATOM 3295 C C . GLY A 1 464 ? 104.224 119.703 106.982 1.00 87.65 450 GLY A C 1
ATOM 3296 O O . GLY A 1 464 ? 103.528 119.045 106.207 1.00 87.65 450 GLY A O 1
ATOM 3297 N N . ASP A 1 465 ? 104.938 120.760 106.590 1.00 89.51 451 ASP A N 1
ATOM 3298 C CA . ASP A 1 465 ? 104.881 121.272 105.226 1.00 89.51 451 ASP A CA 1
ATOM 3299 C C . ASP A 1 465 ? 106.244 121.272 104.542 1.00 89.51 451 ASP A C 1
ATOM 3300 O O . ASP A 1 465 ? 106.438 122.004 103.567 1.00 89.51 451 ASP A O 1
ATOM 3305 N N . LEU A 1 466 ? 107.196 120.490 105.050 1.00 82.29 452 LEU A N 1
ATOM 3306 C CA . LEU A 1 466 ? 108.506 120.309 104.430 1.00 82.29 452 LEU A CA 1
ATOM 3307 C C . LEU A 1 466 ? 109.331 121.592 104.386 1.00 82.29 452 LEU A C 1
ATOM 3308 O O . LEU A 1 466 ? 110.458 121.583 103.882 1.00 82.29 452 LEU A O 1
ATOM 3313 N N . THR A 1 467 ? 108.802 122.694 104.914 1.00 82.63 453 THR A N 1
ATOM 3314 C CA . THR A 1 467 ? 109.584 123.920 104.991 1.00 82.63 453 THR A CA 1
ATOM 3315 C C . THR A 1 467 ? 110.650 123.866 106.075 1.00 82.63 453 THR A C 1
ATOM 3316 O O . THR A 1 467 ? 111.512 124.748 106.120 1.00 82.63 453 THR A O 1
ATOM 3320 N N . SER A 1 468 ? 110.607 122.861 106.947 1.00 82.74 454 SER A N 1
ATOM 3321 C CA . SER A 1 468 ? 111.622 122.688 107.975 1.00 82.74 454 SER A CA 1
ATOM 3322 C C . SER A 1 468 ? 112.839 121.918 107.486 1.00 82.74 454 SER A C 1
ATOM 3323 O O . SER A 1 468 ? 113.860 121.901 108.181 1.00 82.74 454 SER A O 1
ATOM 3326 N N . LEU A 1 469 ? 112.760 121.275 106.320 1.00 80.67 455 LEU A N 1
ATOM 3327 C CA . LEU A 1 469 ? 113.917 120.556 105.801 1.00 80.67 455 LEU A CA 1
ATOM 3328 C C . LEU A 1 469 ? 114.967 121.511 105.250 1.00 80.67 455 LEU A C 1
ATOM 3329 O O . LEU A 1 469 ? 116.165 121.328 105.486 1.00 80.67 455 LEU A O 1
ATOM 3334 N N . PHE A 1 470 ? 114.540 122.533 104.520 1.00 84.36 456 PHE A N 1
ATOM 3335 C CA . PHE A 1 470 ? 115.436 123.320 103.689 1.00 84.36 456 PHE A CA 1
ATOM 3336 C C . PHE A 1 470 ? 115.891 124.580 104.413 1.00 84.36 456 PHE A C 1
ATOM 3337 O O . PHE A 1 470 ? 115.136 125.177 105.183 1.00 84.36 456 PHE A O 1
ATOM 3345 N N . ASP A 1 471 ? 117.132 124.974 104.154 1.00 92.37 457 ASP A N 1
ATOM 3346 C CA . ASP A 1 471 ? 117.720 126.185 104.716 1.00 92.37 457 ASP A CA 1
ATOM 3347 C C . ASP A 1 471 ? 117.687 127.257 103.635 1.00 92.37 457 ASP A C 1
ATOM 3348 O O . ASP A 1 471 ? 118.590 127.341 102.800 1.00 92.37 457 ASP A O 1
ATOM 3353 N N . PHE A 1 472 ? 116.646 128.081 103.654 1.00 90.52 458 PHE A N 1
ATOM 3354 C CA . PHE A 1 472 ? 116.459 129.111 102.644 1.00 90.52 458 PHE A CA 1
ATOM 3355 C C . PHE A 1 472 ? 117.128 130.426 103.006 1.00 90.52 458 PHE A C 1
ATOM 3356 O O . PHE A 1 472 ? 117.036 131.383 102.232 1.00 90.52 458 PHE A O 1
ATOM 3364 N N . GLN A 1 473 ? 117.795 130.503 104.157 1.00 96.47 459 GLN A N 1
ATOM 3365 C CA . GLN A 1 473 ? 118.502 131.723 104.517 1.00 96.47 459 GLN A CA 1
ATOM 3366 C C . GLN A 1 473 ? 119.761 131.921 103.685 1.00 96.47 459 GLN A C 1
ATOM 3367 O O . GLN A 1 473 ? 120.361 132.999 103.736 1.00 96.47 459 GLN A O 1
ATOM 3373 N N . ASP A 1 474 ? 120.174 130.910 102.928 1.00 101.40 460 ASP A N 1
ATOM 3374 C CA . ASP A 1 474 ? 121.309 131.011 102.024 1.00 101.40 460 ASP A CA 1
ATOM 3375 C C . ASP A 1 474 ? 120.910 130.366 100.703 1.00 101.40 460 ASP A C 1
ATOM 3376 O O . ASP A 1 474 ? 119.740 130.043 100.476 1.00 101.40 460 ASP A O 1
ATOM 3381 N N . ALA A 1 475 ? 121.888 130.177 99.821 1.00 98.46 461 ALA A N 1
ATOM 3382 C CA . ALA A 1 475 ? 121.672 129.476 98.563 1.00 98.46 461 ALA A CA 1
ATOM 3383 C C . ALA A 1 475 ? 122.388 128.132 98.541 1.00 98.46 461 ALA A C 1
ATOM 3384 O O . ALA A 1 475 ? 121.760 127.102 98.282 1.00 98.46 461 ALA A O 1
ATOM 3386 N N . GLY A 1 476 ? 123.687 128.116 98.818 1.00 97.09 462 GLY A N 1
ATOM 3387 C CA . GLY A 1 476 ? 124.439 126.872 98.793 1.00 97.09 462 GLY A CA 1
ATOM 3388 C C . GLY A 1 476 ? 124.430 126.204 97.438 1.00 97.09 462 GLY A C 1
ATOM 3389 O O . GLY A 1 476 ? 124.304 124.976 97.351 1.00 97.09 462 GLY A O 1
ATOM 3390 N N . ASP A 1 477 ? 124.601 126.984 96.375 1.00 108.58 463 ASP A N 1
ATOM 3391 C CA . ASP A 1 477 ? 124.374 126.540 95.006 1.00 108.58 463 ASP A CA 1
ATOM 3392 C C . ASP A 1 477 ? 125.498 125.675 94.468 1.00 108.58 463 ASP A C 1
ATOM 3393 O O . ASP A 1 477 ? 125.639 125.546 93.246 1.00 108.58 463 ASP A O 1
ATOM 3398 N N . THR A 1 478 ? 126.300 125.091 95.352 1.00 104.92 464 THR A N 1
ATOM 3399 C CA . THR A 1 478 ? 127.454 124.319 94.937 1.00 104.92 464 THR A CA 1
ATOM 3400 C C . THR A 1 478 ? 127.035 123.129 94.074 1.00 104.92 464 THR A C 1
ATOM 3401 O O . THR A 1 478 ? 125.865 122.752 93.995 1.00 104.92 464 THR A O 1
ATOM 3405 N N . GLN A 1 479 ? 128.029 122.537 93.427 1.00 101.66 465 GLN A N 1
ATOM 3406 C CA . GLN A 1 479 ? 127.833 121.392 92.552 1.00 101.66 465 GLN A CA 1
ATOM 3407 C C . GLN A 1 479 ? 127.642 120.126 93.384 1.00 101.66 465 GLN A C 1
ATOM 3408 O O . GLN A 1 479 ? 127.603 120.159 94.617 1.00 101.66 465 GLN A O 1
ATOM 3414 N N . VAL A 1 480 ? 127.517 118.986 92.711 1.00 98.15 466 VAL A N 1
ATOM 3415 C CA . VAL A 1 480 ? 127.274 117.711 93.365 1.00 98.15 466 VAL A CA 1
ATOM 3416 C C . VAL A 1 480 ? 128.397 116.755 92.980 1.00 98.15 466 VAL A C 1
ATOM 3417 O O . VAL A 1 480 ? 129.030 116.898 91.936 1.00 98.15 466 VAL A O 1
ATOM 3421 N N . ALA A 1 481 ? 128.615 115.758 93.830 1.00 101.60 467 ALA A N 1
ATOM 3422 C CA . ALA A 1 481 ? 129.784 114.902 93.692 1.00 101.60 467 ALA A CA 1
ATOM 3423 C C . ALA A 1 481 ? 129.804 114.247 92.314 1.00 101.60 467 ALA A C 1
ATOM 3424 O O . ALA A 1 481 ? 128.753 113.855 91.798 1.00 101.60 467 ALA A O 1
ATOM 3426 N N . PRO A 1 482 ? 130.973 114.128 91.683 1.00 102.76 468 PRO A N 1
ATOM 3427 C CA . PRO A 1 482 ? 131.011 113.588 90.317 1.00 102.76 468 PRO A CA 1
ATOM 3428 C C . PRO A 1 482 ? 130.482 112.173 90.210 1.00 102.76 468 PRO A C 1
ATOM 3429 O O . PRO A 1 482 ? 129.957 111.798 89.155 1.00 102.76 468 PRO A O 1
ATOM 3433 N N . ASP A 1 483 ? 130.602 111.373 91.270 1.00 106.86 469 ASP A N 1
ATOM 3434 C CA . ASP A 1 483 ? 130.204 109.973 91.184 1.00 106.86 469 ASP A CA 1
ATOM 3435 C C . ASP A 1 483 ? 128.707 109.828 90.949 1.00 106.86 469 ASP A C 1
ATOM 3436 O O . ASP A 1 483 ? 128.279 109.004 90.133 1.00 106.86 469 ASP A O 1
ATOM 3441 N N . LEU A 1 484 ? 127.892 110.618 91.651 1.00 100.20 470 LEU A N 1
ATOM 3442 C CA . LEU A 1 484 ? 126.453 110.394 91.587 1.00 100.20 470 LEU A CA 1
ATOM 3443 C C . LEU A 1 484 ? 125.878 110.803 90.237 1.00 100.20 470 LEU A C 1
ATOM 3444 O O . LEU A 1 484 ? 124.889 110.217 89.785 1.00 100.20 470 LEU A O 1
ATOM 3449 N N . THR A 1 485 ? 126.474 111.792 89.580 1.00 103.83 471 THR A N 1
ATOM 3450 C CA . THR A 1 485 ? 126.032 112.194 88.254 1.00 103.83 471 THR A CA 1
ATOM 3451 C C . THR A 1 485 ? 126.731 111.429 87.140 1.00 103.83 471 THR A C 1
ATOM 3452 O O . THR A 1 485 ? 126.318 111.540 85.982 1.00 103.83 471 THR A O 1
ATOM 3456 N N . ASN A 1 486 ? 127.765 110.655 87.456 1.00 104.79 472 ASN A N 1
ATOM 3457 C CA . ASN A 1 486 ? 128.488 109.894 86.442 1.00 104.79 472 ASN A CA 1
ATOM 3458 C C . ASN A 1 486 ? 127.684 108.645 86.122 1.00 104.79 472 ASN A C 1
ATOM 3459 O O . ASN A 1 486 ? 127.679 107.676 86.882 1.00 104.79 472 ASN A O 1
ATOM 3464 N N . VAL A 1 487 ? 126.995 108.679 84.986 1.00 106.55 473 VAL A N 1
ATOM 3465 C CA . VAL A 1 487 ? 126.131 107.564 84.606 1.00 106.55 473 VAL A CA 1
ATOM 3466 C C . VAL A 1 487 ? 126.903 106.265 84.395 1.00 106.55 473 VAL A C 1
ATOM 3467 O O . VAL A 1 487 ? 126.492 105.236 84.953 1.00 106.55 473 VAL A O 1
ATOM 3471 N N . PRO A 1 488 ? 128.017 106.231 83.645 1.00 108.55 474 PRO A N 1
ATOM 3472 C CA . PRO A 1 488 ? 128.572 104.924 83.235 1.00 108.55 474 PRO A CA 1
ATOM 3473 C C . PRO A 1 488 ? 128.919 103.975 84.374 1.00 108.55 474 PRO A C 1
ATOM 3474 O O . PRO A 1 488 ? 128.767 102.759 84.208 1.00 108.55 474 PRO A O 1
ATOM 3478 N N . GLN A 1 489 ? 129.393 104.467 85.521 1.00 110.69 475 GLN A N 1
ATOM 3479 C CA . GLN A 1 489 ? 129.687 103.538 86.610 1.00 110.69 475 GLN A CA 1
ATOM 3480 C C . GLN A 1 489 ? 128.408 102.955 87.195 1.00 110.69 475 GLN A C 1
ATOM 3481 O O . GLN A 1 489 ? 128.364 101.771 87.548 1.00 110.69 475 GLN A O 1
ATOM 3487 N N . SER A 1 490 ? 127.354 103.766 87.303 1.00 109.00 476 SER A N 1
ATOM 3488 C CA . SER A 1 490 ? 126.062 103.217 87.693 1.00 109.00 476 SER A CA 1
ATOM 3489 C C . SER A 1 490 ? 125.537 102.253 86.640 1.00 109.00 476 SER A C 1
ATOM 3490 O O . SER A 1 490 ? 124.829 101.297 86.970 1.00 109.00 476 SER A O 1
ATOM 3493 N N . ASP A 1 491 ? 125.879 102.483 85.371 1.00 116.29 477 ASP A N 1
ATOM 3494 C CA . ASP A 1 491 ? 125.553 101.518 84.328 1.00 116.29 477 ASP A CA 1
ATOM 3495 C C . ASP A 1 491 ? 126.264 100.198 84.568 1.00 116.29 477 ASP A C 1
ATOM 3496 O O . ASP A 1 491 ? 125.676 99.128 84.391 1.00 116.29 477 ASP A O 1
ATOM 3501 N N . ALA A 1 492 ? 127.538 100.257 84.952 1.00 119.02 478 ALA A N 1
ATOM 3502 C CA . ALA A 1 492 ? 128.270 99.040 85.284 1.00 119.02 478 ALA A CA 1
ATOM 3503 C C . ALA A 1 492 ? 127.636 98.332 86.474 1.00 119.02 478 ALA A C 1
ATOM 3504 O O . ALA A 1 492 ? 127.529 97.099 86.494 1.00 119.02 478 ALA A O 1
ATOM 3506 N N . ARG A 1 493 ? 127.220 99.104 87.480 1.00 117.55 479 ARG A N 1
ATOM 3507 C CA . ARG A 1 493 ? 126.550 98.520 88.638 1.00 117.55 479 ARG A CA 1
ATOM 3508 C C . ARG A 1 493 ? 125.251 97.833 88.236 1.00 117.55 479 ARG A C 1
ATOM 3509 O O . ARG A 1 493 ? 124.975 96.715 88.672 1.00 117.55 479 ARG A O 1
ATOM 3517 N N . LYS A 1 494 ? 124.448 98.479 87.392 1.00 113.68 480 LYS A N 1
ATOM 3518 C CA . LYS A 1 494 ? 123.223 97.846 86.913 1.00 113.68 480 LYS A CA 1
ATOM 3519 C C . LYS A 1 494 ? 123.532 96.601 86.088 1.00 113.68 480 LYS A C 1
ATOM 3520 O O . LYS A 1 494 ? 122.852 95.573 86.217 1.00 113.68 480 LYS A O 1
ATOM 3526 N N . GLU A 1 495 ? 124.566 96.671 85.247 1.00 119.78 481 GLU A N 1
ATOM 3527 C CA . GLU A 1 495 ? 124.910 95.554 84.377 1.00 119.78 481 GLU A CA 1
ATOM 3528 C C . GLU A 1 495 ? 125.308 94.333 85.188 1.00 119.78 481 GLU A C 1
ATOM 3529 O O . GLU A 1 495 ? 124.748 93.246 85.008 1.00 119.78 481 GLU A O 1
ATOM 3535 N N . ASP A 1 496 ? 126.262 94.494 86.103 1.00 124.85 482 ASP A N 1
ATOM 3536 C CA . ASP A 1 496 ? 126.687 93.342 86.885 1.00 124.85 482 ASP A CA 1
ATOM 3537 C C . ASP A 1 496 ? 125.703 92.997 87.992 1.00 124.85 482 ASP A C 1
ATOM 3538 O O . ASP A 1 496 ? 125.790 91.901 88.553 1.00 124.85 482 ASP A O 1
ATOM 3543 N N . ALA A 1 497 ? 124.766 93.892 88.307 1.00 122.28 483 ALA A N 1
ATOM 3544 C CA . ALA A 1 497 ? 123.673 93.527 89.194 1.00 122.28 483 ALA A CA 1
ATOM 3545 C C . ALA A 1 497 ? 122.710 92.581 88.500 1.00 122.28 483 ALA A C 1
ATOM 3546 O O . ALA A 1 497 ? 122.310 91.562 89.073 1.00 122.28 483 ALA A O 1
ATOM 3548 N N . TYR A 1 498 ? 122.329 92.898 87.262 1.00 127.25 484 TYR A N 1
ATOM 3549 C CA . TYR A 1 498 ? 121.474 91.983 86.518 1.00 127.25 484 TYR A CA 1
ATOM 3550 C C . TYR A 1 498 ? 122.199 90.681 86.207 1.00 127.25 484 TYR A C 1
ATOM 3551 O O . TYR A 1 498 ? 121.635 89.593 86.361 1.00 127.25 484 TYR A O 1
ATOM 3560 N N . TRP A 1 499 ? 123.451 90.771 85.764 1.00 128.14 485 TRP A N 1
ATOM 3561 C CA . TRP A 1 499 ? 124.117 89.595 85.220 1.00 128.14 485 TRP A CA 1
ATOM 3562 C C . TRP A 1 499 ? 124.582 88.640 86.314 1.00 128.14 485 TRP A C 1
ATOM 3563 O O . TRP A 1 499 ? 124.597 87.421 86.112 1.00 128.14 485 TRP A O 1
ATOM 3574 N N . GLN A 1 500 ? 124.965 89.165 87.478 1.00 125.61 486 GLN A N 1
ATOM 3575 C CA . GLN A 1 500 ? 125.438 88.281 88.540 1.00 125.61 486 GLN A CA 1
ATOM 3576 C C . GLN A 1 500 ? 124.322 87.894 89.504 1.00 125.61 486 GLN A C 1
ATOM 3577 O O . GLN A 1 500 ? 124.037 86.704 89.681 1.00 125.61 486 GLN A O 1
ATOM 3583 N N . GLN A 1 501 ? 123.670 88.877 90.131 1.00 119.41 487 GLN A N 1
ATOM 3584 C CA . GLN A 1 501 ? 122.739 88.549 91.205 1.00 119.41 487 GLN A CA 1
ATOM 3585 C C . GLN A 1 501 ? 121.509 87.805 90.711 1.00 119.41 487 GLN A C 1
ATOM 3586 O O . GLN A 1 501 ? 120.755 87.276 91.531 1.00 119.41 487 GLN A O 1
ATOM 3592 N N . PHE A 1 502 ? 121.281 87.751 89.399 1.00 121.73 488 PHE A N 1
ATOM 3593 C CA . PHE A 1 502 ? 120.159 86.968 88.893 1.00 121.73 488 PHE A CA 1
ATOM 3594 C C . PHE A 1 502 ? 120.328 85.483 89.188 1.00 121.73 488 PHE A C 1
ATOM 3595 O O . PHE A 1 502 ? 119.364 84.808 89.565 1.00 121.73 488 PHE A O 1
ATOM 3603 N N . TYR A 1 503 ? 121.537 84.953 89.019 1.00 127.26 489 TYR A N 1
ATOM 3604 C CA . TYR A 1 503 ? 121.741 83.513 89.101 1.00 127.26 489 TYR A CA 1
ATOM 3605 C C . TYR A 1 503 ? 122.112 83.021 90.495 1.00 127.26 489 TYR A C 1
ATOM 3606 O O . TYR A 1 503 ? 122.186 81.805 90.701 1.00 127.26 489 TYR A O 1
ATOM 3615 N N . ARG A 1 504 ? 122.345 83.917 91.450 1.00 118.30 490 ARG A N 1
ATOM 3616 C CA . ARG A 1 504 ? 122.689 83.494 92.797 1.00 118.30 490 ARG A CA 1
ATOM 3617 C C . ARG A 1 504 ? 121.467 82.918 93.510 1.00 118.30 490 ARG A C 1
ATOM 3618 O O . ARG A 1 504 ? 120.326 83.238 93.167 1.00 118.30 490 ARG A O 1
ATOM 3626 N N . PRO A 1 505 ? 121.682 82.053 94.502 1.00 110.51 491 PRO A N 1
ATOM 3627 C CA . PRO A 1 505 ? 120.548 81.468 95.227 1.00 110.51 491 PRO A CA 1
ATOM 3628 C C . PRO A 1 505 ? 119.748 82.529 95.966 1.00 110.51 491 PRO A C 1
ATOM 3629 O O . PRO A 1 505 ? 120.279 83.560 96.382 1.00 110.51 491 PRO A O 1
ATOM 3633 N N . SER A 1 506 ? 118.452 82.269 96.117 1.00 110.44 492 SER A N 1
ATOM 3634 C CA . SER A 1 506 ? 117.575 83.233 96.760 1.00 110.44 492 SER A CA 1
ATOM 3635 C C . SER A 1 506 ? 117.839 83.281 98.264 1.00 110.44 492 SER A C 1
ATOM 3636 O O . SER A 1 506 ? 118.328 82.312 98.849 1.00 110.44 492 SER A O 1
ATOM 3639 N N . PRO A 1 507 ? 117.545 84.407 98.908 1.00 106.12 493 PRO A N 1
ATOM 3640 C CA . PRO A 1 507 ? 117.726 84.491 100.359 1.00 106.12 493 PRO A CA 1
ATOM 3641 C C . PRO A 1 507 ? 116.673 83.686 101.097 1.00 106.12 493 PRO A C 1
ATOM 3642 O O . PRO A 1 507 ? 115.512 83.615 100.691 1.00 106.12 493 PRO A O 1
ATOM 3646 N N . LYS A 1 508 ? 117.095 83.082 102.204 1.00 108.37 494 LYS A N 1
ATOM 3647 C CA . LYS A 1 508 ? 116.198 82.367 103.103 1.00 108.37 494 LYS A CA 1
ATOM 3648 C C . LYS A 1 508 ? 116.323 82.998 104.483 1.00 108.37 494 LYS A C 1
ATOM 3649 O O . LYS A 1 508 ? 116.931 84.058 104.654 1.00 108.37 494 LYS A O 1
ATOM 3655 N N . TYR A 1 509 ? 115.731 82.338 105.475 1.00 107.60 495 TYR A N 1
ATOM 3656 C CA . TYR A 1 509 ? 115.965 82.681 106.870 1.00 107.60 495 TYR A CA 1
ATOM 3657 C C . TYR A 1 509 ? 116.323 81.427 107.654 1.00 107.60 495 TYR A C 1
ATOM 3658 O O . TYR A 1 509 ? 117.016 81.502 108.673 1.00 107.60 495 TYR A O 1
ATOM 3667 N N . TRP A 1 510 ? 115.859 80.270 107.184 1.00 115.45 496 TRP A N 1
ATOM 3668 C CA . TRP A 1 510 ? 116.212 79.002 107.806 1.00 115.45 496 TRP A CA 1
ATOM 3669 C C . TRP A 1 510 ? 117.640 78.573 107.522 1.00 115.45 496 TRP A C 1
ATOM 3670 O O . TRP A 1 510 ? 118.153 77.691 108.219 1.00 115.45 496 TRP A O 1
ATOM 3681 N N . SER A 1 511 ? 118.293 79.162 106.525 1.00 109.86 497 SER A N 1
ATOM 3682 C CA . SER A 1 511 ? 119.703 78.909 106.296 1.00 109.86 497 SER A CA 1
ATOM 3683 C C . SER A 1 511 ? 120.588 80.084 106.670 1.00 109.86 497 SER A C 1
ATOM 3684 O O . SER A 1 511 ? 121.794 79.893 106.850 1.00 109.86 497 SER A O 1
ATOM 3687 N N . TYR A 1 512 ? 120.026 81.287 106.788 1.00 114.21 498 TYR A N 1
ATOM 3688 C CA . TYR A 1 512 ? 120.810 82.471 107.115 1.00 114.21 498 TYR A CA 1
ATOM 3689 C C . TYR A 1 512 ? 120.304 83.140 108.387 1.00 114.21 498 TYR A C 1
ATOM 3690 O O . TYR A 1 512 ? 120.148 84.364 108.422 1.00 114.21 498 TYR A O 1
ATOM 3699 N N . GLU A 1 513 ? 120.041 82.360 109.430 1.00 110.46 499 GLU A N 1
ATOM 3700 C CA . GLU A 1 513 ? 119.580 82.943 110.682 1.00 110.46 499 GLU A CA 1
ATOM 3701 C C . GLU A 1 513 ? 120.682 83.795 111.305 1.00 110.46 499 GLU A C 1
ATOM 3702 O O . GLU A 1 513 ? 121.862 83.441 111.229 1.00 110.46 499 GLU A O 1
ATOM 3708 N N . PRO A 1 514 ? 120.334 84.919 111.929 1.00 100.21 500 PRO A N 1
ATOM 3709 C CA . PRO A 1 514 ? 121.350 85.792 112.522 1.00 100.21 500 PRO A CA 1
ATOM 3710 C C . PRO A 1 514 ? 121.642 85.448 113.973 1.00 100.21 500 PRO A C 1
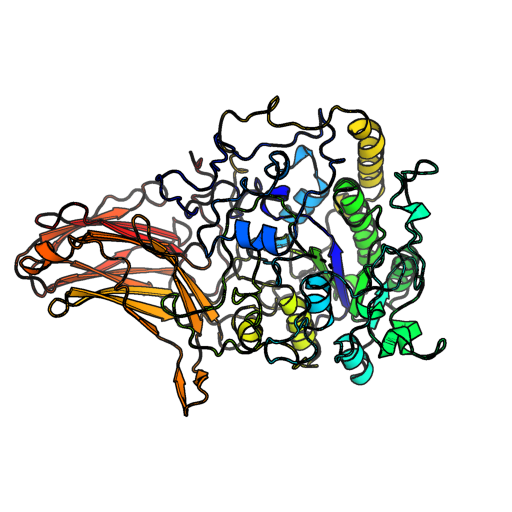ATOM 3711 O O . PRO A 1 514 ? 120.746 85.150 114.765 1.00 100.21 500 PRO A O 1
ATOM 3715 N N . LYS A 1 515 ? 122.927 85.496 114.323 1.00 95.78 501 LYS A N 1
ATOM 3716 C CA . LYS A 1 515 ? 123.338 85.212 115.691 1.00 95.78 501 LYS A CA 1
ATOM 3717 C C . LYS A 1 515 ? 123.048 86.361 116.640 1.00 95.78 501 LYS A C 1
ATOM 3718 O O . LYS A 1 515 ? 123.017 86.151 117.856 1.00 95.78 501 LYS A O 1
ATOM 3724 N N . SER A 1 516 ? 122.835 87.562 116.117 1.00 91.20 502 SER A N 1
ATOM 3725 C CA . SER A 1 516 ? 122.552 88.716 116.952 1.00 91.20 502 SER A CA 1
ATOM 3726 C C . SER A 1 516 ? 121.788 89.732 116.123 1.00 91.20 502 SER A C 1
ATOM 3727 O O . SER A 1 516 ? 121.759 89.660 114.892 1.00 91.20 502 SER A O 1
ATOM 3730 N N . LEU A 1 517 ? 121.164 90.676 116.814 1.00 87.19 503 LEU A N 1
ATOM 3731 C CA . LEU A 1 517 ? 120.442 91.722 116.122 1.00 87.19 503 LEU A CA 1
ATOM 3732 C C . LEU A 1 517 ? 121.421 92.646 115.401 1.00 87.19 503 LEU A C 1
ATOM 3733 O O . LEU A 1 517 ? 122.533 92.884 115.878 1.00 87.19 503 LEU A O 1
ATOM 3738 N N . PRO A 1 518 ? 121.042 93.150 114.230 1.00 90.67 504 PRO A N 1
ATOM 3739 C CA . PRO A 1 518 ? 121.947 94.017 113.469 1.00 90.67 504 PRO A CA 1
ATOM 3740 C C . PRO A 1 518 ? 122.302 95.285 114.228 1.00 90.67 504 PRO A C 1
ATOM 3741 O O . PRO A 1 518 ? 121.493 95.844 114.968 1.00 90.67 504 PRO A O 1
ATOM 3745 N N . GLY A 1 519 ? 123.534 95.738 114.027 1.00 85.75 505 GLY A N 1
ATOM 3746 C CA . GLY A 1 519 ? 124.017 96.932 114.686 1.00 85.75 505 GLY A CA 1
ATOM 3747 C C . GLY A 1 519 ? 123.744 98.189 113.892 1.00 85.75 505 GLY A C 1
ATOM 3748 O O . GLY A 1 519 ? 122.672 98.339 113.302 1.00 85.75 505 GLY A O 1
ATOM 3749 N N . GLN A 1 520 ? 124.709 99.102 113.868 1.00 87.86 506 GLN A N 1
ATOM 3750 C CA . GLN A 1 520 ? 124.554 100.352 113.143 1.00 87.86 506 GLN A CA 1
ATOM 3751 C C . GLN A 1 520 ? 125.930 100.875 112.765 1.00 87.86 506 GLN A C 1
ATOM 3752 O O . GLN A 1 520 ? 126.933 100.559 113.409 1.00 87.86 506 GLN A O 1
ATOM 3758 N N . GLU A 1 521 ? 125.962 101.676 111.707 1.00 90.58 507 GLU A N 1
ATOM 3759 C CA . GLU A 1 521 ? 127.201 102.316 111.293 1.00 90.58 507 GLU A CA 1
ATOM 3760 C C . GLU A 1 521 ? 127.641 103.331 112.339 1.00 90.58 507 GLU A C 1
ATOM 3761 O O . GLU A 1 521 ? 126.819 104.030 112.934 1.00 90.58 507 GLU A O 1
ATOM 3767 N N . LYS A 1 522 ? 128.946 103.406 112.565 1.00 88.59 508 LYS A N 1
ATOM 3768 C CA . LYS A 1 522 ? 129.489 104.319 113.558 1.00 88.59 508 LYS A CA 1
ATOM 3769 C C . LYS A 1 522 ? 129.445 105.748 113.041 1.00 88.59 508 LYS A C 1
ATOM 3770 O O . LYS A 1 522 ? 129.835 106.017 111.901 1.00 88.59 508 LYS A O 1
ATOM 3776 N N . GLY A 1 523 ? 128.970 106.662 113.876 1.00 87.03 509 GLY A N 1
ATOM 3777 C CA . GLY A 1 523 ? 128.997 108.075 113.546 1.00 87.03 509 GLY A CA 1
ATOM 3778 C C . GLY A 1 523 ? 127.687 108.787 113.803 1.00 87.03 509 GLY A C 1
ATOM 3779 O O . GLY A 1 523 ? 126.608 108.192 113.769 1.00 87.03 509 GLY A O 1
ATOM 3780 N N . GLN A 1 524 ? 127.783 110.083 114.065 1.00 84.94 510 GLN A N 1
ATOM 3781 C CA . GLN A 1 524 ? 126.627 110.943 114.246 1.00 84.94 510 GLN A CA 1
ATOM 3782 C C . GLN A 1 524 ? 126.353 111.723 112.966 1.00 84.94 510 GLN A C 1
ATOM 3783 O O . GLN A 1 524 ? 127.136 111.702 112.014 1.00 84.94 510 GLN A O 1
ATOM 3789 N N . ARG A 1 525 ? 125.221 112.416 112.950 1.00 86.35 511 ARG A N 1
ATOM 3790 C CA . ARG A 1 525 ? 124.867 113.307 111.859 1.00 86.35 511 ARG A CA 1
ATOM 3791 C C . ARG A 1 525 ? 124.234 114.565 112.429 1.00 86.35 511 ARG A C 1
ATOM 3792 O O . ARG A 1 525 ? 123.529 114.501 113.443 1.00 86.35 511 ARG A O 1
ATOM 3800 N N . PRO A 1 526 ? 124.474 115.720 111.813 1.00 86.26 512 PRO A N 1
ATOM 3801 C CA . PRO A 1 526 ? 123.718 116.916 112.195 1.00 86.26 512 PRO A CA 1
ATOM 3802 C C . PRO A 1 526 ? 122.240 116.731 111.887 1.00 86.26 512 PRO A C 1
ATOM 3803 O O . PRO A 1 526 ? 121.868 116.118 110.886 1.00 86.26 512 PRO A O 1
ATOM 3807 N N . THR A 1 527 ? 121.396 117.262 112.764 1.00 88.24 513 THR A N 1
ATOM 3808 C CA . THR A 1 527 ? 119.956 117.112 112.643 1.00 88.24 513 THR A CA 1
ATOM 3809 C C . THR A 1 527 ? 119.295 118.483 112.617 1.00 88.24 513 THR A C 1
ATOM 3810 O O . THR A 1 527 ? 119.897 119.493 112.989 1.00 88.24 513 THR A O 1
ATOM 3814 N N . LEU A 1 528 ? 118.045 118.504 112.166 1.00 85.10 514 LEU A N 1
ATOM 3815 C CA . LEU A 1 528 ? 117.297 119.736 111.977 1.00 85.10 514 LEU A CA 1
ATOM 3816 C C . LEU A 1 528 ? 116.329 119.966 113.131 1.00 85.10 514 LEU A C 1
ATOM 3817 O O . LEU A 1 528 ? 115.761 119.023 113.686 1.00 85.10 514 LEU A O 1
ATOM 3822 N N . ALA A 1 529 ? 116.150 121.236 113.486 1.00 87.42 515 ALA A N 1
ATOM 3823 C CA . ALA A 1 529 ? 115.285 121.596 114.599 1.00 87.42 515 ALA A CA 1
ATOM 3824 C C . ALA A 1 529 ? 113.837 121.211 114.314 1.00 87.42 515 ALA A C 1
ATOM 3825 O O . ALA A 1 529 ? 113.364 121.272 113.177 1.00 87.42 515 ALA A O 1
ATOM 3827 N N . VAL A 1 530 ? 113.131 120.809 115.367 1.00 86.62 516 VAL A N 1
ATOM 3828 C CA . VAL A 1 530 ? 111.734 120.398 115.257 1.00 86.62 516 VAL A CA 1
ATOM 3829 C C . VAL A 1 530 ? 110.918 121.225 116.244 1.00 86.62 516 VAL A C 1
ATOM 3830 O O . VAL A 1 530 ? 111.464 121.681 117.259 1.00 86.62 516 VAL A O 1
ATOM 3834 N N . PRO A 1 531 ? 109.622 121.450 115.999 1.00 85.50 517 PRO A N 1
ATOM 3835 C CA . PRO A 1 531 ? 108.861 122.358 116.866 1.00 85.50 517 PRO A CA 1
ATOM 3836 C C . PRO A 1 531 ? 108.280 121.681 118.096 1.00 85.50 517 PRO A C 1
ATOM 3837 O O . PRO A 1 531 ? 107.586 122.323 118.889 1.00 85.50 517 PRO A O 1
ATOM 3841 N N . TYR A 1 532 ? 108.560 120.392 118.272 1.00 84.73 518 TYR A N 1
ATOM 3842 C CA . TYR A 1 532 ? 107.967 119.592 119.338 1.00 84.73 518 TYR A CA 1
ATOM 3843 C C . TYR A 1 532 ? 108.766 119.773 120.623 1.00 84.73 518 TYR A C 1
ATOM 3844 O O . TYR A 1 532 ? 109.931 119.375 120.695 1.00 84.73 518 TYR A O 1
ATOM 3853 N N . GLN A 1 533 ? 108.142 120.363 121.640 1.00 86.26 519 GLN A N 1
ATOM 3854 C CA . GLN A 1 533 ? 108.640 120.275 123.006 1.00 86.26 519 GLN A CA 1
ATOM 3855 C C . GLN A 1 533 ? 107.475 119.869 123.894 1.00 86.26 519 GLN A C 1
ATOM 3856 O O . GLN A 1 533 ? 106.381 120.431 123.785 1.00 86.26 519 GLN A O 1
ATOM 3862 N N . LEU A 1 534 ? 107.697 118.870 124.744 1.00 81.25 520 LEU A N 1
ATOM 3863 C CA . LEU A 1 534 ? 106.604 118.163 125.390 1.00 81.25 520 LEU A CA 1
ATOM 3864 C C . LEU A 1 534 ? 106.803 118.096 126.897 1.00 81.25 520 LEU A C 1
ATOM 3865 O O . LEU A 1 534 ? 107.927 118.153 127.399 1.00 81.25 520 LEU A O 1
ATOM 3870 N N . HIS A 1 535 ? 105.684 117.982 127.610 1.00 80.39 521 HIS A N 1
ATOM 3871 C CA . HIS A 1 535 ? 105.651 117.723 129.041 1.00 80.39 521 HIS A CA 1
ATOM 3872 C C . HIS A 1 535 ? 104.659 116.604 129.304 1.00 80.39 521 HIS A C 1
ATOM 3873 O O . HIS A 1 535 ? 103.583 116.568 128.701 1.00 80.39 521 HIS A O 1
ATOM 3880 N N . ALA A 1 536 ? 105.009 115.706 130.218 1.00 81.33 522 ALA A N 1
ATOM 3881 C CA . ALA A 1 536 ? 104.124 114.606 130.598 1.00 81.33 522 ALA A CA 1
ATOM 3882 C C . ALA A 1 536 ? 104.288 114.385 132.097 1.00 81.33 522 ALA A C 1
ATOM 3883 O O . ALA A 1 536 ? 105.276 113.791 132.535 1.00 81.33 522 ALA A O 1
ATOM 3885 N N . THR A 1 537 ? 103.326 114.862 132.879 1.00 84.95 523 THR A N 1
ATOM 3886 C CA . THR A 1 537 ? 103.382 114.728 134.327 1.00 84.95 523 THR A CA 1
ATOM 3887 C C . THR A 1 537 ? 102.302 113.768 134.805 1.00 84.95 523 THR A C 1
ATOM 3888 O O . THR A 1 537 ? 101.202 113.726 134.245 1.00 84.95 523 THR A O 1
ATOM 3892 N N . LEU A 1 538 ? 102.625 112.989 135.831 1.00 94.35 524 LEU A N 1
ATOM 3893 C CA . LEU A 1 538 ? 101.707 112.018 136.408 1.00 94.35 524 LEU A CA 1
ATOM 3894 C C . LEU A 1 538 ? 101.346 112.443 137.823 1.00 94.35 524 LEU A C 1
ATOM 3895 O O . LEU A 1 538 ? 102.203 112.925 138.567 1.00 94.35 524 LEU A O 1
ATOM 3900 N N . ALA A 1 539 ? 100.079 112.278 138.185 1.00 98.05 525 ALA A N 1
ATOM 3901 C CA . ALA A 1 539 ? 99.597 112.617 139.513 1.00 98.05 525 ALA A CA 1
ATOM 3902 C C . ALA A 1 539 ? 98.714 111.489 140.019 1.00 98.05 525 ALA A C 1
ATOM 3903 O O . ALA A 1 539 ? 98.003 110.851 139.237 1.00 98.05 525 ALA A O 1
ATOM 3905 N N . LEU A 1 540 ? 98.766 111.240 141.320 1.00 105.92 526 LEU A N 1
ATOM 3906 C CA . LEU A 1 540 ? 97.972 110.193 141.945 1.00 105.92 526 LEU A CA 1
ATOM 3907 C C . LEU A 1 540 ? 96.896 110.851 142.796 1.00 105.92 526 LEU A C 1
ATOM 3908 O O . LEU A 1 540 ? 97.208 111.644 143.689 1.00 105.92 526 LEU A O 1
ATOM 3913 N N . ASP A 1 541 ? 95.637 110.533 142.515 1.00 114.68 527 ASP A N 1
ATOM 3914 C CA . ASP A 1 541 ? 94.539 111.083 143.298 1.00 114.68 527 ASP A CA 1
ATOM 3915 C C . ASP A 1 541 ? 94.426 110.303 144.599 1.00 114.68 527 ASP A C 1
ATOM 3916 O O . ASP A 1 541 ? 93.943 109.167 144.611 1.00 114.68 527 ASP A O 1
ATOM 3921 N N . ILE A 1 542 ? 94.877 110.909 145.700 1.00 120.00 528 ILE A N 1
ATOM 3922 C CA . ILE A 1 542 ? 94.880 110.206 146.975 1.00 120.00 528 ILE A CA 1
ATOM 3923 C C . ILE A 1 542 ? 93.473 109.893 147.466 1.00 120.00 528 ILE A C 1
ATOM 3924 O O . ILE A 1 542 ? 93.301 109.012 148.315 1.00 120.00 528 ILE A O 1
ATOM 3929 N N . ALA A 1 543 ? 92.457 110.583 146.948 1.00 120.72 529 ALA A N 1
ATOM 3930 C CA . ALA A 1 543 ? 91.087 110.311 147.364 1.00 120.72 529 ALA A CA 1
ATOM 3931 C C . ALA A 1 543 ? 90.462 109.209 146.516 1.00 120.72 529 ALA A C 1
ATOM 3932 O O . ALA A 1 543 ? 90.066 108.160 147.033 1.00 120.72 529 ALA A O 1
ATOM 3934 N N . ALA A 1 544 ? 90.380 109.429 145.206 1.00 115.80 530 ALA A N 1
ATOM 3935 C CA . ALA A 1 544 ? 89.729 108.481 144.315 1.00 115.80 530 ALA A CA 1
ATOM 3936 C C . ALA A 1 544 ? 90.625 107.316 143.924 1.00 115.80 530 ALA A C 1
ATOM 3937 O O . ALA A 1 544 ? 90.123 106.332 143.372 1.00 115.80 530 ALA A O 1
ATOM 3939 N N . GLY A 1 545 ? 91.922 107.396 144.199 1.00 115.11 531 GLY A N 1
ATOM 3940 C CA . GLY A 1 545 ? 92.821 106.323 143.807 1.00 115.11 531 GLY A CA 1
ATOM 3941 C C . GLY A 1 545 ? 92.921 106.134 142.310 1.00 115.11 531 GLY A C 1
ATOM 3942 O O . GLY A 1 545 ? 92.871 104.996 141.826 1.00 115.11 531 GLY A O 1
ATOM 3943 N N . LYS A 1 546 ? 93.053 107.224 141.562 1.00 109.56 532 LYS A N 1
ATOM 3944 C CA . LYS A 1 546 ? 93.151 107.175 140.113 1.00 109.56 532 LYS A CA 1
ATOM 3945 C C . LYS A 1 546 ? 94.431 107.861 139.651 1.00 109.56 532 LYS A C 1
ATOM 3946 O O . LYS A 1 546 ? 95.066 108.620 140.389 1.00 109.56 532 LYS A O 1
ATOM 3952 N N . LEU A 1 547 ? 94.809 107.574 138.411 1.00 100.05 533 LEU A N 1
ATOM 3953 C CA . LEU A 1 547 ? 96.020 108.110 137.809 1.00 100.05 533 LEU A CA 1
ATOM 3954 C C . LEU A 1 547 ? 95.650 109.195 136.811 1.00 100.05 533 LEU A C 1
ATOM 3955 O O . LEU A 1 547 ? 94.890 108.945 135.870 1.00 100.05 533 LEU A O 1
ATOM 3960 N N . ARG A 1 548 ? 96.194 110.392 137.009 1.00 94.08 534 ARG A N 1
ATOM 3961 C CA . ARG A 1 548 ? 95.888 111.542 136.174 1.00 94.08 534 ARG A CA 1
ATOM 3962 C C . ARG A 1 548 ? 97.138 111.952 135.410 1.00 94.08 534 ARG A C 1
ATOM 3963 O O . ARG A 1 548 ? 98.185 112.205 136.011 1.00 94.08 534 ARG A O 1
ATOM 3971 N N . LEU A 1 549 ? 97.023 112.021 134.092 1.00 85.82 535 LEU A N 1
ATOM 3972 C CA . LEU A 1 549 ? 98.137 112.341 133.216 1.00 85.82 535 LEU A CA 1
ATOM 3973 C C . LEU A 1 549 ? 97.903 113.708 132.589 1.00 85.82 535 LEU A C 1
ATOM 3974 O O . LEU A 1 549 ? 96.864 113.938 131.957 1.00 85.82 535 LEU A O 1
ATOM 3979 N N . THR A 1 550 ? 98.857 114.613 132.784 1.00 80.52 536 THR A N 1
ATOM 3980 C CA . THR A 1 550 ? 98.819 115.959 132.222 1.00 80.52 536 THR A CA 1
ATOM 3981 C C . THR A 1 550 ? 99.823 115.989 131.075 1.00 80.52 536 THR A C 1
ATOM 3982 O O . THR A 1 550 ? 101.034 115.884 131.286 1.00 80.52 536 THR A O 1
ATOM 3986 N N . LEU A 1 551 ? 99.301 116.113 129.857 1.00 79.70 537 LEU A N 1
ATOM 3987 C CA . LEU A 1 551 ? 100.126 116.174 128.662 1.00 79.70 537 LEU A CA 1
ATOM 3988 C C . LEU A 1 551 ? 100.112 117.590 128.110 1.00 79.70 537 LEU A C 1
ATOM 3989 O O . LEU A 1 551 ? 99.054 118.213 127.983 1.00 79.70 537 LEU A O 1
ATOM 3994 N N . GLY A 1 552 ? 101.294 118.107 127.784 1.00 84.72 538 GLY A N 1
ATOM 3995 C CA . GLY A 1 552 ? 101.391 119.506 127.421 1.00 84.72 538 GLY A CA 1
ATOM 3996 C C . GLY A 1 552 ? 102.401 119.743 126.322 1.00 84.72 538 GLY A C 1
ATOM 3997 O O . GLY A 1 552 ? 103.389 119.021 126.182 1.00 84.72 538 GLY A O 1
ATOM 3998 N N . ASN A 1 553 ? 102.142 120.797 125.555 1.00 85.76 539 ASN A N 1
ATOM 3999 C CA . ASN A 1 553 ? 102.982 121.170 124.431 1.00 85.76 539 ASN A CA 1
ATOM 4000 C C . ASN A 1 553 ? 102.987 122.686 124.340 1.00 85.76 539 ASN A C 1
ATOM 4001 O O . ASN A 1 553 ? 102.059 123.351 124.806 1.00 85.76 539 ASN A O 1
ATOM 4006 N N . ASP A 1 554 ? 104.040 123.216 123.762 1.00 92.85 540 ASP A N 1
ATOM 4007 C CA . ASP A 1 554 ? 104.157 124.651 123.543 1.00 92.85 540 ASP A CA 1
ATOM 4008 C C . ASP A 1 554 ? 104.435 124.962 122.082 1.00 92.85 540 ASP A C 1
ATOM 4009 O O . ASP A 1 554 ? 103.844 125.895 121.535 1.00 92.85 540 ASP A O 1
ATOM 4014 N N . GLY A 1 555 ? 105.279 124.175 121.427 1.00 95.63 541 GLY A N 1
ATOM 4015 C CA . GLY A 1 555 ? 105.659 124.456 120.060 1.00 95.63 541 GLY A CA 1
ATOM 4016 C C . GLY A 1 555 ? 106.851 125.384 120.004 1.00 95.63 541 GLY A C 1
ATOM 4017 O O . GLY A 1 555 ? 106.877 126.406 120.696 1.00 95.63 541 GLY A O 1
ATOM 4018 N N . MET A 1 556 ? 107.844 125.049 119.188 1.00 96.04 542 MET A N 1
ATOM 4019 C CA . MET A 1 556 ? 109.080 125.811 119.114 1.00 96.04 542 MET A CA 1
ATOM 4020 C C . MET A 1 556 ? 109.066 126.697 117.879 1.00 96.04 542 MET A C 1
ATOM 4021 O O . MET A 1 556 ? 108.730 126.238 116.783 1.00 96.04 542 MET A O 1
ATOM 4026 N N . SER A 1 557 ? 109.425 127.964 118.062 1.00 92.77 543 SER A N 1
ATOM 4027 C CA . SER A 1 557 ? 109.554 128.873 116.935 1.00 92.77 543 SER A CA 1
ATOM 4028 C C . SER A 1 557 ? 110.664 128.400 116.007 1.00 92.77 543 SER A C 1
ATOM 4029 O O . SER A 1 557 ? 111.714 127.934 116.456 1.00 92.77 543 SER A O 1
ATOM 4032 N N . LEU A 1 558 ? 110.427 128.519 114.707 1.00 89.79 544 LEU A N 1
ATOM 4033 C CA . LEU A 1 558 ? 111.364 128.043 113.705 1.00 89.79 544 LEU A CA 1
ATOM 4034 C C . LEU A 1 558 ? 111.640 129.134 112.684 1.00 89.79 544 LEU A C 1
ATOM 4035 O O . LEU A 1 558 ? 110.806 130.018 112.472 1.00 89.79 544 LEU A O 1
ATOM 4040 N N . PRO A 1 559 ? 112.815 129.113 112.055 1.00 88.87 545 PRO A N 1
ATOM 4041 C CA . PRO A 1 559 ? 113.012 129.971 110.877 1.00 88.87 545 PRO A CA 1
ATOM 4042 C C . PRO A 1 559 ? 112.061 129.647 109.739 1.00 88.87 545 PRO A C 1
ATOM 4043 O O . PRO A 1 559 ? 111.635 130.556 109.016 1.00 88.87 545 PRO A O 1
ATOM 4047 N N . GLY A 1 560 ? 111.712 128.376 109.556 1.00 85.72 546 GLY A N 1
ATOM 4048 C CA . GLY A 1 560 ? 110.793 127.996 108.501 1.00 85.72 546 GLY A CA 1
ATOM 4049 C C . GLY A 1 560 ? 109.338 128.094 108.911 1.00 85.72 546 GLY A C 1
ATOM 4050 O O . GLY A 1 560 ? 108.452 128.185 108.058 1.00 85.72 546 GLY A O 1
ATOM 4051 N N . ASN A 1 561 ? 109.083 128.076 110.218 1.00 93.74 547 ASN A N 1
ATOM 4052 C CA . ASN A 1 561 ? 107.735 128.179 110.770 1.00 93.74 547 ASN A CA 1
ATOM 4053 C C . ASN A 1 561 ? 107.598 129.513 111.489 1.00 93.74 547 ASN A C 1
ATOM 4054 O O . ASN A 1 561 ? 108.154 129.675 112.586 1.00 93.74 547 ASN A O 1
ATOM 4059 N N . PRO A 1 562 ? 106.846 130.472 110.944 1.00 93.42 548 PRO A N 1
ATOM 4060 C CA . PRO A 1 562 ? 106.983 131.866 111.401 1.00 93.42 548 PRO A CA 1
ATOM 4061 C C . PRO A 1 562 ? 106.703 132.077 112.876 1.00 93.42 548 PRO A C 1
ATOM 4062 O O . PRO A 1 562 ? 107.313 132.961 113.490 1.00 93.42 548 PRO A O 1
ATOM 4066 N N . GLN A 1 563 ? 105.803 131.311 113.466 1.00 93.94 549 GLN A N 1
ATOM 4067 C CA . GLN A 1 563 ? 105.514 131.458 114.884 1.00 93.94 549 GLN A CA 1
ATOM 4068 C C . GLN A 1 563 ? 105.709 130.172 115.666 1.00 93.94 549 GLN A C 1
ATOM 4069 O O . GLN A 1 563 ? 106.188 130.215 116.801 1.00 93.94 549 GLN A O 1
ATOM 4075 N N . GLY A 1 564 ? 105.368 129.025 115.088 1.00 92.84 550 GLY A N 1
ATOM 4076 C CA . GLY A 1 564 ? 105.619 127.772 115.767 1.00 92.84 550 GLY A CA 1
ATOM 4077 C C . GLY A 1 564 ? 104.406 126.902 116.022 1.00 92.84 550 GLY A C 1
ATOM 4078 O O . GLY A 1 564 ? 104.385 126.146 116.997 1.00 92.84 550 GLY A O 1
ATOM 4079 N N . HIS A 1 565 ? 103.386 127.004 115.173 1.00 90.41 551 HIS A N 1
ATOM 4080 C CA . HIS A 1 565 ? 102.274 126.066 115.245 1.00 90.41 551 HIS A CA 1
ATOM 4081 C C . HIS A 1 565 ? 102.795 124.644 115.092 1.00 90.41 551 HIS A C 1
ATOM 4082 O O . HIS A 1 565 ? 103.655 124.374 114.249 1.00 90.41 551 HIS A O 1
ATOM 4089 N N . SER A 1 566 ? 102.284 123.734 115.916 1.00 85.89 552 SER A N 1
ATOM 4090 C CA . SER A 1 566 ? 102.720 122.347 115.851 1.00 85.89 552 SER A CA 1
ATOM 4091 C C . SER A 1 566 ? 101.680 121.460 116.513 1.00 85.89 552 SER A C 1
ATOM 4092 O O . SER A 1 566 ? 100.899 121.907 117.356 1.00 85.89 552 SER A O 1
ATOM 4095 N N . ALA A 1 567 ? 101.686 120.189 116.120 1.00 80.81 553 ALA A N 1
ATOM 4096 C CA . ALA A 1 567 ? 100.798 119.188 116.692 1.00 80.81 553 ALA A CA 1
ATOM 4097 C C . ALA A 1 567 ? 101.607 117.957 117.065 1.00 80.81 553 ALA A C 1
ATOM 4098 O O . ALA A 1 567 ? 102.329 117.406 116.229 1.00 80.81 553 ALA A O 1
ATOM 4100 N N . ALA A 1 568 ? 101.476 117.524 118.311 1.00 81.17 554 ALA A N 1
ATOM 4101 C CA . ALA A 1 568 ? 102.208 116.388 118.839 1.00 81.17 554 ALA A CA 1
ATOM 4102 C C . ALA A 1 568 ? 101.258 115.238 119.137 1.00 81.17 554 ALA A C 1
ATOM 4103 O O . ALA A 1 568 ? 100.095 115.442 119.498 1.00 81.17 554 ALA A O 1
ATOM 4105 N N . VAL A 1 569 ? 101.762 114.021 118.970 1.00 80.82 555 VAL A N 1
ATOM 4106 C CA . VAL A 1 569 ? 101.009 112.807 119.250 1.00 80.82 555 VAL A CA 1
ATOM 4107 C C . VAL A 1 569 ? 101.769 112.005 120.294 1.00 80.82 555 VAL A C 1
ATOM 4108 O O . VAL A 1 569 ? 102.977 111.784 120.158 1.00 80.82 555 VAL A O 1
ATOM 4112 N N . PHE A 1 570 ? 101.062 111.578 121.331 1.00 79.25 556 PHE A N 1
ATOM 4113 C CA . PHE A 1 570 ? 101.626 110.790 122.415 1.00 79.25 556 PHE A CA 1
ATOM 4114 C C . PHE A 1 570 ? 101.093 109.367 122.337 1.00 79.25 556 PHE A C 1
ATOM 4115 O O . PHE A 1 570 ? 99.892 109.162 122.138 1.00 79.25 556 PHE A O 1
ATOM 4123 N N . GLN A 1 571 ? 101.983 108.394 122.496 1.00 82.60 557 GLN A N 1
ATOM 4124 C CA . GLN A 1 571 ? 101.609 106.994 122.628 1.00 82.60 557 GLN A CA 1
ATOM 4125 C C . GLN A 1 571 ? 101.913 106.537 124.047 1.00 82.60 557 GLN A C 1
ATOM 4126 O O . GLN A 1 571 ? 103.050 106.662 124.511 1.00 82.60 557 GLN A O 1
ATOM 4132 N N . VAL A 1 572 ? 100.906 106.003 124.728 1.00 82.53 558 VAL A N 1
ATOM 4133 C CA . VAL A 1 572 ? 101.052 105.491 126.082 1.00 82.53 558 VAL A CA 1
ATOM 4134 C C . VAL A 1 572 ? 100.939 103.977 126.011 1.00 82.53 558 VAL A C 1
ATOM 4135 O O . VAL A 1 572 ? 99.899 103.442 125.601 1.00 82.53 558 VAL A O 1
ATOM 4139 N N . GLN A 1 573 ? 102.011 103.294 126.409 1.00 83.79 559 GLN A N 1
ATOM 4140 C CA . GLN A 1 573 ? 102.146 101.853 126.286 1.00 83.79 559 GLN A CA 1
ATOM 4141 C C . GLN A 1 573 ? 102.034 101.206 127.654 1.00 83.79 559 GLN A C 1
ATOM 4142 O O . GLN A 1 573 ? 102.850 101.502 128.540 1.00 83.79 559 GLN A O 1
ATOM 4148 N N . PRO A 1 574 ? 101.056 100.327 127.877 1.00 88.82 560 PRO A N 1
ATOM 4149 C CA . PRO A 1 574 ? 100.985 99.589 129.144 1.00 88.82 560 PRO A CA 1
ATOM 4150 C C . PRO A 1 574 ? 101.954 98.417 129.126 1.00 88.82 560 PRO A C 1
ATOM 4151 O O . PRO A 1 574 ? 101.818 97.496 128.319 1.00 88.82 560 PRO A O 1
ATOM 4155 N N . ARG A 1 575 ? 102.944 98.458 130.017 1.00 94.22 561 ARG A N 1
ATOM 4156 C CA . ARG A 1 575 ? 103.924 97.380 130.067 1.00 94.22 561 ARG A CA 1
ATOM 4157 C C . ARG A 1 575 ? 103.300 96.087 130.575 1.00 94.22 561 ARG A C 1
ATOM 4158 O O . ARG A 1 575 ? 103.651 94.998 130.107 1.00 94.22 561 ARG A O 1
ATOM 4166 N N . GLU A 1 576 ? 102.364 96.180 131.519 1.00 102.15 562 GLU A N 1
ATOM 4167 C CA . GLU A 1 576 ? 101.823 95.000 132.180 1.00 102.15 562 GLU A CA 1
ATOM 4168 C C . GLU A 1 576 ? 100.389 94.695 131.767 1.00 102.15 562 GLU A C 1
ATOM 4169 O O . GLU A 1 576 ? 100.111 93.594 131.285 1.00 102.15 562 GLU A O 1
ATOM 4175 N N . VAL A 1 577 ? 99.463 95.635 131.941 1.00 98.48 563 VAL A N 1
ATOM 4176 C CA . VAL A 1 577 ? 98.063 95.396 131.615 1.00 98.48 563 VAL A CA 1
ATOM 4177 C C . VAL A 1 577 ? 97.439 96.679 131.083 1.00 98.48 563 VAL A C 1
ATOM 4178 O O . VAL A 1 577 ? 97.791 97.787 131.497 1.00 98.48 563 VAL A O 1
ATOM 4182 N N . GLY A 1 578 ? 96.519 96.516 130.146 1.00 91.16 564 GLY A N 1
ATOM 4183 C CA . GLY A 1 578 ? 95.854 97.618 129.484 1.00 91.16 564 GLY A CA 1
ATOM 4184 C C . GLY A 1 578 ? 96.032 97.543 127.983 1.00 91.16 564 GLY A C 1
ATOM 4185 O O . GLY A 1 578 ? 96.502 96.545 127.429 1.00 91.16 564 GLY A O 1
ATOM 4186 N N . ASN A 1 579 ? 95.644 98.623 127.318 1.00 86.69 565 ASN A N 1
ATOM 4187 C CA . ASN A 1 579 ? 95.809 98.764 125.883 1.00 86.69 565 ASN A CA 1
ATOM 4188 C C . ASN A 1 579 ? 96.475 100.096 125.581 1.00 86.69 565 ASN A C 1
ATOM 4189 O O . ASN A 1 579 ? 96.323 101.055 126.344 1.00 86.69 565 ASN A O 1
ATOM 4194 N N . PRO A 1 580 ? 97.229 100.183 124.487 1.00 83.00 566 PRO A N 1
ATOM 4195 C CA . PRO A 1 580 ? 97.886 101.450 124.149 1.00 83.00 566 PRO A CA 1
ATOM 4196 C C . PRO A 1 580 ? 96.864 102.557 123.952 1.00 83.00 566 PRO A C 1
ATOM 4197 O O . PRO A 1 580 ? 95.789 102.340 123.391 1.00 83.00 566 PRO A O 1
ATOM 4201 N N . ARG A 1 581 ? 97.206 103.753 124.421 1.00 85.69 567 ARG A N 1
ATOM 4202 C CA . ARG A 1 581 ? 96.301 104.890 124.329 1.00 85.69 567 ARG A CA 1
ATOM 4203 C C . ARG A 1 581 ? 97.010 106.056 123.660 1.00 85.69 567 ARG A C 1
ATOM 4204 O O . ARG A 1 581 ? 98.133 106.404 124.033 1.00 85.69 567 ARG A O 1
ATOM 4212 N N . PHE A 1 582 ? 96.356 106.652 122.670 1.00 85.67 568 PHE A N 1
ATOM 4213 C CA . PHE A 1 582 ? 96.949 107.696 121.849 1.00 85.67 568 PHE A CA 1
ATOM 4214 C C . PHE A 1 582 ? 96.317 109.041 122.172 1.00 85.67 568 PHE A C 1
ATOM 4215 O O . PHE A 1 582 ? 95.116 109.126 122.441 1.00 85.67 568 PHE A O 1
ATOM 4223 N N . TYR A 1 583 ? 97.133 110.088 122.142 1.00 83.33 569 TYR A N 1
ATOM 4224 C CA . TYR A 1 583 ? 96.672 111.447 122.376 1.00 83.33 569 TYR A CA 1
ATOM 4225 C C . TYR A 1 583 ? 97.204 112.358 121.287 1.00 83.33 569 TYR A C 1
ATOM 4226 O O . TYR A 1 583 ? 98.304 112.157 120.775 1.00 83.33 569 TYR A O 1
ATOM 4235 N N . THR A 1 584 ? 96.422 113.378 120.954 1.00 81.21 570 THR A N 1
ATOM 4236 C CA . THR A 1 584 ? 96.851 114.413 120.027 1.00 81.21 570 THR A CA 1
ATOM 4237 C C . THR A 1 584 ? 96.659 115.761 120.701 1.00 81.21 570 THR A C 1
ATOM 4238 O O . THR A 1 584 ? 95.533 116.127 121.051 1.00 81.21 570 THR A O 1
ATOM 4242 N N . VAL A 1 585 ? 97.753 116.488 120.892 1.00 81.15 571 VAL A N 1
ATOM 4243 C CA . VAL A 1 585 ? 97.713 117.836 121.437 1.00 81.15 571 VAL A CA 1
ATOM 4244 C C . VAL A 1 585 ? 98.277 118.775 120.384 1.00 81.15 571 VAL A C 1
ATOM 4245 O O . VAL A 1 585 ? 99.027 118.356 119.500 1.00 81.15 571 VAL A O 1
ATOM 4249 N N . THR A 1 586 ? 97.886 120.043 120.451 1.00 86.41 572 THR A N 1
ATOM 4250 C CA . THR A 1 586 ? 98.355 121.037 119.498 1.00 86.41 572 THR A CA 1
ATOM 4251 C C . THR A 1 586 ? 98.849 122.266 120.242 1.00 86.41 572 THR A C 1
ATOM 4252 O O . THR A 1 586 ? 98.432 122.539 121.370 1.00 86.41 572 THR A O 1
ATOM 4256 N N . SER A 1 587 ? 99.740 123.008 119.592 1.00 88.99 573 SER A N 1
ATOM 4257 C CA . SER A 1 587 ? 100.334 124.198 120.185 1.00 88.99 573 SER A CA 1
ATOM 4258 C C . SER A 1 587 ? 99.455 125.429 120.046 1.00 88.99 573 SER A C 1
ATOM 4259 O O . SER A 1 587 ? 99.841 126.502 120.519 1.00 88.99 573 SER A O 1
ATOM 4262 N N . TYR A 1 588 ? 98.300 125.308 119.406 1.00 88.45 574 TYR A N 1
ATOM 4263 C CA . TYR A 1 588 ? 97.394 126.425 119.224 1.00 88.45 574 TYR A CA 1
ATOM 4264 C C . TYR A 1 588 ? 96.003 126.032 119.691 1.00 88.45 574 TYR A C 1
ATOM 4265 O O . TYR A 1 588 ? 95.636 124.855 119.641 1.00 88.45 574 TYR A O 1
ATOM 4274 N N . PRO A 1 589 ? 95.216 126.993 120.167 1.00 86.27 575 PRO A N 1
ATOM 4275 C CA . PRO A 1 589 ? 93.832 126.686 120.541 1.00 86.27 575 PRO A CA 1
ATOM 4276 C C . PRO A 1 589 ? 93.025 126.195 119.348 1.00 86.27 575 PRO A C 1
ATOM 4277 O O . PRO A 1 589 ? 93.204 126.654 118.219 1.00 86.27 575 PRO A O 1
ATOM 4281 N N . VAL A 1 590 ? 92.132 125.245 119.609 1.00 87.04 576 VAL A N 1
ATOM 4282 C CA . VAL A 1 590 ? 91.213 124.718 118.607 1.00 87.04 576 VAL A CA 1
ATOM 4283 C C . VAL A 1 590 ? 89.797 124.954 119.109 1.00 87.04 576 VAL A C 1
ATOM 4284 O O . VAL A 1 590 ? 89.448 124.536 120.219 1.00 87.04 576 VAL A O 1
ATOM 4288 N N . VAL A 1 591 ? 88.987 125.625 118.297 1.00 94.87 577 VAL A N 1
ATOM 4289 C CA . VAL A 1 591 ? 87.609 125.925 118.665 1.00 94.87 577 VAL A CA 1
ATOM 4290 C C . VAL A 1 591 ? 86.767 124.692 118.360 1.00 94.87 577 VAL A C 1
ATOM 4291 O O . VAL A 1 591 ? 86.531 124.364 117.196 1.00 94.87 577 VAL A O 1
ATOM 4295 N N . GLN A 1 592 ? 86.315 124.006 119.403 1.00 104.35 578 GLN A N 1
ATOM 4296 C CA . GLN A 1 592 ? 85.506 122.821 119.185 1.00 104.35 578 GLN A CA 1
ATOM 4297 C C . GLN A 1 592 ? 84.108 123.208 118.712 1.00 104.35 578 GLN A C 1
ATOM 4298 O O . GLN A 1 592 ? 83.667 124.352 118.844 1.00 104.35 578 GLN A O 1
ATOM 4304 N N . GLU A 1 593 ? 83.406 122.221 118.152 1.00 117.37 579 GLU A N 1
ATOM 4305 C CA . GLU A 1 593 ? 82.082 122.466 117.594 1.00 117.37 579 GLU A CA 1
ATOM 4306 C C . GLU A 1 593 ? 81.086 122.936 118.643 1.00 117.37 579 GLU A C 1
ATOM 4307 O O . GLU A 1 593 ? 80.067 123.539 118.290 1.00 117.37 579 GLU A O 1
ATOM 4313 N N . SER A 1 594 ? 81.354 122.678 119.918 1.00 110.50 580 SER A N 1
ATOM 4314 C CA . SER A 1 594 ? 80.459 123.062 120.997 1.00 110.50 580 SER A CA 1
ATOM 4315 C C . SER A 1 594 ? 80.744 124.459 121.529 1.00 110.50 580 SER A C 1
ATOM 4316 O O . SER A 1 594 ? 80.108 124.881 122.499 1.00 110.50 580 SER A O 1
ATOM 4319 N N . GLY A 1 595 ? 81.675 125.185 120.920 1.00 105.70 581 GLY A N 1
ATOM 4320 C CA . GLY A 1 595 ? 82.053 126.491 121.406 1.00 105.70 581 GLY A CA 1
ATOM 4321 C C . GLY A 1 595 ? 83.195 126.497 122.395 1.00 105.70 581 GLY A C 1
ATOM 4322 O O . GLY A 1 595 ? 83.607 127.578 122.832 1.00 105.70 581 GLY A O 1
ATOM 4323 N N . GLU A 1 596 ? 83.719 125.332 122.761 1.00 102.78 582 GLU A N 1
ATOM 4324 C CA . GLU A 1 596 ? 84.842 125.261 123.678 1.00 102.78 582 GLU A CA 1
ATOM 4325 C C . GLU A 1 596 ? 86.106 125.812 123.021 1.00 102.78 582 GLU A C 1
ATOM 4326 O O . GLU A 1 596 ? 86.120 126.196 121.849 1.00 102.78 582 GLU A O 1
ATOM 4332 N N . GLU A 1 597 ? 87.183 125.847 123.800 1.00 93.92 583 GLU A N 1
ATOM 4333 C CA . GLU A 1 597 ? 88.510 126.193 123.298 1.00 93.92 583 GLU A CA 1
ATOM 4334 C C . GLU A 1 597 ? 89.487 125.143 123.817 1.00 93.92 583 GLU A C 1
ATOM 4335 O O . GLU A 1 597 ? 90.011 125.268 124.927 1.00 93.92 583 GLU A O 1
ATOM 4341 N N . LEU A 1 598 ? 89.719 124.101 123.026 1.00 91.25 584 LEU A N 1
ATOM 4342 C CA . LEU A 1 598 ? 90.660 123.061 123.401 1.00 91.25 584 LEU A CA 1
ATOM 4343 C C . LEU A 1 598 ? 92.070 123.442 122.953 1.00 91.25 584 LEU A C 1
ATOM 4344 O O . LEU A 1 598 ? 92.273 124.387 122.186 1.00 91.25 584 LEU A O 1
ATOM 4349 N N . GLY A 1 599 ? 93.057 122.703 123.435 1.00 89.22 585 GLY A N 1
ATOM 4350 C CA . GLY A 1 599 ? 94.421 122.867 122.983 1.00 89.22 585 GLY A CA 1
ATOM 4351 C C . GLY A 1 599 ? 95.345 123.358 124.089 1.00 89.22 585 GLY A C 1
ATOM 4352 O O . GLY A 1 599 ? 94.917 123.895 125.115 1.00 89.22 585 GLY A O 1
ATOM 4353 N N . ARG A 1 600 ? 96.643 123.132 123.863 1.00 86.34 586 ARG A N 1
ATOM 4354 C CA . ARG A 1 600 ? 97.756 123.598 124.687 1.00 86.34 586 ARG A CA 1
ATOM 4355 C C . ARG A 1 600 ? 97.912 122.831 125.994 1.00 86.34 586 ARG A C 1
ATOM 4356 O O . ARG A 1 600 ? 98.908 123.017 126.700 1.00 86.34 586 ARG A O 1
ATOM 4364 N N . THR A 1 601 ? 96.961 121.959 126.319 1.00 85.35 587 THR A N 1
ATOM 4365 C CA . THR A 1 601 ? 97.033 121.158 127.534 1.00 85.35 587 THR A CA 1
ATOM 4366 C C . THR A 1 601 ? 95.915 120.132 127.502 1.00 85.35 587 THR A C 1
ATOM 4367 O O . THR A 1 601 ? 94.781 120.465 127.154 1.00 85.35 587 THR A O 1
ATOM 4371 N N . LEU A 1 602 ? 96.232 118.892 127.863 1.00 84.04 588 LEU A N 1
ATOM 4372 C CA . LEU A 1 602 ? 95.228 117.845 127.964 1.00 84.04 588 LEU A CA 1
ATOM 4373 C C . LEU A 1 602 ? 95.382 117.120 129.291 1.00 84.04 588 LEU A C 1
ATOM 4374 O O . LEU A 1 602 ? 96.500 116.895 129.762 1.00 84.04 588 LEU A O 1
ATOM 4379 N N . ASN A 1 603 ? 94.252 116.773 129.898 1.00 88.53 589 ASN A N 1
ATOM 4380 C CA . ASN A 1 603 ? 94.217 115.978 131.117 1.00 88.53 589 ASN A CA 1
ATOM 4381 C C . ASN A 1 603 ? 93.443 114.700 130.844 1.00 88.53 589 ASN A C 1
ATOM 4382 O O . ASN A 1 603 ? 92.321 114.750 130.332 1.00 88.53 589 ASN A O 1
ATOM 4387 N N . ASP A 1 604 ? 94.035 113.560 131.183 1.00 95.35 590 ASP A N 1
ATOM 4388 C CA . ASP A 1 604 ? 93.372 112.279 130.999 1.00 95.35 590 ASP A CA 1
ATOM 4389 C C . ASP A 1 604 ? 93.503 111.442 132.262 1.00 95.35 590 ASP A C 1
ATOM 4390 O O . ASP A 1 604 ? 94.335 111.712 133.128 1.00 95.35 590 ASP A O 1
ATOM 4395 N N . GLU A 1 605 ? 92.663 110.418 132.362 1.00 96.36 591 GLU A N 1
ATOM 4396 C CA . GLU A 1 605 ? 92.646 109.527 133.513 1.00 96.36 591 GLU A CA 1
ATOM 4397 C C . GLU A 1 605 ? 92.914 108.104 133.048 1.00 96.36 591 GLU A C 1
ATOM 4398 O O . GLU A 1 605 ? 92.172 107.570 132.218 1.00 96.36 591 GLU A O 1
ATOM 4404 N N . LEU A 1 606 ? 93.968 107.497 133.586 1.00 99.14 592 LEU A N 1
ATOM 4405 C CA . LEU A 1 606 ? 94.356 106.135 133.226 1.00 99.14 592 LEU A CA 1
ATOM 4406 C C . LEU A 1 606 ? 93.797 105.153 134.252 1.00 99.14 592 LEU A C 1
ATOM 4407 O O . LEU A 1 606 ? 94.512 104.569 135.064 1.00 99.14 592 LEU A O 1
ATOM 4412 N N . ASP A 1 607 ? 92.477 104.981 134.202 1.00 104.07 593 ASP A N 1
ATOM 4413 C CA . ASP A 1 607 ? 91.821 104.104 135.165 1.00 104.07 593 ASP A CA 1
ATOM 4414 C C . ASP A 1 607 ? 92.062 102.634 134.844 1.00 104.07 593 ASP A C 1
ATOM 4415 O O . ASP A 1 607 ? 92.332 101.835 135.747 1.00 104.07 593 ASP A O 1
ATOM 4420 N N . ASP A 1 608 ? 91.973 102.256 133.570 1.00 104.07 594 ASP A N 1
ATOM 4421 C CA . ASP A 1 608 ? 92.010 100.844 133.212 1.00 104.07 594 ASP A CA 1
ATOM 4422 C C . ASP A 1 608 ? 93.405 100.240 133.289 1.00 104.07 594 ASP A C 1
ATOM 4423 O O . ASP A 1 608 ? 93.533 99.013 133.264 1.00 104.07 594 ASP A O 1
ATOM 4428 N N . LEU A 1 609 ? 94.450 101.062 133.379 1.00 100.66 595 LEU A N 1
ATOM 4429 C CA . LEU A 1 609 ? 95.802 100.523 133.467 1.00 100.66 595 LEU A CA 1
ATOM 4430 C C . LEU A 1 609 ? 96.081 99.869 134.811 1.00 100.66 595 LEU A C 1
ATOM 4431 O O . LEU A 1 609 ? 96.921 98.967 134.883 1.00 100.66 595 LEU A O 1
ATOM 4436 N N . LEU A 1 610 ? 95.404 100.301 135.869 1.00 108.77 596 LEU A N 1
ATOM 4437 C CA . LEU A 1 610 ? 95.700 99.814 137.206 1.00 108.77 596 LEU A CA 1
ATOM 4438 C C . LEU A 1 610 ? 95.383 98.331 137.327 1.00 108.77 596 LEU A C 1
ATOM 4439 O O . LEU A 1 610 ? 94.483 97.807 136.665 1.00 108.77 596 LEU A O 1
ATOM 4444 N N . ASP A 1 611 ? 96.139 97.651 138.178 1.00 116.76 597 ASP A N 1
ATOM 4445 C CA . ASP A 1 611 ? 95.877 96.253 138.475 1.00 116.76 597 ASP A CA 1
ATOM 4446 C C . ASP A 1 611 ? 94.945 96.172 139.681 1.00 116.76 597 ASP A C 1
ATOM 4447 O O . ASP A 1 611 ? 94.450 97.186 140.179 1.00 116.76 597 ASP A O 1
ATOM 4452 N N . ALA A 1 612 ? 94.700 94.960 140.173 1.00 118.69 598 ALA A N 1
ATOM 4453 C CA . ALA A 1 612 ? 93.856 94.789 141.346 1.00 118.69 598 ALA A CA 1
ATOM 4454 C C . ALA A 1 612 ? 94.505 95.301 142.624 1.00 118.69 598 ALA A C 1
ATOM 4455 O O . ALA A 1 612 ? 93.787 95.609 143.581 1.00 118.69 598 ALA A O 1
ATOM 4457 N N . ASN A 1 613 ? 95.836 95.403 142.665 1.00 120.39 599 ASN A N 1
ATOM 4458 C CA . ASN A 1 613 ? 96.539 95.805 143.878 1.00 120.39 599 ASN A CA 1
ATOM 4459 C C . ASN A 1 613 ? 97.243 97.148 143.722 1.00 120.39 599 ASN A C 1
ATOM 4460 O O . ASN A 1 613 ? 98.143 97.462 144.506 1.00 120.39 599 ASN A O 1
ATOM 4465 N N . GLY A 1 614 ? 96.852 97.951 142.735 1.00 116.51 600 GLY A N 1
ATOM 4466 C CA . GLY A 1 614 ? 97.408 99.274 142.562 1.00 116.51 600 GLY A CA 1
ATOM 4467 C C . GLY A 1 614 ? 98.688 99.339 141.759 1.00 116.51 600 GLY A C 1
ATOM 4468 O O . GLY A 1 614 ? 99.220 100.439 141.564 1.00 116.51 600 GLY A O 1
ATOM 4469 N N . ARG A 1 615 ? 99.199 98.205 141.287 1.00 112.82 601 ARG A N 1
ATOM 4470 C CA . ARG A 1 615 ? 100.431 98.201 140.511 1.00 112.82 601 ARG A CA 1
ATOM 4471 C C . ARG A 1 615 ? 100.228 98.930 139.191 1.00 112.82 601 ARG A C 1
ATOM 4472 O O . ARG A 1 615 ? 99.291 98.634 138.444 1.00 112.82 601 ARG A O 1
ATOM 4480 N N . TYR A 1 616 ? 101.108 99.883 138.902 1.00 104.02 602 TYR A N 1
ATOM 4481 C CA . TYR A 1 616 ? 101.114 100.570 137.621 1.00 104.02 602 TYR A CA 1
ATOM 4482 C C . TYR A 1 616 ? 102.530 100.592 137.067 1.00 104.02 602 TYR A C 1
ATOM 4483 O O . TYR A 1 616 ? 103.495 100.817 137.805 1.00 104.02 602 TYR A O 1
ATOM 4492 N N . ALA A 1 617 ? 102.646 100.328 135.768 1.00 96.07 603 ALA A N 1
ATOM 4493 C CA . ALA A 1 617 ? 103.936 100.342 135.084 1.00 96.07 603 ALA A CA 1
ATOM 4494 C C . ALA A 1 617 ? 103.678 100.552 133.603 1.00 96.07 603 ALA A C 1
ATOM 4495 O O . ALA A 1 617 ? 103.100 99.680 132.947 1.00 96.07 603 ALA A O 1
ATOM 4497 N N . PHE A 1 618 ? 104.101 101.696 133.077 1.00 89.98 604 PHE A N 1
ATOM 4498 C CA . PHE A 1 618 ? 103.821 102.024 131.687 1.00 89.98 604 PHE A CA 1
ATOM 4499 C C . PHE A 1 618 ? 104.911 102.940 131.151 1.00 89.98 604 PHE A C 1
ATOM 4500 O O . PHE A 1 618 ? 105.763 103.437 131.892 1.00 89.98 604 PHE A O 1
ATOM 4508 N N . GLU A 1 619 ? 104.878 103.138 129.838 1.00 88.68 605 GLU A N 1
ATOM 4509 C CA . GLU A 1 619 ? 105.819 104.004 129.148 1.00 88.68 605 GLU A CA 1
ATOM 4510 C C . GLU A 1 619 ? 105.056 105.046 128.349 1.00 88.68 605 GLU A C 1
ATOM 4511 O O . GLU A 1 619 ? 103.944 104.801 127.881 1.00 88.68 605 GLU A O 1
ATOM 4517 N N . VAL A 1 620 ? 105.659 106.218 128.201 1.00 82.29 606 VAL A N 1
ATOM 4518 C CA . VAL A 1 620 ? 105.110 107.296 127.394 1.00 82.29 606 VAL A CA 1
ATOM 4519 C C . VAL A 1 620 ? 106.141 107.630 126.332 1.00 82.29 606 VAL A C 1
ATOM 4520 O O . VAL A 1 620 ? 107.269 108.024 126.658 1.00 82.29 606 VAL A O 1
ATOM 4524 N N . HIS A 1 621 ? 105.761 107.461 125.073 1.00 80.44 607 HIS A N 1
ATOM 4525 C CA . HIS A 1 621 ? 106.610 107.714 123.923 1.00 80.44 607 HIS A CA 1
ATOM 4526 C C . HIS A 1 621 ? 106.223 109.041 123.281 1.00 80.44 607 HIS A C 1
ATOM 4527 O O . HIS A 1 621 ? 105.456 109.829 123.843 1.00 80.44 607 HIS A O 1
ATOM 4534 N N . GLY A 1 622 ? 106.770 109.298 122.097 1.00 81.40 608 GLY A N 1
ATOM 4535 C CA . GLY A 1 622 ? 106.421 110.482 121.353 1.00 81.40 608 GLY A CA 1
ATOM 4536 C C . GLY A 1 622 ? 107.302 110.704 120.144 1.00 81.40 608 GLY A C 1
ATOM 4537 O O . GLY A 1 622 ? 107.931 109.779 119.620 1.00 81.40 608 GLY A O 1
ATOM 4538 N N . PRO A 1 623 ? 107.344 111.942 119.665 1.00 84.85 609 PRO A N 1
ATOM 4539 C CA . PRO A 1 623 ? 108.267 112.289 118.585 1.00 84.85 609 PRO A CA 1
ATOM 4540 C C . PRO A 1 623 ? 109.634 112.675 119.120 1.00 84.85 609 PRO A C 1
ATOM 4541 O O . PRO A 1 623 ? 109.768 113.252 120.202 1.00 84.85 609 PRO A O 1
ATOM 4545 N N . ASN A 1 624 ? 110.660 112.342 118.336 1.00 83.73 610 ASN A N 1
ATOM 4546 C CA . ASN A 1 624 ? 112.043 112.711 118.638 1.00 83.73 610 ASN A CA 1
ATOM 4547 C C . ASN A 1 624 ? 112.497 112.147 119.984 1.00 83.73 610 ASN A C 1
ATOM 4548 O O . ASN A 1 624 ? 113.009 112.865 120.844 1.00 83.73 610 ASN A O 1
ATOM 4553 N N . GLY A 1 625 ? 112.298 110.844 120.163 1.00 80.68 611 GLY A N 1
ATOM 4554 C CA . GLY A 1 625 ? 112.842 110.143 121.310 1.00 80.68 611 GLY A CA 1
ATOM 4555 C C . GLY A 1 625 ? 112.418 110.690 122.657 1.00 80.68 611 GLY A C 1
ATOM 4556 O O . GLY A 1 625 ? 113.251 110.878 123.546 1.00 80.68 611 GLY A O 1
ATOM 4557 N N . PHE A 1 626 ? 111.129 110.958 122.816 1.00 81.38 612 PHE A N 1
ATOM 4558 C CA . PHE A 1 626 ? 110.577 111.441 124.076 1.00 81.38 612 PHE A CA 1
ATOM 4559 C C . PHE A 1 626 ? 110.135 110.233 124.891 1.00 81.38 612 PHE A C 1
ATOM 4560 O O . PHE A 1 626 ? 109.175 109.550 124.522 1.00 81.38 612 PHE A O 1
ATOM 4568 N N . PHE A 1 627 ? 110.828 109.959 125.993 1.00 80.47 613 PHE A N 1
ATOM 4569 C CA . PHE A 1 627 ? 110.567 108.757 126.772 1.00 80.47 613 PHE A CA 1
ATOM 4570 C C . PHE A 1 627 ? 110.315 109.114 128.226 1.00 80.47 613 PHE A C 1
ATOM 4571 O O . PHE A 1 627 ? 111.102 109.843 128.836 1.00 80.47 613 PHE A O 1
ATOM 4579 N N . ARG A 1 628 ? 109.221 108.600 128.779 1.00 81.25 614 ARG A N 1
ATOM 4580 C CA . ARG A 1 628 ? 108.925 108.757 130.201 1.00 81.25 614 ARG A CA 1
ATOM 4581 C C . ARG A 1 628 ? 108.382 107.435 130.723 1.00 81.25 614 ARG A C 1
ATOM 4582 O O . ARG A 1 628 ? 107.265 107.046 130.383 1.00 81.25 614 ARG A O 1
ATOM 4590 N N . GLU A 1 629 ? 109.165 106.745 131.543 1.00 91.94 615 GLU A N 1
ATOM 4591 C CA . GLU A 1 629 ? 108.775 105.448 132.079 1.00 91.94 615 GLU A CA 1
ATOM 4592 C C . GLU A 1 629 ? 108.339 105.598 133.529 1.00 91.94 615 GLU A C 1
ATOM 4593 O O . GLU A 1 629 ? 109.110 106.083 134.367 1.00 91.94 615 GLU A O 1
ATOM 4599 N N . PHE A 1 630 ? 107.111 105.171 133.819 1.00 92.50 616 PHE A N 1
ATOM 4600 C CA . PHE A 1 630 ? 106.492 105.345 135.124 1.00 92.50 616 PHE A CA 1
ATOM 4601 C C . PHE A 1 630 ? 106.206 103.989 135.750 1.00 92.50 616 PHE A C 1
ATOM 4602 O O . PHE A 1 630 ? 105.624 103.109 135.110 1.00 92.50 616 PHE A O 1
ATOM 4610 N N . HIS A 1 631 ? 106.613 103.828 137.007 1.00 100.07 617 HIS A N 1
ATOM 4611 C CA . HIS A 1 631 ? 106.442 102.577 137.732 1.00 100.07 617 HIS A CA 1
ATOM 4612 C C . HIS A 1 631 ? 106.011 102.878 139.158 1.00 100.07 617 HIS A C 1
ATOM 4613 O O . HIS A 1 631 ? 106.264 103.964 139.686 1.00 100.07 617 HIS A O 1
ATOM 4620 N N . GLY A 1 632 ? 105.350 101.910 139.775 1.00 109.14 618 GLY A N 1
ATOM 4621 C CA . GLY A 1 632 ? 105.012 102.015 141.180 1.00 109.14 618 GLY A CA 1
ATOM 4622 C C . GLY A 1 632 ? 103.749 101.239 141.496 1.00 109.14 618 GLY A C 1
ATOM 4623 O O . GLY A 1 632 ? 103.299 100.413 140.709 1.00 109.14 618 GLY A O 1
ATOM 4624 N N . ASN A 1 633 ? 103.198 101.527 142.674 1.00 116.68 619 ASN A N 1
ATOM 4625 C CA . ASN A 1 633 ? 101.916 100.984 143.096 1.00 116.68 619 ASN A CA 1
ATOM 4626 C C . ASN A 1 633 ? 101.154 102.086 143.819 1.00 116.68 619 ASN A C 1
ATOM 4627 O O . ASN A 1 633 ? 101.726 103.107 144.208 1.00 116.68 619 ASN A O 1
ATOM 4632 N N . LEU A 1 634 ? 99.851 101.872 144.000 1.00 117.94 620 LEU A N 1
ATOM 4633 C CA . LEU A 1 634 ? 98.953 102.918 144.472 1.00 117.94 620 LEU A CA 1
ATOM 4634 C C . LEU A 1 634 ? 98.454 102.686 145.893 1.00 117.94 620 LEU A C 1
ATOM 4635 O O . LEU A 1 634 ? 98.602 103.569 146.743 1.00 117.94 620 LEU A O 1
ATOM 4640 N N . HIS A 1 635 ? 97.855 101.525 146.176 1.00 121.29 621 HIS A N 1
ATOM 4641 C CA . HIS A 1 635 ? 97.113 101.366 147.425 1.00 121.29 621 HIS A CA 1
ATOM 4642 C C . HIS A 1 635 ? 98.008 101.523 148.648 1.00 121.29 621 HIS A C 1
ATOM 4643 O O . HIS A 1 635 ? 97.672 102.271 149.573 1.00 121.29 621 HIS A O 1
ATOM 4650 N N . LEU A 1 636 ? 99.150 100.836 148.678 1.00 125.21 622 LEU A N 1
ATOM 4651 C CA . LEU A 1 636 ? 100.028 101.000 149.829 1.00 125.21 622 LEU A CA 1
ATOM 4652 C C . LEU A 1 636 ? 100.734 102.345 149.812 1.00 125.21 622 LEU A C 1
ATOM 4653 O O . LEU A 1 636 ? 101.183 102.804 150.863 1.00 125.21 622 LEU A O 1
ATOM 4658 N N . ALA A 1 637 ? 100.822 102.994 148.653 1.00 127.15 623 ALA A N 1
ATOM 4659 C CA . ALA A 1 637 ? 101.509 104.272 148.551 1.00 127.15 623 ALA A CA 1
ATOM 4660 C C . ALA A 1 637 ? 100.766 105.407 149.239 1.00 127.15 623 ALA A C 1
ATOM 4661 O O . ALA A 1 637 ? 101.327 106.499 149.373 1.00 127.15 623 ALA A O 1
ATOM 4663 N N . ALA A 1 638 ? 99.527 105.177 149.675 1.00 132.03 624 ALA A N 1
ATOM 4664 C CA . ALA A 1 638 ? 98.704 106.265 150.190 1.00 132.03 624 ALA A CA 1
ATOM 4665 C C . ALA A 1 638 ? 99.267 106.850 151.480 1.00 132.03 624 ALA A C 1
ATOM 4666 O O . ALA A 1 638 ? 99.254 108.072 151.668 1.00 132.03 624 ALA A O 1
ATOM 4668 N N . GLN A 1 639 ? 99.760 106.004 152.381 1.00 133.63 625 GLN A N 1
ATOM 4669 C CA . GLN A 1 639 ? 99.996 106.437 153.752 1.00 133.63 625 GLN A CA 1
ATOM 4670 C C . GLN A 1 639 ? 101.459 106.725 154.079 1.00 133.63 625 GLN A C 1
ATOM 4671 O O . GLN A 1 639 ? 101.788 106.877 155.260 1.00 133.63 625 GLN A O 1
ATOM 4677 N N . MET A 1 640 ? 102.344 106.800 153.086 1.00 133.81 626 MET A N 1
ATOM 4678 C CA . MET A 1 640 ? 103.649 107.427 153.274 1.00 133.81 626 MET A CA 1
ATOM 4679 C C . MET A 1 640 ? 103.881 108.398 152.121 1.00 133.81 626 MET A C 1
ATOM 4680 O O . MET A 1 640 ? 102.983 108.670 151.318 1.00 133.81 626 MET A O 1
ATOM 4685 N N . ALA A 1 641 ? 105.100 108.925 152.043 1.00 130.71 627 ALA A N 1
ATOM 4686 C CA . ALA A 1 641 ? 105.404 109.995 151.108 1.00 130.71 627 ALA A CA 1
ATOM 4687 C C . ALA A 1 641 ? 105.611 109.463 149.696 1.00 130.71 627 ALA A C 1
ATOM 4688 O O . ALA A 1 641 ? 105.847 108.273 149.471 1.00 130.71 627 ALA A O 1
ATOM 4690 N N . ARG A 1 642 ? 105.529 110.379 148.737 1.00 123.67 628 ARG A N 1
ATOM 4691 C CA . ARG A 1 642 ? 105.752 110.069 147.334 1.00 123.67 628 ARG A CA 1
ATOM 4692 C C . ARG A 1 642 ? 106.352 111.285 146.637 1.00 123.67 628 ARG A C 1
ATOM 4693 O O . ARG A 1 642 ? 105.926 112.421 146.880 1.00 123.67 628 ARG A O 1
ATOM 4701 N N . PRO A 1 643 ? 107.376 111.095 145.813 1.00 114.89 629 PRO A N 1
ATOM 4702 C CA . PRO A 1 643 ? 107.947 112.224 145.073 1.00 114.89 629 PRO A CA 1
ATOM 4703 C C . PRO A 1 643 ? 107.367 112.348 143.676 1.00 114.89 629 PRO A C 1
ATOM 4704 O O . PRO A 1 643 ? 106.794 111.392 143.148 1.00 114.89 629 PRO A O 1
ATOM 4708 N N . GLU A 1 644 ? 107.507 113.522 143.068 1.00 105.96 630 GLU A N 1
ATOM 4709 C CA . GLU A 1 644 ? 107.066 113.726 141.700 1.00 105.96 630 GLU A CA 1
ATOM 4710 C C . GLU A 1 644 ? 108.111 114.538 140.952 1.00 105.96 630 GLU A C 1
ATOM 4711 O O . GLU A 1 644 ? 108.743 115.427 141.527 1.00 105.96 630 GLU A O 1
ATOM 4717 N N . VAL A 1 645 ? 108.281 114.233 139.668 1.00 96.00 631 VAL A N 1
ATOM 4718 C CA . VAL A 1 645 ? 109.378 114.754 138.862 1.00 96.00 631 VAL A CA 1
ATOM 4719 C C . VAL A 1 645 ? 108.820 115.668 137.781 1.00 96.00 631 VAL A C 1
ATOM 4720 O O . VAL A 1 645 ? 107.941 115.266 137.010 1.00 96.00 631 VAL A O 1
ATOM 4724 N N . SER A 1 646 ? 109.340 116.891 137.715 1.00 89.45 632 SER A N 1
ATOM 4725 C CA . SER A 1 646 ? 108.924 117.851 136.708 1.00 89.45 632 SER A CA 1
ATOM 4726 C C . SER A 1 646 ? 110.149 118.434 136.020 1.00 89.45 632 SER A C 1
ATOM 4727 O O . SER A 1 646 ? 111.238 118.494 136.594 1.00 89.45 632 SER A O 1
ATOM 4730 N N . VAL A 1 647 ? 109.951 118.872 134.780 1.00 86.82 633 VAL A N 1
ATOM 4731 C CA . VAL A 1 647 ? 111.034 119.284 133.902 1.00 86.82 633 VAL A CA 1
ATOM 4732 C C . VAL A 1 647 ? 110.823 120.729 133.476 1.00 86.82 633 VAL A C 1
ATOM 4733 O O . VAL A 1 647 ? 109.704 121.245 133.455 1.00 86.82 633 VAL A O 1
ATOM 4737 N N . THR A 1 648 ? 111.929 121.384 133.133 1.00 84.31 634 THR A N 1
ATOM 4738 C CA . THR A 1 648 ? 111.881 122.736 132.588 1.00 84.31 634 THR A CA 1
ATOM 4739 C C . THR A 1 648 ? 113.042 122.900 131.621 1.00 84.31 634 THR A C 1
ATOM 4740 O O . THR A 1 648 ? 114.198 122.667 131.989 1.00 84.31 634 THR A O 1
ATOM 4744 N N . TYR A 1 649 ? 112.735 123.294 130.388 1.00 83.20 635 TYR A N 1
ATOM 4745 C CA . TYR A 1 649 ? 113.743 123.422 129.342 1.00 83.20 635 TYR A CA 1
ATOM 4746 C C . TYR A 1 649 ? 114.368 124.806 129.431 1.00 83.20 635 TYR A C 1
ATOM 4747 O O . TYR A 1 649 ? 113.714 125.812 129.139 1.00 83.20 635 TYR A O 1
ATOM 4756 N N . GLN A 1 650 ? 115.632 124.856 129.833 1.00 91.11 636 GLN A N 1
ATOM 4757 C CA . GLN A 1 650 ? 116.327 126.125 129.934 1.00 91.11 636 GLN A CA 1
ATOM 4758 C C . GLN A 1 650 ? 116.596 126.691 128.546 1.00 91.11 636 GLN A C 1
ATOM 4759 O O . GLN A 1 650 ? 116.586 125.978 127.540 1.00 91.11 636 GLN A O 1
ATOM 4765 N N . ARG A 1 651 ? 116.830 128.002 128.500 1.00 92.45 637 ARG A N 1
ATOM 4766 C CA . ARG A 1 651 ? 116.986 128.674 127.215 1.00 92.45 637 ARG A CA 1
ATOM 4767 C C . ARG A 1 651 ? 118.232 128.198 126.479 1.00 92.45 637 ARG A C 1
ATOM 4768 O O . ARG A 1 651 ? 118.204 128.021 125.257 1.00 92.45 637 ARG A O 1
ATOM 4776 N N . ASN A 1 652 ? 119.332 127.980 127.202 1.00 89.67 638 ASN A N 1
ATOM 4777 C CA . ASN A 1 652 ? 120.618 127.683 126.584 1.00 89.67 638 ASN A CA 1
ATOM 4778 C C . ASN A 1 652 ? 120.857 126.191 126.387 1.00 89.67 638 ASN A C 1
ATOM 4779 O O . ASN A 1 652 ? 122.014 125.753 126.364 1.00 89.67 638 ASN A O 1
ATOM 4784 N N . GLY A 1 653 ? 119.801 125.397 126.252 1.00 89.55 639 GLY A N 1
ATOM 4785 C CA . GLY A 1 653 ? 119.949 123.987 125.962 1.00 89.55 639 GLY A CA 1
ATOM 4786 C C . GLY A 1 653 ? 120.170 123.092 127.161 1.00 89.55 639 GLY A C 1
ATOM 4787 O O . GLY A 1 653 ? 120.228 121.868 126.991 1.00 89.55 639 GLY A O 1
ATOM 4788 N N . ASN A 1 654 ? 120.292 123.649 128.359 1.00 91.64 640 ASN A N 1
ATOM 4789 C CA . ASN A 1 654 ? 120.435 122.852 129.566 1.00 91.64 640 ASN A CA 1
ATOM 4790 C C . ASN A 1 654 ? 119.059 122.457 130.098 1.00 91.64 640 ASN A C 1
ATOM 4791 O O . ASN A 1 654 ? 118.022 122.872 129.577 1.00 91.64 640 ASN A O 1
ATOM 4796 N N . LEU A 1 655 ? 119.052 121.646 131.153 1.00 88.64 641 LEU A N 1
ATOM 4797 C CA . LEU A 1 655 ? 117.807 121.115 131.692 1.00 88.64 641 LEU A CA 1
ATOM 4798 C C . LEU A 1 655 ? 117.639 121.527 133.148 1.00 88.64 641 LEU A C 1
ATOM 4799 O O . LEU A 1 655 ? 118.613 121.801 133.851 1.00 88.64 641 LEU A O 1
ATOM 4804 N N . GLN A 1 656 ? 116.389 121.572 133.605 1.00 89.26 642 GLN A N 1
ATOM 4805 C CA . GLN A 1 656 ? 116.100 121.834 135.006 1.00 89.26 642 GLN A CA 1
ATOM 4806 C C . GLN A 1 656 ? 115.134 120.778 135.510 1.00 89.26 642 GLN A C 1
ATOM 4807 O O . GLN A 1 656 ? 114.072 120.571 134.916 1.00 89.26 642 GLN A O 1
ATOM 4813 N N . LEU A 1 657 ? 115.500 120.115 136.601 1.00 93.78 643 LEU A N 1
ATOM 4814 C CA . LEU A 1 657 ? 114.688 119.054 137.178 1.00 93.78 643 LEU A CA 1
ATOM 4815 C C . LEU A 1 657 ? 114.218 119.474 138.560 1.00 93.78 643 LEU A C 1
ATOM 4816 O O . LEU A 1 657 ? 115.033 119.828 139.416 1.00 93.78 643 LEU A O 1
ATOM 4821 N N . ASN A 1 658 ? 112.909 119.431 138.775 1.00 98.46 644 ASN A N 1
ATOM 4822 C CA . ASN A 1 658 ? 112.313 119.770 140.056 1.00 98.46 644 ASN A CA 1
ATOM 4823 C C . ASN A 1 658 ? 111.693 118.520 140.653 1.00 98.46 644 ASN A C 1
ATOM 4824 O O . ASN A 1 658 ? 111.040 117.746 139.942 1.00 98.46 644 ASN A O 1
ATOM 4829 N N . ILE A 1 659 ? 111.900 118.321 141.951 1.00 108.06 645 ILE A N 1
ATOM 4830 C CA . ILE A 1 659 ? 111.313 117.195 142.667 1.00 108.06 645 ILE A CA 1
ATOM 4831 C C . ILE A 1 659 ? 110.379 117.754 143.729 1.00 108.06 645 ILE A C 1
ATOM 4832 O O . ILE A 1 659 ? 110.782 118.590 144.544 1.00 108.06 645 ILE A O 1
ATOM 4837 N N . ARG A 1 660 ? 109.140 117.279 143.720 1.00 122.52 646 ARG A N 1
ATOM 4838 C CA . ARG A 1 660 ? 108.035 117.792 144.522 1.00 122.52 646 ARG A CA 1
ATOM 4839 C C . ARG A 1 660 ? 107.545 116.694 145.453 1.00 122.52 646 ARG A C 1
ATOM 4840 O O . ARG A 1 660 ? 107.235 115.590 144.996 1.00 122.52 646 ARG A O 1
ATOM 4848 N N . ASN A 1 661 ? 107.475 116.977 146.754 1.00 129.01 647 ASN A N 1
ATOM 4849 C CA . ASN A 1 661 ? 107.023 115.976 147.714 1.00 129.01 647 ASN A CA 1
ATOM 4850 C C . ASN A 1 661 ? 105.819 116.515 148.469 1.00 129.01 647 ASN A C 1
ATOM 4851 O O . ASN A 1 661 ? 105.889 117.586 149.081 1.00 129.01 647 ASN A O 1
ATOM 4856 N N . LEU A 1 662 ? 104.720 115.771 148.419 1.00 128.44 648 LEU A N 1
ATOM 4857 C CA . LEU A 1 662 ? 103.514 116.088 149.167 1.00 128.44 648 LEU A CA 1
ATOM 4858 C C . LEU A 1 662 ? 103.207 115.073 150.261 1.00 128.44 648 LEU A C 1
ATOM 4859 O O . LEU A 1 662 ? 102.091 115.070 150.789 1.00 128.44 648 LEU A O 1
ATOM 4864 N N . GLY A 1 663 ? 104.159 114.210 150.606 1.00 132.98 649 GLY A N 1
ATOM 4865 C CA . GLY A 1 663 ? 103.897 113.114 151.518 1.00 132.98 649 GLY A CA 1
ATOM 4866 C C . GLY A 1 663 ? 103.960 113.461 152.991 1.00 132.98 649 GLY A C 1
ATOM 4867 O O . GLY A 1 663 ? 103.827 114.629 153.367 1.00 132.98 649 GLY A O 1
ATOM 4868 N N . ARG A 1 664 ? 104.165 112.450 153.837 1.00 141.31 650 ARG A N 1
ATOM 4869 C CA . ARG A 1 664 ? 104.103 112.625 155.282 1.00 141.31 650 ARG A CA 1
ATOM 4870 C C . ARG A 1 664 ? 105.410 112.319 156.001 1.00 141.31 650 ARG A C 1
ATOM 4871 O O . ARG A 1 664 ? 105.542 112.668 157.178 1.00 141.31 650 ARG A O 1
ATOM 4879 N N . LEU A 1 665 ? 106.376 111.682 155.345 1.00 136.91 651 LEU A N 1
ATOM 4880 C CA . LEU A 1 665 ? 107.655 111.418 155.985 1.00 136.91 651 LEU A CA 1
ATOM 4881 C C . LEU A 1 665 ? 108.778 111.717 155.005 1.00 136.91 651 LEU A C 1
ATOM 4882 O O . LEU A 1 665 ? 108.580 111.632 153.788 1.00 136.91 651 LEU A O 1
ATOM 4887 N N . PRO A 1 666 ? 109.957 112.081 155.500 1.00 136.02 652 PRO A N 1
ATOM 4888 C CA . PRO A 1 666 ? 111.069 112.377 154.592 1.00 136.02 652 PRO A CA 1
ATOM 4889 C C . PRO A 1 666 ? 111.567 111.128 153.884 1.00 136.02 652 PRO A C 1
ATOM 4890 O O . PRO A 1 666 ? 111.408 110.003 154.363 1.00 136.02 652 PRO A O 1
ATOM 4894 N N . CYS A 1 667 ? 112.177 111.347 152.722 1.00 131.63 653 CYS A N 1
ATOM 4895 C CA . CYS A 1 667 ? 112.737 110.269 151.924 1.00 131.63 653 CYS A CA 1
ATOM 4896 C C . CYS A 1 667 ? 113.958 110.794 151.185 1.00 131.63 653 CYS A C 1
ATOM 4897 O O . CYS A 1 667 ? 114.085 111.997 150.942 1.00 131.63 653 CYS A O 1
ATOM 4900 N N . SER A 1 668 ? 114.852 109.881 150.821 1.00 123.41 654 SER A N 1
ATOM 4901 C CA . SER A 1 668 ? 116.036 110.235 150.052 1.00 123.41 654 SER A CA 1
ATOM 4902 C C . SER A 1 668 ? 115.805 109.895 148.587 1.00 123.41 654 SER A C 1
ATOM 4903 O O . SER A 1 668 ? 115.356 108.792 148.264 1.00 123.41 654 SER A O 1
ATOM 4906 N N . VAL A 1 669 ? 116.103 110.847 147.707 1.00 112.64 655 VAL A N 1
ATOM 4907 C CA . VAL A 1 669 ? 115.905 110.692 146.273 1.00 112.64 655 VAL A CA 1
ATOM 4908 C C . VAL A 1 669 ? 117.244 110.884 145.576 1.00 112.64 655 VAL A C 1
ATOM 4909 O O . VAL A 1 669 ? 117.920 111.897 145.786 1.00 112.64 655 VAL A O 1
ATOM 4913 N N . THR A 1 670 ? 117.617 109.914 144.748 1.00 107.42 656 THR A N 1
ATOM 4914 C CA . THR A 1 670 ? 118.881 109.913 144.031 1.00 107.42 656 THR A CA 1
ATOM 4915 C C . THR A 1 670 ? 118.630 109.908 142.529 1.00 107.42 656 THR A C 1
ATOM 4916 O O . THR A 1 670 ? 117.793 109.149 142.024 1.00 107.42 656 THR A O 1
ATOM 4920 N N . VAL A 1 671 ? 119.365 110.764 141.827 1.00 99.38 657 VAL A N 1
ATOM 4921 C CA . VAL A 1 671 ? 119.309 110.874 140.376 1.00 99.38 657 VAL A CA 1
ATOM 4922 C C . VAL A 1 671 ? 120.615 110.324 139.826 1.00 99.38 657 VAL A C 1
ATOM 4923 O O . VAL A 1 671 ? 121.700 110.816 140.170 1.00 99.38 657 VAL A O 1
ATOM 4927 N N . THR A 1 672 ? 120.507 109.300 138.984 1.00 94.45 658 THR A N 1
ATOM 4928 C CA . THR A 1 672 ? 121.657 108.621 138.388 1.00 94.45 658 THR A CA 1
ATOM 4929 C C . THR A 1 672 ? 121.527 108.638 136.873 1.00 94.45 658 THR A C 1
ATOM 4930 O O . THR A 1 672 ? 120.767 107.835 136.304 1.00 94.45 658 THR A O 1
ATOM 4934 N N . PRO A 1 673 ? 122.230 109.525 136.179 1.00 91.01 659 PRO A N 1
ATOM 4935 C CA . PRO A 1 673 ? 122.142 109.554 134.717 1.00 91.01 659 PRO A CA 1
ATOM 4936 C C . PRO A 1 673 ? 122.751 108.308 134.096 1.00 91.01 659 PRO A C 1
ATOM 4937 O O . PRO A 1 673 ? 123.579 107.618 134.694 1.00 91.01 659 PRO A O 1
ATOM 4941 N N . ASN A 1 674 ? 122.307 108.017 132.879 1.00 88.87 660 ASN A N 1
ATOM 4942 C CA . ASN A 1 674 ? 122.860 106.901 132.127 1.00 88.87 660 ASN A CA 1
ATOM 4943 C C . ASN A 1 674 ? 124.360 107.113 131.945 1.00 88.87 660 ASN A C 1
ATOM 4944 O O . ASN A 1 674 ? 124.788 108.234 131.639 1.00 88.87 660 ASN A O 1
ATOM 4949 N N . PRO A 1 675 ? 125.186 106.081 132.134 1.00 88.58 661 PRO A N 1
ATOM 4950 C CA . PRO A 1 675 ? 126.642 106.293 132.101 1.00 88.58 661 PRO A CA 1
ATOM 4951 C C . PRO A 1 675 ? 127.162 106.791 130.766 1.00 88.58 661 PRO A C 1
ATOM 4952 O O . PRO A 1 675 ? 128.251 107.375 130.726 1.00 88.58 661 PRO A O 1
ATOM 4956 N N . ALA A 1 676 ? 126.425 106.587 129.675 1.00 90.05 662 ALA A N 1
ATOM 4957 C CA . ALA A 1 676 ? 126.943 106.941 128.358 1.00 90.05 662 ALA A CA 1
ATOM 4958 C C . ALA A 1 676 ? 127.062 108.451 128.185 1.00 90.05 662 ALA A C 1
ATOM 4959 O O . ALA A 1 676 ? 128.104 108.954 127.750 1.00 90.05 662 ALA A O 1
ATOM 4961 N N . TYR A 1 677 ? 126.003 109.192 128.519 1.00 88.29 663 TYR A N 1
ATOM 4962 C CA . TYR A 1 677 ? 125.965 110.617 128.197 1.00 88.29 663 TYR A CA 1
ATOM 4963 C C . TYR A 1 677 ? 127.026 111.400 128.958 1.00 88.29 663 TYR A C 1
ATOM 4964 O O . TYR A 1 677 ? 127.674 112.287 128.392 1.00 88.29 663 TYR A O 1
ATOM 4973 N N . THR A 1 678 ? 127.218 111.095 130.238 1.00 95.10 664 THR A N 1
ATOM 4974 C CA . THR A 1 678 ? 128.078 111.909 131.080 1.00 95.10 664 THR A CA 1
ATOM 4975 C C . THR A 1 678 ? 128.671 111.050 132.185 1.00 95.10 664 THR A C 1
ATOM 4976 O O . THR A 1 678 ? 128.202 109.942 132.457 1.00 95.10 664 THR A O 1
ATOM 4980 N N . GLN A 1 679 ? 129.720 111.574 132.816 1.00 96.92 665 GLN A N 1
ATOM 4981 C CA . GLN A 1 679 ? 130.507 110.814 133.776 1.00 96.92 665 GLN A CA 1
ATOM 4982 C C . GLN A 1 679 ? 130.414 111.331 135.203 1.00 96.92 665 GLN A C 1
ATOM 4983 O O . GLN A 1 679 ? 130.930 110.674 136.112 1.00 96.92 665 GLN A O 1
ATOM 4989 N N . GLU A 1 680 ? 129.787 112.479 135.434 1.00 100.06 666 GLU A N 1
ATOM 4990 C CA . GLU A 1 680 ? 129.638 112.959 136.800 1.00 100.06 666 GLU A CA 1
ATOM 4991 C C . GLU A 1 680 ? 128.716 112.030 137.578 1.00 100.06 666 GLU A C 1
ATOM 4992 O O . GLU A 1 680 ? 127.867 111.343 137.004 1.00 100.06 666 GLU A O 1
ATOM 4998 N N . GLY A 1 681 ? 128.896 111.997 138.887 1.00 98.17 667 GLY A N 1
ATOM 4999 C CA . GLY A 1 681 ? 128.201 111.025 139.697 1.00 98.17 667 GLY A CA 1
ATOM 5000 C C . GLY A 1 681 ? 126.732 111.336 139.885 1.00 98.17 667 GLY A C 1
ATOM 5001 O O . GLY A 1 681 ? 126.217 112.371 139.468 1.00 98.17 667 GLY A O 1
ATOM 5002 N N . SER A 1 682 ? 126.048 110.392 140.522 1.00 95.29 668 SER A N 1
ATOM 5003 C CA . SER A 1 682 ? 124.666 110.591 140.918 1.00 95.29 668 SER A CA 1
ATOM 5004 C C . SER A 1 682 ? 124.582 111.658 142.000 1.00 95.29 668 SER A C 1
ATOM 5005 O O . SER A 1 682 ? 125.543 111.904 142.733 1.00 95.29 668 SER A O 1
ATOM 5008 N N . ARG A 1 683 ? 123.425 112.304 142.098 1.00 102.16 669 ARG A N 1
ATOM 5009 C CA . ARG A 1 683 ? 123.188 113.287 143.148 1.00 102.16 669 ARG A CA 1
ATOM 5010 C C . ARG A 1 683 ? 122.017 112.839 144.005 1.00 102.16 669 ARG A C 1
ATOM 5011 O O . ARG A 1 683 ? 120.970 112.459 143.477 1.00 102.16 669 ARG A O 1
ATOM 5019 N N . ARG A 1 684 ? 122.187 112.896 145.320 1.00 115.91 670 ARG A N 1
ATOM 5020 C CA . ARG A 1 684 ? 121.149 112.473 146.246 1.00 115.91 670 ARG A CA 1
ATOM 5021 C C . ARG A 1 684 ? 120.749 113.628 147.152 1.00 115.91 670 ARG A C 1
ATOM 5022 O O . ARG A 1 684 ? 121.593 114.423 147.577 1.00 115.91 670 ARG A O 1
ATOM 5030 N N . TYR A 1 685 ? 119.449 113.725 147.420 1.00 117.89 671 TYR A N 1
ATOM 5031 C CA . TYR A 1 685 ? 118.901 114.761 148.280 1.00 117.89 671 TYR A CA 1
ATOM 5032 C C . TYR A 1 685 ? 117.939 114.134 149.275 1.00 117.89 671 TYR A C 1
ATOM 5033 O O . TYR A 1 685 ? 117.119 113.286 148.911 1.00 117.89 671 TYR A O 1
ATOM 5042 N N . GLU A 1 686 ? 118.040 114.563 150.529 1.00 128.83 672 GLU A N 1
ATOM 5043 C CA . GLU A 1 686 ? 117.130 114.121 151.583 1.00 128.83 672 GLU A CA 1
ATOM 5044 C C . GLU A 1 686 ? 115.976 115.111 151.634 1.00 128.83 672 GLU A C 1
ATOM 5045 O O . GLU A 1 686 ? 116.065 116.158 152.279 1.00 128.83 672 GLU A O 1
ATOM 5051 N N . LEU A 1 687 ? 114.890 114.781 150.946 1.00 131.62 673 LEU A N 1
ATOM 5052 C CA . LEU A 1 687 ? 113.746 115.670 150.823 1.00 131.62 673 LEU A CA 1
ATOM 5053 C C . LEU A 1 687 ? 112.715 115.350 151.900 1.00 131.62 673 LEU A C 1
ATOM 5054 O O . LEU A 1 687 ? 112.456 114.179 152.198 1.00 131.62 673 LEU A O 1
ATOM 5059 N N . GLU A 1 688 ? 112.166 116.393 152.507 1.00 134.35 674 GLU A N 1
ATOM 5060 C CA . GLU A 1 688 ? 111.193 116.255 153.576 1.00 134.35 674 GLU A CA 1
ATOM 5061 C C . GLU A 1 688 ? 109.784 116.267 153.007 1.00 134.35 674 GLU A C 1
ATOM 5062 O O . GLU A 1 688 ? 109.582 116.489 151.811 1.00 134.35 674 GLU A O 1
ATOM 5068 N N . PRO A 1 689 ? 108.775 116.014 153.844 1.00 132.78 675 PRO A N 1
ATOM 5069 C CA . PRO A 1 689 ? 107.401 116.350 153.455 1.00 132.78 675 PRO A CA 1
ATOM 5070 C C . PRO A 1 689 ? 107.289 117.810 153.053 1.00 132.78 675 PRO A C 1
ATOM 5071 O O . PRO A 1 689 ? 108.171 118.604 153.389 1.00 132.78 675 PRO A O 1
ATOM 5075 N N . ASN A 1 690 ? 106.240 118.142 152.296 1.00 132.23 676 ASN A N 1
ATOM 5076 C CA . ASN A 1 690 ? 105.952 119.464 151.736 1.00 132.23 676 ASN A CA 1
ATOM 5077 C C . ASN A 1 690 ? 107.223 120.216 151.347 1.00 132.23 676 ASN A C 1
ATOM 5078 O O . ASN A 1 690 ? 107.383 121.400 151.656 1.00 132.23 676 ASN A O 1
ATOM 5083 N N . GLN A 1 691 ? 108.127 119.538 150.642 1.00 131.61 677 GLN A N 1
ATOM 5084 C CA . GLN A 1 691 ? 109.396 120.118 150.229 1.00 131.61 677 GLN A CA 1
ATOM 5085 C C . GLN A 1 691 ? 109.611 119.942 148.730 1.00 131.61 677 GLN A C 1
ATOM 5086 O O . GLN A 1 691 ? 109.096 119.010 148.102 1.00 131.61 677 GLN A O 1
ATOM 5092 N N . ALA A 1 692 ? 110.416 120.840 148.167 1.00 125.37 678 ALA A N 1
ATOM 5093 C CA . ALA A 1 692 ? 110.765 120.798 146.756 1.00 125.37 678 ALA A CA 1
ATOM 5094 C C . ALA A 1 692 ? 112.157 121.372 146.548 1.00 125.37 678 ALA A C 1
ATOM 5095 O O . ALA A 1 692 ? 112.544 122.337 147.213 1.00 125.37 678 ALA A O 1
ATOM 5097 N N . ILE A 1 693 ? 112.903 120.778 145.618 1.00 113.17 679 ILE A N 1
ATOM 5098 C CA . ILE A 1 693 ? 114.208 121.289 145.223 1.00 113.17 679 ILE A CA 1
ATOM 5099 C C . ILE A 1 693 ? 114.347 121.229 143.707 1.00 113.17 679 ILE A C 1
ATOM 5100 O O . ILE A 1 693 ? 113.662 120.458 143.024 1.00 113.17 679 ILE A O 1
ATOM 5105 N N . SER A 1 694 ? 115.226 122.084 143.184 1.00 102.82 680 SER A N 1
ATOM 5106 C CA . SER A 1 694 ? 115.450 122.236 141.754 1.00 102.82 680 SER A CA 1
ATOM 5107 C C . SER A 1 694 ? 116.934 122.115 141.450 1.00 102.82 680 SER A C 1
ATOM 5108 O O . SER A 1 694 ? 117.773 122.639 142.188 1.00 102.82 680 SER A O 1
ATOM 5111 N N . GLU A 1 695 ? 117.253 121.433 140.355 1.00 100.77 681 GLU A N 1
ATOM 5112 C CA . GLU A 1 695 ? 118.634 121.190 139.968 1.00 100.77 681 GLU A CA 1
ATOM 5113 C C . GLU A 1 695 ? 118.833 121.517 138.498 1.00 100.77 681 GLU A C 1
ATOM 5114 O O . GLU A 1 695 ? 118.012 121.150 137.652 1.00 100.77 681 GLU A O 1
ATOM 5120 N N . VAL A 1 696 ? 119.938 122.195 138.201 1.00 96.48 682 VAL A N 1
ATOM 5121 C CA . VAL A 1 696 ? 120.296 122.588 136.844 1.00 96.48 682 VAL A CA 1
ATOM 5122 C C . VAL A 1 696 ? 121.312 121.587 136.320 1.00 96.48 682 VAL A C 1
ATOM 5123 O O . VAL A 1 696 ? 122.379 121.403 136.918 1.00 96.48 682 VAL A O 1
ATOM 5127 N N . TRP A 1 697 ? 120.987 120.943 135.206 1.00 93.89 683 TRP A N 1
ATOM 5128 C CA . TRP A 1 697 ? 121.841 119.935 134.597 1.00 93.89 683 TRP A CA 1
ATOM 5129 C C . TRP A 1 697 ? 122.407 120.485 133.295 1.00 93.89 683 TRP A C 1
ATOM 5130 O O . TRP A 1 697 ? 121.647 120.872 132.396 1.00 93.89 683 TRP A O 1
ATOM 5141 N N . LEU A 1 698 ? 123.734 120.531 133.210 1.00 92.98 684 LEU A N 1
ATOM 5142 C CA . LEU A 1 698 ? 124.425 120.901 131.985 1.00 92.98 684 LEU A CA 1
ATOM 5143 C C . LEU A 1 698 ? 124.354 119.762 130.980 1.00 92.98 684 LEU A C 1
ATOM 5144 O O . LEU A 1 698 ? 124.484 118.590 131.342 1.00 92.98 684 LEU A O 1
ATOM 5149 N N . LEU A 1 699 ? 124.151 120.108 129.710 1.00 87.02 685 LEU A N 1
ATOM 5150 C CA . LEU A 1 699 ? 124.006 119.075 128.696 1.00 87.02 685 LEU A CA 1
ATOM 5151 C C . LEU A 1 699 ? 124.692 119.395 127.374 1.00 87.02 685 LEU A C 1
ATOM 5152 O O . LEU A 1 699 ? 124.397 118.728 126.374 1.00 87.02 685 LEU A O 1
ATOM 5157 N N . ARG A 1 700 ? 125.589 120.381 127.314 1.00 91.33 686 ARG A N 1
ATOM 5158 C CA . ARG A 1 700 ? 126.215 120.662 126.026 1.00 91.33 686 ARG A CA 1
ATOM 5159 C C . ARG A 1 700 ? 127.164 119.549 125.592 1.00 91.33 686 ARG A C 1
ATOM 5160 O O . ARG A 1 700 ? 127.279 119.277 124.393 1.00 91.33 686 ARG A O 1
ATOM 5168 N N . SER A 1 701 ? 127.835 118.883 126.532 1.00 89.51 687 SER A N 1
ATOM 5169 C CA . SER A 1 701 ? 128.790 117.853 126.143 1.00 89.51 687 SER A CA 1
ATOM 5170 C C . SER A 1 701 ? 128.110 116.553 125.740 1.00 89.51 687 SER A C 1
ATOM 5171 O O . SER A 1 701 ? 128.751 115.704 125.112 1.00 89.51 687 SER A O 1
ATOM 5174 N N . SER A 1 702 ? 126.837 116.376 126.080 1.00 86.73 688 SER A N 1
ATOM 5175 C CA . SER A 1 702 ? 126.069 115.215 125.654 1.00 86.73 688 SER A CA 1
ATOM 5176 C C . SER A 1 702 ? 125.272 115.488 124.389 1.00 86.73 688 SER A C 1
ATOM 5177 O O . SER A 1 702 ? 124.393 114.695 124.040 1.00 86.73 688 SER A O 1
ATOM 5180 N N . GLN A 1 703 ? 125.554 116.603 123.712 1.00 87.32 689 GLN A N 1
ATOM 5181 C CA . GLN A 1 703 ? 124.828 117.042 122.521 1.00 87.32 689 GLN A CA 1
ATOM 5182 C C . GLN A 1 703 ? 123.375 117.380 122.835 1.00 87.32 689 GLN A C 1
ATOM 5183 O O . GLN A 1 703 ? 122.499 117.256 121.978 1.00 87.32 689 GLN A O 1
ATOM 5189 N N . GLY A 1 704 ? 123.113 117.833 124.056 1.00 86.27 690 GLY A N 1
ATOM 5190 C CA . GLY A 1 704 ? 121.773 118.223 124.437 1.00 86.27 690 GLY A CA 1
ATOM 5191 C C . GLY A 1 704 ? 120.766 117.102 124.528 1.00 86.27 690 GLY A C 1
ATOM 5192 O O . GLY A 1 704 ? 119.596 117.312 124.200 1.00 86.27 690 GLY A O 1
ATOM 5193 N N . TRP A 1 705 ? 121.175 115.920 124.973 1.00 85.11 691 TRP A N 1
ATOM 5194 C CA . TRP A 1 705 ? 120.267 114.810 125.221 1.00 85.11 691 TRP A CA 1
ATOM 5195 C C . TRP A 1 705 ? 120.347 114.414 126.687 1.00 85.11 691 TRP A C 1
ATOM 5196 O O . TRP A 1 705 ? 121.410 114.514 127.305 1.00 85.11 691 TRP A O 1
ATOM 5207 N N . TYR A 1 706 ? 119.228 113.961 127.245 1.00 85.20 692 TYR A N 1
ATOM 5208 C CA . TYR A 1 706 ? 119.196 113.552 128.641 1.00 85.20 692 TYR A CA 1
ATOM 5209 C C . TYR A 1 706 ? 118.503 112.208 128.787 1.00 85.20 692 TYR A C 1
ATOM 5210 O O . TYR A 1 706 ? 117.555 111.902 128.059 1.00 85.20 692 TYR A O 1
ATOM 5219 N N . ASP A 1 707 ? 119.000 111.406 129.729 1.00 88.44 693 ASP A N 1
ATOM 5220 C CA . ASP A 1 707 ? 118.324 110.186 130.165 1.00 88.44 693 ASP A CA 1
ATOM 5221 C C . ASP A 1 707 ? 118.640 110.028 131.649 1.00 88.44 693 ASP A C 1
ATOM 5222 O O . ASP A 1 707 ? 119.742 109.609 132.012 1.00 88.44 693 ASP A O 1
ATOM 5227 N N . LEU A 1 708 ? 117.673 110.364 132.489 1.00 86.46 694 LEU A N 1
ATOM 5228 C CA . LEU A 1 708 ? 117.817 110.307 133.931 1.00 86.46 694 LEU A CA 1
ATOM 5229 C C . LEU A 1 708 ? 116.956 109.192 134.506 1.00 86.46 694 LEU A C 1
ATOM 5230 O O . LEU A 1 708 ? 115.856 108.910 134.019 1.00 86.46 694 LEU A O 1
ATOM 5235 N N . SER A 1 709 ? 117.477 108.554 135.546 1.00 92.50 695 SER A N 1
ATOM 5236 C CA . SER A 1 709 ? 116.723 107.615 136.359 1.00 92.50 695 SER A CA 1
ATOM 5237 C C . SER A 1 709 ? 116.636 108.172 137.770 1.00 92.50 695 SER A C 1
ATOM 5238 O O . SER A 1 709 ? 117.663 108.408 138.413 1.00 92.50 695 SER A O 1
ATOM 5241 N N . VAL A 1 710 ? 115.417 108.390 138.242 1.00 97.40 696 VAL A N 1
ATOM 5242 C CA . VAL A 1 710 ? 115.166 108.903 139.580 1.00 97.40 696 VAL A CA 1
ATOM 5243 C C . VAL A 1 710 ? 114.679 107.745 140.432 1.00 97.40 696 VAL A C 1
ATOM 5244 O O . VAL A 1 710 ? 113.690 107.078 140.087 1.00 97.40 696 VAL A O 1
ATOM 5248 N N . THR A 1 711 ? 115.383 107.499 141.534 1.00 106.85 697 THR A N 1
ATOM 5249 C CA . THR A 1 711 ? 115.017 106.474 142.493 1.00 106.85 697 THR A CA 1
ATOM 5250 C C . THR A 1 711 ? 114.917 107.100 143.874 1.00 106.85 697 THR A C 1
ATOM 5251 O O . THR A 1 711 ? 115.407 108.204 144.112 1.00 106.85 697 THR A O 1
ATOM 5255 N N . ALA A 1 712 ? 114.269 106.388 144.787 1.00 116.17 698 ALA A N 1
ATOM 5256 C CA . ALA A 1 712 ? 114.081 106.894 146.134 1.00 116.17 698 ALA A CA 1
ATOM 5257 C C . ALA A 1 712 ? 114.186 105.751 147.129 1.00 116.17 698 ALA A C 1
ATOM 5258 O O . ALA A 1 712 ? 113.985 104.582 146.793 1.00 116.17 698 ALA A O 1
ATOM 5260 N N . SER A 1 713 ? 114.514 106.109 148.364 1.00 121.77 699 SER A N 1
ATOM 5261 C CA . SER A 1 713 ? 114.518 105.183 149.483 1.00 121.77 699 SER A CA 1
ATOM 5262 C C . SER A 1 713 ? 113.417 105.572 150.457 1.00 121.77 699 SER A C 1
ATOM 5263 O O . SER A 1 713 ? 112.811 106.641 150.344 1.00 121.77 699 SER A O 1
ATOM 5266 N N . ASN A 1 714 ? 113.159 104.684 151.417 1.00 126.46 700 ASN A N 1
ATOM 5267 C CA . ASN A 1 714 ? 112.087 104.860 152.393 1.00 126.46 700 ASN A CA 1
ATOM 5268 C C . ASN A 1 714 ? 110.738 104.986 151.676 1.00 126.46 700 ASN A C 1
ATOM 5269 O O . ASN A 1 714 ? 109.799 105.620 152.164 1.00 126.46 700 ASN A O 1
ATOM 5274 N N . THR A 1 715 ? 110.631 104.378 150.503 1.00 123.78 701 THR A N 1
ATOM 5275 C CA . THR A 1 715 ? 109.477 104.520 149.632 1.00 123.78 701 THR A CA 1
ATOM 5276 C C . THR A 1 715 ? 108.978 103.144 149.204 1.00 123.78 701 THR A C 1
ATOM 5277 O O . THR A 1 715 ? 109.406 102.110 149.722 1.00 123.78 701 THR A O 1
ATOM 5281 N N . GLU A 1 716 ? 108.061 103.144 148.244 1.00 124.78 702 GLU A N 1
ATOM 5282 C CA . GLU A 1 716 ? 107.452 101.913 147.781 1.00 124.78 702 GLU A CA 1
ATOM 5283 C C . GLU A 1 716 ? 108.456 101.098 146.976 1.00 124.78 702 GLU A C 1
ATOM 5284 O O . GLU A 1 716 ? 109.348 101.635 146.313 1.00 124.78 702 GLU A O 1
ATOM 5290 N N . ALA A 1 717 ? 108.301 99.781 147.036 1.00 115.24 703 ALA A N 1
ATOM 5291 C CA . ALA A 1 717 ? 109.053 98.919 146.142 1.00 115.24 703 ALA A CA 1
ATOM 5292 C C . ALA A 1 717 ? 108.563 99.112 144.714 1.00 115.24 703 ALA A C 1
ATOM 5293 O O . ALA A 1 717 ? 107.446 99.583 144.480 1.00 115.24 703 ALA A O 1
ATOM 5295 N N . ASN A 1 718 ? 109.433 98.784 143.756 1.00 114.26 704 ASN A N 1
ATOM 5296 C CA . ASN A 1 718 ? 109.103 98.825 142.335 1.00 114.26 704 ASN A CA 1
ATOM 5297 C C . ASN A 1 718 ? 108.971 100.272 141.856 1.00 114.26 704 ASN A C 1
ATOM 5298 O O . ASN A 1 718 ? 108.769 100.529 140.664 1.00 114.26 704 ASN A O 1
ATOM 5303 N N . TYR A 1 719 ? 109.152 101.232 142.763 1.00 109.59 705 TYR A N 1
ATOM 5304 C CA . TYR A 1 719 ? 109.056 102.646 142.409 1.00 109.59 705 TYR A CA 1
ATOM 5305 C C . TYR A 1 719 ? 110.316 103.082 141.672 1.00 109.59 705 TYR A C 1
ATOM 5306 O O . TYR A 1 719 ? 111.426 102.970 142.203 1.00 109.59 705 TYR A O 1
ATOM 5315 N N . LEU A 1 720 ? 110.148 103.590 140.454 1.00 100.15 706 LEU A N 1
ATOM 5316 C CA . LEU A 1 720 ? 111.257 104.035 139.624 1.00 100.15 706 LEU A CA 1
ATOM 5317 C C . LEU A 1 720 ? 110.734 104.981 138.557 1.00 100.15 706 LEU A C 1
ATOM 5318 O O . LEU A 1 720 ? 109.744 104.677 137.888 1.00 100.15 706 LEU A O 1
ATOM 5323 N N . ARG A 1 721 ? 111.399 106.120 138.389 1.00 98.09 707 ARG A N 1
ATOM 5324 C CA . ARG A 1 721 ? 111.004 107.088 137.375 1.00 98.09 707 ARG A CA 1
ATOM 5325 C C . ARG A 1 721 ? 112.109 107.204 136.337 1.00 98.09 707 ARG A C 1
ATOM 5326 O O . ARG A 1 721 ? 113.290 107.243 136.691 1.00 98.09 707 ARG A O 1
ATOM 5334 N N . ARG A 1 722 ? 111.736 107.249 135.060 1.00 92.58 708 ARG A N 1
ATOM 5335 C CA . ARG A 1 722 ? 112.717 107.386 133.992 1.00 92.58 708 ARG A CA 1
ATOM 5336 C C . ARG A 1 722 ? 112.314 108.519 133.065 1.00 92.58 708 ARG A C 1
ATOM 5337 O O . ARG A 1 722 ? 111.186 108.543 132.568 1.00 92.58 708 ARG A O 1
ATOM 5345 N N . LEU A 1 723 ? 113.244 109.435 132.818 1.00 85.37 709 LEU A N 1
ATOM 5346 C CA . LEU A 1 723 ? 113.037 110.570 131.932 1.00 85.37 709 LEU A CA 1
ATOM 5347 C C . LEU A 1 723 ? 114.075 110.510 130.823 1.00 85.37 709 LEU A C 1
ATOM 5348 O O . LEU A 1 723 ? 115.221 110.136 131.069 1.00 85.37 709 LEU A O 1
ATOM 5353 N N . ALA A 1 724 ? 113.685 110.867 129.603 1.00 81.39 710 ALA A N 1
ATOM 5354 C CA . ALA A 1 724 ? 114.631 110.811 128.499 1.00 81.39 710 ALA A CA 1
ATOM 5355 C C . ALA A 1 724 ? 114.116 111.647 127.340 1.00 81.39 710 ALA A C 1
ATOM 5356 O O . ALA A 1 724 ? 112.911 111.677 127.078 1.00 81.39 710 ALA A O 1
ATOM 5358 N N . GLY A 1 725 ? 115.035 112.306 126.645 1.00 81.40 711 GLY A N 1
ATOM 5359 C CA . GLY A 1 725 ? 114.663 113.035 125.452 1.00 81.40 711 GLY A CA 1
ATOM 5360 C C . GLY A 1 725 ? 115.775 113.950 124.981 1.00 81.40 711 GLY A C 1
ATOM 5361 O O . GLY A 1 725 ? 116.924 113.855 125.424 1.00 81.40 711 GLY A O 1
ATOM 5362 N N . HIS A 1 726 ? 115.398 114.836 124.061 1.00 82.06 712 HIS A N 1
ATOM 5363 C CA . HIS A 1 726 ? 116.290 115.824 123.472 1.00 82.06 712 HIS A CA 1
ATOM 5364 C C . HIS A 1 726 ? 115.722 117.209 123.731 1.00 82.06 712 HIS A C 1
ATOM 5365 O O . HIS A 1 726 ? 114.532 117.443 123.505 1.00 82.06 712 HIS A O 1
ATOM 5372 N N . VAL A 1 727 ? 116.565 118.120 124.201 1.00 84.90 713 VAL A N 1
ATOM 5373 C CA . VAL A 1 727 ? 116.156 119.509 124.369 1.00 84.90 713 VAL A CA 1
ATOM 5374 C C . VAL A 1 727 ? 116.100 120.169 123.000 1.00 84.90 713 VAL A C 1
ATOM 5375 O O . VAL A 1 727 ? 117.080 120.150 122.247 1.00 84.90 713 VAL A O 1
ATOM 5379 N N . GLU A 1 728 ? 114.952 120.745 122.669 1.00 90.96 714 GLU A N 1
ATOM 5380 C CA . GLU A 1 728 ? 114.779 121.494 121.434 1.00 90.96 714 GLU A CA 1
ATOM 5381 C C . GLU A 1 728 ? 115.009 122.969 121.716 1.00 90.96 714 GLU A C 1
ATOM 5382 O O . GLU A 1 728 ? 114.431 123.522 122.657 1.00 90.96 714 GLU A O 1
ATOM 5388 N N . THR A 1 729 ? 115.853 123.603 120.910 1.00 92.17 715 THR A N 1
ATOM 5389 C CA . THR A 1 729 ? 116.145 125.014 121.085 1.00 92.17 715 THR A CA 1
ATOM 5390 C C . THR A 1 729 ? 115.934 125.836 119.824 1.00 92.17 715 THR A C 1
ATOM 5391 O O . THR A 1 729 ? 116.156 127.051 119.855 1.00 92.17 715 THR A O 1
ATOM 5395 N N . GLY A 1 730 ? 115.509 125.223 118.726 1.00 91.60 716 GLY A N 1
ATOM 5396 C CA . GLY A 1 730 ? 115.305 125.956 117.497 1.00 91.60 716 GLY A CA 1
ATOM 5397 C C . GLY A 1 730 ? 116.522 126.081 116.612 1.00 91.60 716 GLY A C 1
ATOM 5398 O O . GLY A 1 730 ? 116.476 126.827 115.628 1.00 91.60 716 GLY A O 1
ATOM 5399 N N . LYS A 1 731 ? 117.606 125.385 116.926 1.00 91.09 717 LYS A N 1
ATOM 5400 C CA . LYS A 1 731 ? 118.798 125.390 116.098 1.00 91.09 717 LYS A CA 1
ATOM 5401 C C . LYS A 1 731 ? 119.195 123.958 115.777 1.00 91.09 717 LYS A C 1
ATOM 5402 O O . LYS A 1 731 ? 118.949 123.050 116.576 1.00 91.09 717 LYS A O 1
ATOM 5408 N N . PRO A 1 732 ? 119.795 123.725 114.613 1.00 88.41 718 PRO A N 1
ATOM 5409 C CA . PRO A 1 732 ? 120.215 122.365 114.264 1.00 88.41 718 PRO A CA 1
ATOM 5410 C C . PRO A 1 732 ? 121.251 121.836 115.242 1.00 88.41 718 PRO A C 1
ATOM 5411 O O . PRO A 1 732 ? 122.095 122.577 115.748 1.00 88.41 718 PRO A O 1
ATOM 5415 N N . SER A 1 733 ? 121.177 120.535 115.508 1.00 86.82 719 SER A N 1
ATOM 5416 C CA . SER A 1 733 ? 122.104 119.886 116.424 1.00 86.82 719 SER A CA 1
ATOM 5417 C C . SER A 1 733 ? 122.464 118.524 115.849 1.00 86.82 719 SER A C 1
ATOM 5418 O O . SER A 1 733 ? 122.183 118.228 114.685 1.00 86.82 719 SER A O 1
ATOM 5421 N N . ARG A 1 734 ? 123.093 117.689 116.666 1.00 88.54 720 ARG A N 1
ATOM 5422 C CA . ARG A 1 734 ? 123.585 116.397 116.222 1.00 88.54 720 ARG A CA 1
ATOM 5423 C C . ARG A 1 734 ? 122.554 115.319 116.550 1.00 88.54 720 ARG A C 1
ATOM 5424 O O . ARG A 1 734 ? 121.499 115.588 117.127 1.00 88.54 720 ARG A O 1
ATOM 5432 N N . SER A 1 735 ? 122.861 114.083 116.174 1.00 86.27 721 SER A N 1
ATOM 5433 C CA . SER A 1 735 ? 121.943 112.979 116.404 1.00 86.27 721 SER A CA 1
ATOM 5434 C C . SER A 1 735 ? 122.174 112.402 117.800 1.00 86.27 721 SER A C 1
ATOM 5435 O O . SER A 1 735 ? 122.921 112.954 118.611 1.00 86.27 721 SER A O 1
ATOM 5438 N N . ASP A 1 736 ? 121.530 111.279 118.090 1.00 87.01 722 ASP A N 1
ATOM 5439 C CA . ASP A 1 736 ? 121.598 110.682 119.417 1.00 87.01 722 ASP A CA 1
ATOM 5440 C C . ASP A 1 736 ? 122.909 109.927 119.591 1.00 87.01 722 ASP A C 1
ATOM 5441 O O . ASP A 1 736 ? 123.232 109.071 118.761 1.00 87.01 722 ASP A O 1
ATOM 5446 N N . PRO A 1 737 ? 123.690 110.211 120.636 1.00 84.57 723 PRO A N 1
ATOM 5447 C CA . PRO A 1 737 ? 124.923 109.441 120.859 1.00 84.57 723 PRO A CA 1
ATOM 5448 C C . PRO A 1 737 ? 124.684 107.979 121.179 1.00 84.57 723 PRO A C 1
ATOM 5449 O O . PRO A 1 737 ? 125.611 107.176 121.031 1.00 84.57 723 PRO A O 1
ATOM 5453 N N . LEU A 1 738 ? 123.482 107.604 121.610 1.00 82.53 724 LEU A N 1
ATOM 5454 C CA . LEU A 1 738 ? 123.235 106.246 122.075 1.00 82.53 724 LEU A CA 1
ATOM 5455 C C . LEU A 1 738 ? 122.963 105.260 120.948 1.00 82.53 724 LEU A C 1
ATOM 5456 O O . LEU A 1 738 ? 122.903 104.054 121.210 1.00 82.53 724 LEU A O 1
ATOM 5461 N N . LEU A 1 739 ? 122.799 105.731 119.713 1.00 82.87 725 LEU A N 1
ATOM 5462 C CA . LEU A 1 739 ? 122.444 104.830 118.622 1.00 82.87 725 LEU A CA 1
ATOM 5463 C C . LEU A 1 739 ? 123.566 103.844 118.316 1.00 82.87 725 LEU A C 1
ATOM 5464 O O . LEU A 1 739 ? 123.305 102.672 118.030 1.00 82.87 725 LEU A O 1
ATOM 5469 N N . ASP A 1 740 ? 124.820 104.295 118.365 1.00 86.52 726 ASP A N 1
ATOM 5470 C CA . ASP A 1 740 ? 125.928 103.411 118.024 1.00 86.52 726 ASP A CA 1
ATOM 5471 C C . ASP A 1 740 ? 126.310 102.471 119.158 1.00 86.52 726 ASP A C 1
ATOM 5472 O O . ASP A 1 740 ? 127.155 101.595 118.952 1.00 86.52 726 ASP A O 1
ATOM 5477 N N . ILE A 1 741 ? 125.730 102.635 120.345 1.00 82.43 727 ILE A N 1
ATOM 5478 C CA . ILE A 1 741 ? 125.882 101.630 121.387 1.00 82.43 727 ILE A CA 1
ATOM 5479 C C . ILE A 1 741 ? 125.005 100.437 121.040 1.00 82.43 727 ILE A C 1
ATOM 5480 O O . ILE A 1 741 ? 123.811 100.590 120.754 1.00 82.43 727 ILE A O 1
ATOM 5485 N N . ALA A 1 742 ? 125.597 99.244 121.051 1.00 83.32 728 ALA A N 1
ATOM 5486 C CA . ALA A 1 742 ? 124.906 98.052 120.577 1.00 83.32 728 ALA A CA 1
ATOM 5487 C C . ALA A 1 742 ? 123.610 97.837 121.345 1.00 83.32 728 ALA A C 1
ATOM 5488 O O . ALA A 1 742 ? 123.578 97.931 122.574 1.00 83.32 728 ALA A O 1
ATOM 5490 N N . ALA A 1 743 ? 122.535 97.558 120.607 1.00 91.43 729 ALA A N 1
ATOM 5491 C CA . ALA A 1 743 ? 121.220 97.451 121.229 1.00 91.43 729 ALA A CA 1
ATOM 5492 C C . ALA A 1 743 ? 121.148 96.269 122.186 1.00 91.43 729 ALA A C 1
ATOM 5493 O O . ALA A 1 743 ? 120.574 96.381 123.275 1.00 91.43 729 ALA A O 1
ATOM 5495 N N . THR A 1 744 ? 121.719 95.135 121.803 1.00 99.35 730 THR A N 1
ATOM 5496 C CA . THR A 1 744 ? 121.725 93.963 122.669 1.00 99.35 730 THR A CA 1
ATOM 5497 C C . THR A 1 744 ? 122.822 92.987 122.263 1.00 99.35 730 THR A C 1
ATOM 5498 O O . THR A 1 744 ? 123.714 92.678 123.053 1.00 99.35 730 THR A O 1
#

Radius of gyration: 25.84 Å; Cα contacts (8 Å, |Δi|>4): 1617; chains: 1; bounding box: 51×58×84 Å

Solvent-accessible surface area: 25350 Å² total

Foldseek 3Di:
DLFLLLFFAEEEEAFAAAFDQQEALFAFAACHLFNLPFAAALVGDGLQWADDVDTAHADEDDLVFAQQQADDFWDQAQVLLVVCCVQPRNRNLPVRTPRVLRYHYDCVQPVLVSQLLQWFEKENFEWAAFSHDLLSVCCLFAVAQAQDLQQEPRDRHAAFFQPAQPHNAADEDDTVVVLVVVVPAFEAEAAQAFHNQHHCVCPVPCNVVPVDDDRRGQNRSQSVCRYPCQVPPPCPDPSCVRYGGGHHLVVLLVCLVVVNHGRYYYYTGDPQQSCRSNGGVLSVLLVVLSNVLSQQVDLVRQLNYKYKYWYNHNRSRDDRDRFAFADQDPPQEDELWDQRRQANDPVSHGGDTHHGIMMTMDGLFTTQSAYEQAHAYSVLDVLLVCVNPVSDNPSNGRVNVFAHHNCLQRGRSSDRNSDHDDCVSNVNVVSVVSVVCSCVPNVPRHHDDCVVRPDPDHDAHDDDKGWYTFFFWDKWWWWDADLPVRWIKIKIFTAAHDAPSRHRGKHKWKKWKFFNHDDGIHMYIAINAWDQDPVRDTDHGMDMDINHRSADPFFWGWIWMAITFGWIKTFTFGTDVQNQFKDKIWTWDQDQVLWIKIKIFIQGAAWKKKKKAWDCPQDPDGIDIDTAGHRGMDMDIGDRVSSFSWTWIKMDIPPGGPGGIIIGTGGRGNRGITMGHPSRNPGND

Secondary structure (DSSP, 8-state):
--SGGG--EEEEEEE-S--HHHHHSS-TTSS-TT-TT--B-SSSSBTTSEESSSEE--EE--TTTS-TTS-------HHHHHHHHGGGT---HHHHS-GGGGEE--TTT-HHHHHHHHHBEEESSBB-SSS---HHHHHHHTS-SSSSTTSSS---S--BS-SSSS--B-B-S--HHHHHHHHT--EEEE-S--TT-S-HHHHSSTTTT-SS--SS--TT--GGGGBHHHHTS-TTSHHHHHSSS---HHHHHHHHHTT---SEEEE---TTTS--TTS-HHHHHHHHHHHHHHHTS-HHHHTTEEEEEEES--TT------------STTS--BSS--TT-B-TTT-SB-----B--EEEESTTSBS--EE-S-B-THHHHHHHHHHH----TTS-HHHHHHS--STTT--TTS-------HHHH-HHHHHHHHHHHHHHHTTSPPP-SSSS--SS-----S---EEE--S--EEEEEEE-TTT--EEEEEEE-----SSSSS---EEEEEEEESSSS--EEEEEESS-EE-TTS-EE-SEEEEE--TT--TT--EEEEE--SSS-EEEEEE-STGGGGS--EEEEEEE-TTS-EEEEEEE-SSS-EEEEEEE-TTT--S--EEEEEPTTEEEEEEE--TTTTSEEEEEEEESSS-TT--EEEEEE---SS-EE--TTTTS---